Protein AF-0000000066361955 (afdb_homodimer)

Nearest PDB structures (foldseek)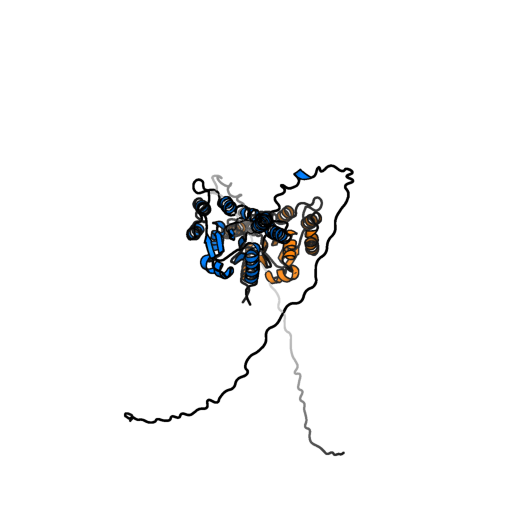:
  4mj7-assembly1_A  TM=8.338E-01  e=6.060E-13  Saccharomyces cerevisiae S288C
  4mj7-assembly1_B  TM=8.352E-01  e=2.025E-12  Saccharomyces cerevisiae S288C
  5yz4-assembly1_A  TM=9.064E-01  e=2.225E-10  Schizosaccharomyces pombe 972h-
  5oql-assembly1_P  TM=9.034E-01  e=1.809E-09  Thermochaetoides thermophila DSM 1495
  6zqg-assembly1_UX  TM=8.470E-01  e=6.549E-10  Saccharomyces cerevisiae S288C

Sequence (498 aa):
MKIKRQKHAKKTISFYKYNFSFREPFQILIDGTFCQAALKNKIQIKEQLPKYLMGEIQLCTTNCALKELESLAKDLYGAKLILQRFQIRKCKHMKDPVPASECLLSMLAETNPHHYFIATQDQQLTTALKKIPGVPLLYIILNTMVLDKPSERTLKHVEAVQLGEIVNPAQQKSLQSLKEKEGISGDAEKRGRKRKRKQSNPNPLSCLKKKKKKATPQQPKNPDGEKKRKRSRHRKHKPAGGEQTEVRSMKIKRQKHAKKTISFYKYNFSFREPFQILIDGTFCQAALKNKIQIKEQLPKYLMGEIQLCTTNCALKELESLAKDLYGAKLILQRFQIRKCKHMKDPVPASECLLSMLAETNPHHYFIATQDQQLTTALKKIPGVPLLYIILNTMVLDKPSERTLKHVEAVQLGEIVNPAQQKSLQSLKEKEGISGDAEKRGRKRKRKQSNPNPLSCLKKKKKKATPQQPKNPDGEKKRKRSRHRKHKPAGGEQTEVRS

Radius of gyration: 48.53 Å; Cα contacts (8 Å, |Δi|>4): 551; chains: 2; bounding box: 96×175×128 Å

Structure (mmCIF, N/CA/C/O backbone):
data_AF-0000000066361955-model_v1
#
loop_
_entity.id
_entity.type
_entity.pdbx_description
1 polymer 'rRNA-processing protein UTP23 homolog'
#
loop_
_atom_site.group_PDB
_atom_site.id
_atom_site.type_symbol
_atom_site.label_atom_id
_atom_site.label_alt_id
_atom_site.label_comp_id
_atom_site.label_asym_id
_atom_site.label_entity_id
_atom_site.label_seq_id
_atom_site.pdbx_PDB_ins_code
_atom_site.Cartn_x
_atom_site.Cartn_y
_atom_site.Cartn_z
_atom_site.occupancy
_atom_site.B_iso_or_equiv
_atom_site.auth_seq_id
_atom_site.auth_comp_id
_atom_site.auth_asym_id
_atom_site.auth_atom_id
_atom_site.pdbx_PDB_model_num
ATOM 1 N N . MET A 1 1 ? 5.965 -5.938 24.547 1 34.59 1 MET A N 1
ATOM 2 C CA . MET A 1 1 ? 6.898 -5.379 23.578 1 34.59 1 MET A CA 1
ATOM 3 C C . MET A 1 1 ? 6.16 -4.551 22.531 1 34.59 1 MET A C 1
ATOM 5 O O . MET A 1 1 ? 5.211 -5.031 21.906 1 34.59 1 MET A O 1
ATOM 9 N N . LYS A 1 2 ? 5.91 -3.172 22.469 1 50.94 2 LYS A N 1
ATOM 10 C CA . LYS A 1 2 ? 5.055 -2.338 21.625 1 50.94 2 LYS A CA 1
ATOM 11 C C . LYS A 1 2 ? 5.246 -2.674 20.141 1 50.94 2 LYS A C 1
ATOM 13 O O . LYS A 1 2 ? 6.367 -2.932 19.703 1 50.94 2 LYS A O 1
ATOM 18 N N . ILE A 1 3 ? 4.145 -2.973 19.266 1 69.06 3 ILE A N 1
ATOM 19 C CA . ILE A 1 3 ? 4.066 -3.477 17.906 1 69.06 3 ILE A CA 1
ATOM 20 C C . ILE A 1 3 ? 4.852 -2.561 16.969 1 69.06 3 ILE A C 1
ATOM 22 O O . ILE A 1 3 ? 4.848 -1.338 17.141 1 69.06 3 ILE A O 1
ATOM 26 N N . LYS A 1 4 ? 5.953 -3 16.328 1 80.25 4 LYS A N 1
ATOM 27 C CA . LYS A 1 4 ? 6.836 -2.334 15.375 1 80.25 4 LYS A CA 1
ATOM 28 C C . LYS A 1 4 ? 6.086 -1.265 14.586 1 80.25 4 LYS A C 1
ATOM 30 O O . LYS A 1 4 ? 6.617 -0.178 14.352 1 80.25 4 LYS A O 1
ATOM 35 N N . ARG A 1 5 ? 4.871 -1.475 14.469 1 86.25 5 ARG A N 1
ATOM 36 C CA . ARG A 1 5 ? 4.082 -0.527 13.688 1 86.25 5 ARG A CA 1
ATOM 37 C C . ARG A 1 5 ? 3.795 0.739 14.484 1 86.25 5 ARG A C 1
ATOM 39 O O . ARG A 1 5 ? 3.852 1.847 13.953 1 86.25 5 ARG A O 1
ATOM 46 N N . GLN A 1 6 ? 3.576 0.627 15.75 1 90.62 6 GLN A N 1
ATOM 47 C CA . GLN A 1 6 ? 3.287 1.782 16.594 1 90.62 6 GLN A CA 1
ATOM 48 C C . GLN A 1 6 ? 4.551 2.596 16.859 1 90.62 6 GLN A C 1
ATOM 50 O O . GLN A 1 6 ? 4.488 3.82 16.984 1 90.62 6 GLN A O 1
ATOM 55 N N . LYS A 1 7 ? 5.574 1.943 16.969 1 91.69 7 LYS A N 1
ATOM 56 C CA . LYS A 1 7 ? 6.84 2.65 17.125 1 91.69 7 LYS A CA 1
ATOM 57 C C . LYS A 1 7 ? 7.125 3.545 15.93 1 91.69 7 LYS A C 1
ATOM 59 O O . LYS A 1 7 ? 7.551 4.691 16.094 1 91.69 7 LYS A O 1
ATOM 64 N N . HIS A 1 8 ? 6.848 3.045 14.75 1 93.69 8 HIS A N 1
ATOM 65 C CA . HIS A 1 8 ? 7.012 3.824 13.523 1 93.69 8 HIS A CA 1
ATOM 66 C C . HIS A 1 8 ? 6.062 5.016 13.5 1 93.69 8 HIS A C 1
ATOM 68 O O . HIS A 1 8 ? 6.453 6.117 13.102 1 93.69 8 HIS A O 1
ATOM 74 N N . ALA A 1 9 ? 4.859 4.77 13.938 1 96.38 9 ALA A N 1
ATOM 75 C CA . ALA A 1 9 ? 3.873 5.848 13.977 1 96.38 9 ALA A CA 1
ATOM 76 C C . ALA A 1 9 ? 4.289 6.938 14.953 1 96.38 9 ALA A C 1
ATOM 78 O O . ALA A 1 9 ? 4.156 8.133 14.664 1 96.38 9 ALA A O 1
ATOM 79 N N . LYS A 1 10 ? 4.809 6.527 16.031 1 96.81 10 LYS A N 1
ATOM 80 C CA . LYS A 1 10 ? 5.25 7.48 17.047 1 96.81 10 LYS A CA 1
ATOM 81 C C . LYS A 1 10 ? 6.367 8.375 16.516 1 96.81 10 LYS A C 1
ATOM 83 O O . LYS A 1 10 ? 6.34 9.586 16.703 1 96.81 10 LYS A O 1
ATOM 88 N N . LYS A 1 11 ? 7.309 7.758 15.883 1 96.75 11 LYS A N 1
ATOM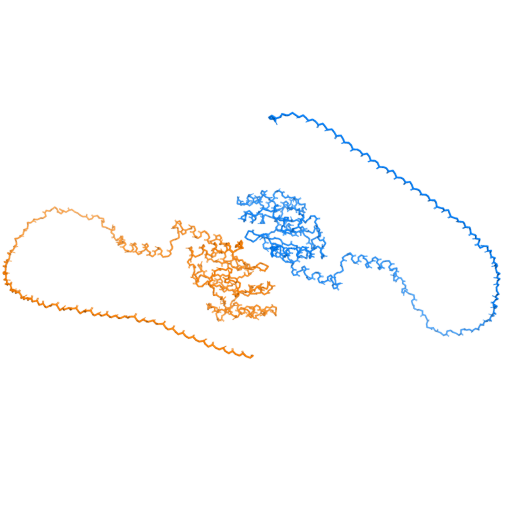 89 C CA . LYS A 1 11 ? 8.422 8.508 15.312 1 96.75 11 LYS A CA 1
ATOM 90 C C . LYS A 1 11 ? 7.934 9.484 14.25 1 96.75 11 LYS A C 1
ATOM 92 O O . LYS A 1 11 ? 8.367 10.641 14.219 1 96.75 11 LYS A O 1
ATOM 97 N N . THR A 1 12 ? 7.031 9.055 13.453 1 97.94 12 THR A N 1
ATOM 98 C CA . THR A 1 12 ? 6.516 9.883 12.375 1 97.94 12 THR A CA 1
ATOM 99 C C . THR A 1 12 ? 5.684 11.039 12.93 1 97.94 12 THR A C 1
ATOM 101 O O . THR A 1 12 ? 5.789 12.172 12.445 1 97.94 12 THR A O 1
ATOM 104 N N . ILE A 1 13 ? 4.891 10.758 13.945 1 98.38 13 ILE A N 1
ATOM 105 C CA . ILE A 1 13 ? 4.074 11.797 14.555 1 98.38 13 ILE A CA 1
ATOM 106 C C . ILE A 1 13 ? 4.973 12.852 15.203 1 98.38 13 ILE A C 1
ATOM 108 O O . ILE A 1 13 ? 4.742 14.047 15.047 1 98.38 13 ILE A O 1
ATOM 112 N N . SER A 1 14 ? 6.043 12.375 15.852 1 98.06 14 SER A N 1
ATOM 113 C CA . SER A 1 14 ? 7.004 13.297 16.453 1 98.06 14 SER A CA 1
ATOM 114 C C . SER A 1 14 ? 7.668 14.18 15.414 1 98.06 14 SER A C 1
ATOM 116 O O . SER A 1 14 ? 7.867 15.375 15.633 1 98.06 14 SER A O 1
ATOM 118 N N . PHE A 1 15 ? 7.98 13.641 14.312 1 98.38 15 PHE A N 1
ATOM 119 C CA . PHE A 1 15 ? 8.57 14.375 13.203 1 98.38 15 PHE A CA 1
ATOM 120 C C . PHE A 1 15 ? 7.656 15.516 12.766 1 98.38 15 PHE A C 1
ATOM 122 O O . PHE A 1 15 ? 8.109 16.656 12.602 1 98.38 15 PHE A O 1
ATOM 129 N N . TYR A 1 16 ? 6.348 15.266 12.633 1 98.5 16 TYR A N 1
ATOM 130 C CA . TYR A 1 16 ? 5.41 16.281 12.172 1 98.5 16 TYR A CA 1
ATOM 131 C C . TYR A 1 16 ? 5.125 17.297 13.266 1 98.5 16 TYR A C 1
ATOM 133 O O . TYR A 1 16 ? 4.922 18.484 12.977 1 98.5 16 TYR A O 1
ATOM 141 N N . LYS A 1 17 ? 5.117 16.844 14.477 1 97.94 17 LYS A N 1
ATOM 142 C CA . LYS A 1 17 ? 4.953 17.781 15.594 1 97.94 17 LYS A CA 1
ATOM 143 C C . LYS A 1 17 ? 6.105 18.781 15.648 1 97.94 17 LYS A C 1
ATOM 145 O O . LYS A 1 17 ? 5.887 19.984 15.773 1 97.94 17 LYS A O 1
ATOM 150 N N . TYR A 1 18 ? 7.23 18.281 15.414 1 96.62 18 TYR A N 1
ATOM 151 C CA . TYR A 1 18 ? 8.43 19.094 15.578 1 96.62 18 TYR A CA 1
ATOM 152 C C . TYR A 1 18 ? 8.648 19.984 14.367 1 96.62 18 TYR A C 1
ATOM 154 O O . TYR A 1 18 ? 8.984 21.172 14.508 1 96.62 18 TYR A O 1
ATOM 162 N N . ASN A 1 19 ? 8.469 19.453 13.219 1 96.88 19 ASN A N 1
ATOM 163 C CA . ASN A 1 19 ? 8.875 20.188 12.016 1 96.88 19 ASN A CA 1
ATOM 164 C C . ASN A 1 19 ? 7.715 20.969 11.414 1 96.88 19 ASN A C 1
ATOM 166 O O . ASN A 1 19 ? 7.926 21.922 10.664 1 96.88 19 ASN A O 1
ATOM 170 N N . PHE A 1 20 ? 6.484 20.625 11.703 1 97.5 20 PHE A N 1
ATOM 171 C CA . PHE A 1 20 ? 5.344 21.234 11.039 1 97.5 20 PHE A CA 1
ATOM 172 C C . PHE A 1 20 ? 4.301 21.688 12.055 1 97.5 20 PHE A C 1
ATOM 174 O O . PHE A 1 20 ? 3.188 22.078 11.688 1 97.5 20 PHE A O 1
ATOM 181 N N . SER A 1 21 ? 4.512 21.531 13.336 1 97.12 21 SER A N 1
ATOM 182 C CA . SER A 1 21 ? 3.709 22.062 14.422 1 97.12 21 SER A CA 1
ATOM 183 C C . SER A 1 21 ? 2.348 21.391 14.5 1 97.12 21 SER A C 1
ATOM 185 O O . SER A 1 21 ? 1.333 22.031 14.758 1 97.12 21 SER A O 1
ATOM 187 N N . PHE A 1 22 ? 2.326 20.125 14.234 1 98.25 22 PHE A N 1
ATOM 188 C CA . PHE A 1 22 ? 1.1 19.375 14.453 1 98.25 22 PHE A CA 1
ATOM 189 C C . PHE A 1 22 ? 0.789 19.266 15.938 1 98.25 22 PHE A C 1
ATOM 191 O O . PHE A 1 22 ? 1.696 19.094 16.766 1 98.25 22 PHE A O 1
ATOM 198 N N . ARG A 1 23 ? -0.508 19.359 16.172 1 97.69 23 ARG A N 1
ATOM 199 C CA . ARG A 1 23 ? -0.952 19.266 17.562 1 97.69 23 ARG A CA 1
ATOM 200 C C . ARG A 1 23 ? -2.248 18.469 17.672 1 97.69 23 ARG A C 1
ATOM 202 O O . ARG A 1 23 ? -3.008 18.375 16.703 1 97.69 23 ARG A O 1
ATOM 209 N N . GLU A 1 24 ? -2.443 17.938 18.812 1 97.69 24 GLU A N 1
ATOM 210 C CA . GLU A 1 24 ? -3.703 17.25 19.094 1 97.69 24 GLU A CA 1
ATOM 211 C C . GLU A 1 24 ? -4.832 18.25 19.344 1 97.69 24 GLU A C 1
ATOM 213 O O . GLU A 1 24 ? -4.598 19.344 19.844 1 97.69 24 GLU A O 1
ATOM 218 N N . PRO A 1 25 ? -6.082 17.859 19.125 1 98.56 25 PRO A N 1
ATOM 219 C CA . PRO A 1 25 ? -6.453 16.609 18.438 1 98.56 25 PRO A CA 1
ATOM 220 C C . PRO A 1 25 ? -6.035 16.609 16.969 1 98.56 25 PRO A C 1
ATOM 222 O O . PRO A 1 25 ? -6.195 17.609 16.281 1 98.56 25 PRO A O 1
ATOM 225 N N . PHE A 1 26 ? -5.496 15.547 16.531 1 98.81 26 PHE A N 1
ATOM 226 C CA . PHE A 1 26 ? -5.137 15.414 15.125 1 98.81 26 PHE A CA 1
ATOM 227 C C . PHE A 1 26 ? -6.379 15.445 14.242 1 98.81 26 PHE A C 1
ATOM 229 O O . PHE A 1 26 ? -7.352 14.734 14.508 1 98.81 26 PHE A O 1
ATOM 236 N N . GLN A 1 27 ? -6.332 16.234 13.258 1 98.75 27 GLN A N 1
ATOM 237 C CA . GLN A 1 27 ? -7.43 16.328 12.305 1 98.75 27 GLN A CA 1
ATOM 238 C C . GLN A 1 27 ? -7.215 15.367 11.133 1 98.75 27 GLN A C 1
ATOM 240 O O . GLN A 1 27 ? -6.277 15.547 10.344 1 98.75 27 GLN A O 1
ATOM 245 N N . ILE A 1 28 ? -8.07 14.383 11 1 98.88 28 ILE A N 1
ATOM 246 C CA . ILE A 1 28 ? -7.906 13.375 9.953 1 98.88 28 ILE A CA 1
ATOM 247 C C . ILE A 1 28 ? -9 13.539 8.898 1 98.88 28 ILE A C 1
ATOM 249 O O . ILE A 1 28 ? -10.172 13.273 9.164 1 98.88 28 ILE A O 1
ATOM 253 N N . LEU A 1 29 ? -8.641 13.992 7.746 1 98.75 29 LEU A N 1
ATOM 254 C CA . LEU A 1 29 ? -9.562 14.07 6.617 1 98.75 29 LEU A CA 1
ATOM 255 C C . LEU A 1 29 ? -9.68 12.711 5.93 1 98.75 29 LEU A C 1
ATOM 257 O O . LEU A 1 29 ? -8.703 12.195 5.391 1 98.75 29 LEU A O 1
ATOM 261 N N . ILE A 1 30 ? -10.875 12.172 5.941 1 98.69 30 ILE A N 1
ATOM 262 C CA . ILE A 1 30 ? -11.109 10.805 5.484 1 98.69 30 ILE A CA 1
ATOM 263 C C . ILE A 1 30 ? -12.031 10.82 4.27 1 98.69 30 ILE A C 1
ATOM 265 O O . ILE A 1 30 ? -13.016 11.57 4.234 1 98.69 30 ILE A O 1
ATOM 269 N N . ASP A 1 31 ? -11.742 10 3.271 1 97.88 31 ASP A N 1
ATOM 270 C CA . ASP A 1 31 ? -12.617 9.914 2.109 1 97.88 31 ASP A CA 1
ATOM 271 C C . ASP A 1 31 ? -13.328 8.562 2.059 1 97.88 31 ASP A C 1
ATOM 273 O O . ASP A 1 31 ? -13.203 7.754 2.982 1 97.88 31 ASP A O 1
ATOM 277 N N . GLY A 1 32 ? -14.07 8.375 1.034 1 96.88 32 GLY A N 1
ATOM 278 C CA . GLY A 1 32 ? -14.891 7.184 0.893 1 96.88 32 GLY A CA 1
ATOM 279 C C . GLY A 1 32 ? -14.07 5.926 0.674 1 96.88 32 GLY A C 1
ATOM 280 O O . GLY A 1 32 ? -14.438 4.848 1.152 1 96.88 32 GLY A O 1
ATOM 281 N N . THR A 1 33 ? -12.969 6.031 -0.006 1 96.75 33 THR A N 1
ATOM 282 C CA . THR A 1 33 ? -12.156 4.859 -0.307 1 96.75 33 THR A CA 1
ATOM 283 C C . THR A 1 33 ? -11.578 4.262 0.972 1 96.75 33 THR A C 1
ATOM 285 O O . THR A 1 33 ? -11.492 3.039 1.109 1 96.75 33 THR A O 1
ATOM 288 N N . PHE A 1 34 ? -11.242 5.125 1.873 1 98.38 34 PHE A N 1
ATOM 289 C CA . PHE A 1 34 ? -10.719 4.672 3.158 1 98.38 34 PHE A CA 1
ATOM 290 C C . PHE A 1 34 ? -11.797 3.949 3.955 1 98.38 34 PHE A C 1
ATOM 292 O O . PHE A 1 34 ? -11.547 2.887 4.527 1 98.38 34 PHE A O 1
ATOM 299 N N . CYS A 1 35 ? -12.945 4.527 4.004 1 98 35 CYS A N 1
ATOM 300 C CA . CYS A 1 35 ? -14.062 3.922 4.723 1 98 35 CYS A CA 1
ATOM 301 C C . CYS A 1 35 ? -14.43 2.576 4.113 1 98 35 CYS A C 1
ATOM 303 O O . CYS A 1 35 ? -14.75 1.63 4.836 1 98 35 CYS A O 1
ATOM 305 N N . GLN A 1 36 ? -14.414 2.49 2.83 1 96.31 36 GLN A N 1
ATOM 306 C CA . GLN A 1 36 ? -14.711 1.231 2.156 1 96.31 36 GLN A CA 1
ATOM 307 C C . GLN A 1 36 ? -13.695 0.154 2.523 1 96.31 36 GLN A C 1
ATOM 309 O O . GLN A 1 36 ? -14.062 -0.998 2.766 1 96.31 36 GLN A O 1
ATOM 314 N N . ALA A 1 37 ? -12.438 0.543 2.521 1 97.19 37 ALA A N 1
ATOM 315 C CA . ALA A 1 37 ? -11.383 -0.395 2.914 1 97.19 37 ALA A CA 1
ATOM 316 C C . ALA A 1 37 ? -11.562 -0.839 4.363 1 97.19 37 ALA A C 1
ATOM 318 O O . ALA A 1 37 ? -11.352 -2.01 4.691 1 97.19 37 ALA A O 1
ATOM 319 N N . ALA A 1 38 ? -11.898 0.133 5.207 1 98.06 38 ALA A N 1
ATOM 320 C CA . ALA A 1 38 ? -12.125 -0.192 6.613 1 98.06 38 ALA A CA 1
ATOM 321 C C . ALA A 1 38 ? -13.242 -1.216 6.77 1 98.06 38 ALA A C 1
ATOM 323 O O . ALA A 1 38 ? -13.117 -2.176 7.531 1 98.06 38 ALA A O 1
ATOM 324 N N . LEU A 1 39 ? -14.266 -1.045 6.02 1 96.06 39 LEU A N 1
ATOM 325 C CA . LEU A 1 39 ? -15.414 -1.952 6.055 1 96.06 39 LEU A CA 1
ATOM 326 C C . LEU A 1 39 ? -15.016 -3.34 5.559 1 96.06 39 LEU A C 1
ATOM 328 O O . LEU A 1 39 ? -15.32 -4.344 6.215 1 96.06 39 LEU A O 1
ATOM 332 N N . LYS A 1 40 ? -14.383 -3.369 4.473 1 94.31 40 LYS A N 1
ATOM 333 C CA . LYS A 1 40 ? -14 -4.629 3.838 1 94.31 40 LYS A CA 1
ATOM 334 C C . LYS A 1 40 ? -13.055 -5.43 4.73 1 94.31 40 LYS A C 1
ATOM 336 O O . LYS A 1 40 ? -13.102 -6.66 4.746 1 94.31 40 LYS A O 1
ATOM 341 N N . ASN A 1 41 ? -12.242 -4.723 5.477 1 94.75 41 ASN A N 1
ATOM 342 C CA . ASN A 1 41 ? -11.211 -5.383 6.27 1 94.75 41 ASN A CA 1
ATOM 343 C C . ASN A 1 41 ? -11.562 -5.395 7.754 1 94.75 41 ASN A C 1
ATOM 345 O O . ASN A 1 41 ? -10.711 -5.664 8.594 1 94.75 41 ASN A O 1
ATOM 349 N N . LYS A 1 42 ? -12.797 -5 8.109 1 94.38 42 LYS A N 1
ATOM 350 C CA . LYS A 1 42 ? -13.344 -5.07 9.461 1 94.38 42 LYS A CA 1
ATOM 351 C C . LYS A 1 42 ? -12.508 -4.242 10.438 1 94.38 42 LYS A C 1
ATOM 353 O O . LYS A 1 42 ? -12.133 -4.727 11.508 1 94.38 42 LYS A O 1
ATOM 358 N N . ILE A 1 43 ? -12.203 -3.07 10 1 97 43 ILE A N 1
ATOM 359 C CA . ILE A 1 43 ? -11.461 -2.121 10.828 1 97 43 ILE A CA 1
ATOM 360 C C . ILE A 1 43 ? -12.422 -1.102 11.43 1 97 43 ILE A C 1
ATOM 362 O O . ILE A 1 43 ? -13.25 -0.52 10.727 1 97 43 ILE A O 1
ATOM 366 N N . GLN A 1 44 ? -12.336 -0.94 12.742 1 97.38 44 GLN A N 1
ATOM 367 C CA . GLN A 1 44 ? -13.109 0.085 13.438 1 97.38 44 GLN A CA 1
ATOM 368 C C . GLN A 1 44 ? -12.305 1.379 13.57 1 97.38 44 GLN A C 1
ATOM 370 O O . GLN A 1 44 ? -11.539 1.547 14.516 1 97.38 44 GLN A O 1
ATOM 375 N N . ILE A 1 45 ? -12.641 2.332 12.781 1 98.19 45 ILE A N 1
ATOM 376 C CA . ILE A 1 45 ? -11.844 3.547 12.648 1 98.19 45 ILE A CA 1
ATOM 377 C C . ILE A 1 45 ? -11.867 4.328 13.961 1 98.19 45 ILE A C 1
ATOM 379 O O . ILE A 1 45 ? -10.82 4.684 14.508 1 98.19 45 ILE A O 1
ATOM 383 N N . LYS A 1 46 ? -12.984 4.602 14.492 1 97.25 46 LYS A N 1
ATOM 384 C CA . LYS A 1 46 ? -13.172 5.438 15.672 1 97.25 46 LYS A CA 1
ATOM 385 C C . LYS A 1 46 ? -12.445 4.844 16.875 1 97.25 46 LYS A C 1
ATOM 387 O O . LYS A 1 46 ? -11.922 5.578 17.719 1 97.25 46 LYS A O 1
ATOM 392 N N . GLU A 1 47 ? -12.422 3.551 16.953 1 97.06 47 GLU A N 1
ATOM 393 C CA . GLU A 1 47 ? -11.844 2.885 18.109 1 97.06 47 GLU A CA 1
ATOM 394 C C . GLU A 1 47 ? -10.352 2.641 17.922 1 97.06 47 GLU A C 1
ATOM 396 O O . GLU A 1 47 ? -9.57 2.799 18.875 1 97.06 47 GLU A O 1
ATOM 401 N N . GLN A 1 48 ? -9.969 2.324 16.75 1 97.19 48 GLN A N 1
ATOM 402 C CA . GLN A 1 48 ? -8.609 1.839 16.547 1 97.19 48 GLN A CA 1
ATOM 403 C C . GLN A 1 48 ? -7.668 2.984 16.188 1 97.19 48 GLN A C 1
ATOM 405 O O . GLN A 1 48 ? -6.488 2.961 16.547 1 97.19 48 GLN A O 1
ATOM 410 N N . LEU A 1 49 ? -8.156 3.977 15.5 1 98.06 49 LEU A N 1
ATOM 411 C CA . LEU A 1 49 ? -7.273 5.012 14.969 1 98.06 49 LEU A CA 1
ATOM 412 C C . LEU A 1 49 ? -6.668 5.84 16.094 1 98.06 49 LEU A C 1
ATOM 414 O O . LEU A 1 49 ? -5.465 6.109 16.094 1 98.06 49 LEU A O 1
ATOM 418 N N . PRO A 1 50 ? -7.465 6.281 17.125 1 98.06 50 PRO A N 1
ATOM 419 C CA . PRO A 1 50 ? -6.859 7.027 18.219 1 98.06 50 PRO A CA 1
ATOM 420 C C . PRO A 1 50 ? -5.801 6.223 18.969 1 98.06 50 PRO A C 1
ATOM 422 O O . PRO A 1 50 ? -4.797 6.781 19.422 1 98.06 50 PRO A O 1
ATOM 425 N N . LYS A 1 51 ? -5.949 4.926 19.125 1 96.31 51 LYS A N 1
ATOM 426 C CA . LYS A 1 51 ? -4.969 4.062 19.781 1 96.31 51 LYS A CA 1
ATOM 427 C C . LYS A 1 51 ? -3.705 3.934 18.938 1 96.31 51 LYS A C 1
ATOM 429 O O . LYS A 1 51 ? -2.592 3.973 19.469 1 96.31 51 LYS A O 1
ATOM 434 N N . TYR A 1 52 ? -3.926 3.83 17.672 1 96.94 52 TYR A N 1
ATOM 435 C CA . TYR A 1 52 ? -2.801 3.678 16.75 1 96.94 52 TYR A CA 1
ATOM 436 C C . TYR A 1 52 ? -1.943 4.938 16.734 1 96.94 52 TYR A C 1
ATOM 438 O O . TYR A 1 52 ? -0.712 4.859 16.719 1 96.94 52 TYR A O 1
ATOM 446 N N . LEU A 1 53 ? -2.615 6.094 16.781 1 97.56 53 LEU A N 1
ATOM 447 C CA . LEU A 1 53 ? -1.902 7.363 16.719 1 97.56 53 LEU A CA 1
ATOM 448 C C . LEU A 1 53 ? -1.503 7.836 18.109 1 97.56 53 LEU A C 1
ATOM 450 O O . LEU A 1 53 ? -0.835 8.867 18.25 1 97.56 53 LEU A O 1
ATOM 454 N N . MET A 1 54 ? -1.941 7.125 19.078 1 96.69 54 MET A N 1
ATOM 455 C CA . MET A 1 54 ? -1.574 7.391 20.469 1 96.69 54 MET A CA 1
ATOM 456 C C . MET A 1 54 ? -1.889 8.836 20.859 1 96.69 54 MET A C 1
ATOM 458 O O . MET A 1 54 ? -1.042 9.531 21.406 1 96.69 54 MET A O 1
ATOM 462 N N . GLY A 1 55 ? -3.027 9.281 20.484 1 97.19 55 GLY A N 1
ATOM 463 C CA . GLY A 1 55 ? -3.449 10.648 20.766 1 97.19 55 GLY A CA 1
ATOM 464 C C . GLY A 1 55 ? -4.895 10.914 20.375 1 97.19 55 GLY A C 1
ATOM 465 O O . GLY A 1 55 ? -5.555 10.055 19.797 1 97.19 55 GLY A O 1
ATOM 466 N N . GLU A 1 56 ? -5.355 12.078 20.75 1 98.44 56 GLU A N 1
ATOM 467 C CA . GLU A 1 56 ? -6.707 12.5 20.391 1 98.44 56 GLU A CA 1
ATOM 468 C C . GLU A 1 56 ? -6.812 12.828 18.906 1 98.44 56 GLU A C 1
ATOM 470 O O . GLU A 1 56 ? -5.887 13.406 18.328 1 98.44 56 GLU A O 1
ATOM 475 N N . ILE A 1 57 ? -7.938 12.469 18.406 1 98.56 57 ILE A N 1
ATOM 476 C CA . ILE A 1 57 ? -8.117 12.703 16.984 1 98.56 57 ILE A CA 1
ATOM 477 C C . ILE A 1 57 ? -9.492 13.312 16.719 1 98.56 57 ILE A C 1
ATOM 479 O O . ILE A 1 57 ? -10.391 13.211 17.562 1 98.56 57 ILE A O 1
ATOM 483 N N . GLN A 1 58 ? -9.633 14.008 15.672 1 98.75 58 GLN A N 1
ATOM 484 C CA . GLN A 1 58 ? -10.883 14.469 15.094 1 98.75 58 GLN A CA 1
ATOM 485 C C . GLN A 1 58 ? -11.086 13.906 13.688 1 98.75 58 GLN A C 1
ATOM 487 O O . GLN A 1 58 ? -10.289 14.164 12.789 1 98.75 58 GLN A O 1
ATOM 492 N N . LEU A 1 59 ? -12.094 13.094 13.586 1 98.81 59 LEU A N 1
ATOM 493 C CA . LEU A 1 59 ? -12.414 12.516 12.281 1 98.81 59 LEU A CA 1
ATOM 494 C C . LEU A 1 59 ? -13.219 13.492 11.438 1 98.81 59 LEU A C 1
ATOM 496 O O . LEU A 1 59 ? -14.297 13.938 11.852 1 98.81 59 LEU A O 1
ATOM 500 N N . CYS A 1 60 ? -12.688 13.805 10.242 1 98.81 60 CYS A N 1
ATOM 501 C CA . CYS A 1 60 ? -13.289 14.836 9.406 1 98.81 60 CYS A CA 1
ATOM 502 C C . CYS A 1 60 ? -13.523 14.32 7.992 1 98.81 60 CYS A C 1
ATOM 504 O O . CYS A 1 60 ? -12.898 13.352 7.566 1 98.81 60 CYS A O 1
ATOM 506 N N . THR A 1 61 ? -14.406 14.93 7.297 1 98.56 61 THR A N 1
ATOM 507 C CA . THR A 1 61 ? -14.672 14.719 5.879 1 98.56 61 THR A CA 1
ATOM 508 C C . THR A 1 61 ? -15.227 15.984 5.234 1 98.56 61 THR A C 1
ATOM 510 O O . THR A 1 61 ? -15.195 17.062 5.836 1 98.56 61 THR A O 1
ATOM 513 N N . THR A 1 62 ? -15.555 15.906 3.955 1 98.12 62 THR A N 1
ATOM 514 C CA . THR A 1 62 ? -16.141 17.031 3.242 1 98.12 62 THR A CA 1
ATOM 515 C C . THR A 1 62 ? -17.438 16.625 2.559 1 98.12 62 THR A C 1
ATOM 517 O O . THR A 1 62 ? -17.734 15.438 2.42 1 98.12 62 THR A O 1
ATOM 520 N N . ASN A 1 63 ? -18.156 17.656 2.217 1 96.38 63 ASN A N 1
ATOM 521 C CA . ASN A 1 63 ? -19.375 17.406 1.467 1 96.38 63 ASN A CA 1
ATOM 522 C C . ASN A 1 63 ? -19.078 16.75 0.121 1 96.38 63 ASN A C 1
ATOM 524 O O . ASN A 1 63 ? -19.859 15.906 -0.346 1 96.38 63 ASN A O 1
ATOM 528 N N . CYS A 1 64 ? -18.047 17.141 -0.501 1 97.44 64 CYS A N 1
ATOM 529 C CA . CYS A 1 64 ? -17.656 16.562 -1.787 1 97.44 64 CYS A CA 1
ATOM 530 C C . CYS A 1 64 ? -17.422 15.062 -1.666 1 97.44 64 CYS A C 1
ATOM 532 O O . CYS A 1 64 ? -17.859 14.289 -2.516 1 97.44 64 CYS A O 1
ATOM 534 N N . ALA A 1 65 ? -16.719 14.656 -0.56 1 96.62 65 ALA A N 1
ATOM 535 C CA . ALA A 1 65 ? -16.453 13.242 -0.332 1 96.62 65 ALA A CA 1
ATOM 536 C C . ALA A 1 65 ? -17.734 12.469 -0.097 1 96.62 65 ALA A C 1
ATOM 538 O O . ALA A 1 65 ? -17.891 11.344 -0.581 1 96.62 65 ALA A O 1
ATOM 539 N N . LEU A 1 66 ? -18.672 13.047 0.564 1 95.25 66 LEU A N 1
ATOM 540 C CA . LEU A 1 66 ? -19.953 12.414 0.835 1 95.25 66 LEU A CA 1
ATOM 541 C C . LEU A 1 66 ? -20.766 12.273 -0.445 1 95.25 66 LEU A C 1
ATOM 543 O O . LEU A 1 66 ? -21.344 11.211 -0.704 1 95.25 66 LEU A O 1
ATOM 547 N N . LYS A 1 67 ? -20.781 13.266 -1.263 1 93.69 67 LYS A N 1
ATOM 548 C CA . LYS A 1 67 ? -21.562 13.281 -2.496 1 93.69 67 LYS A CA 1
ATOM 549 C C . LYS A 1 67 ? -21.016 12.258 -3.494 1 93.69 67 LYS A C 1
ATOM 551 O O . LYS A 1 67 ? -21.797 11.664 -4.254 1 93.69 67 LYS A O 1
ATOM 556 N N . GLU A 1 68 ? -19.734 12.125 -3.457 1 92.38 68 GLU A N 1
ATOM 557 C CA . GLU A 1 68 ? -19.109 11.156 -4.352 1 92.38 68 GLU A CA 1
ATOM 558 C C . GLU A 1 68 ? -19.641 9.742 -4.078 1 92.38 68 GLU A C 1
ATOM 560 O O . GLU A 1 68 ? -19.766 8.938 -5.004 1 92.38 68 GLU A O 1
ATOM 565 N N . LEU A 1 69 ? -19.938 9.445 -2.84 1 92.19 69 LEU A N 1
ATOM 566 C CA . LEU A 1 69 ? -20.406 8.117 -2.451 1 92.19 69 LEU A CA 1
ATOM 567 C C . LEU A 1 69 ? -21.875 7.949 -2.773 1 92.19 69 LEU A C 1
ATOM 569 O O . LEU A 1 69 ? -22.359 6.824 -2.914 1 92.19 69 LEU A O 1
ATOM 573 N N . GLU A 1 70 ? -22.594 9.008 -2.795 1 85.31 70 GLU A N 1
ATOM 574 C CA . GLU A 1 70 ? -24.016 8.961 -3.092 1 85.31 70 GLU A CA 1
ATOM 575 C C . GLU A 1 70 ? -24.266 8.539 -4.535 1 85.31 70 GLU A C 1
ATOM 577 O O . GLU A 1 70 ? -25.25 7.836 -4.824 1 85.31 70 GLU A O 1
ATOM 582 N N . SER A 1 71 ? -23.406 8.977 -5.379 1 76.12 71 SER A N 1
ATOM 583 C CA . SER A 1 71 ? -23.562 8.688 -6.801 1 76.12 71 SER A CA 1
ATOM 584 C C . SER A 1 71 ? -23.172 7.25 -7.121 1 76.12 71 SER A C 1
ATOM 586 O O . SER A 1 71 ? -23.516 6.73 -8.188 1 76.12 71 SER A O 1
ATOM 588 N N . LEU A 1 72 ? -22.516 6.699 -6.25 1 65.94 72 LEU A N 1
ATOM 589 C CA . LEU A 1 72 ? -21.891 5.43 -6.586 1 65.94 72 LEU A CA 1
ATOM 590 C C . LEU A 1 72 ? -22.828 4.262 -6.277 1 65.94 72 LEU A C 1
ATOM 592 O O . LEU A 1 72 ? -23.891 4.453 -5.684 1 65.94 72 LEU A O 1
ATOM 596 N N . ALA A 1 73 ? -22.406 3.104 -6.477 1 67.5 73 ALA A N 1
ATOM 597 C CA . ALA A 1 73 ? -23.016 1.773 -6.504 1 67.5 73 ALA A CA 1
ATOM 598 C C . ALA A 1 73 ? -23.516 1.369 -5.121 1 67.5 73 ALA A C 1
ATOM 600 O O . ALA A 1 73 ? -23.062 1.904 -4.105 1 67.5 73 ALA A O 1
ATOM 601 N N . LYS A 1 74 ? -24.375 0.525 -5.109 1 75.81 74 LYS A N 1
ATOM 602 C CA . LYS A 1 74 ? -25 -0.068 -3.932 1 75.81 74 LYS A CA 1
ATOM 603 C C . LYS A 1 74 ? -23.953 -0.63 -2.975 1 75.81 74 LYS A C 1
ATOM 605 O O . LYS A 1 74 ? -24.141 -0.592 -1.756 1 75.81 74 LYS A O 1
ATOM 610 N N . ASP A 1 75 ? -22.859 -0.962 -3.455 1 82.56 75 ASP A N 1
ATOM 611 C CA . ASP A 1 75 ? -21.844 -1.629 -2.641 1 82.56 75 ASP A CA 1
ATOM 612 C C . ASP A 1 75 ? -21.062 -0.62 -1.802 1 82.56 75 ASP A C 1
ATOM 614 O O . ASP A 1 75 ? -20.25 -1.003 -0.962 1 82.56 75 ASP A O 1
ATOM 618 N N . LEU A 1 76 ? -21.438 0.644 -1.941 1 89.62 76 LEU A N 1
ATOM 619 C CA . LEU A 1 76 ? -20.688 1.65 -1.205 1 89.62 76 LEU A CA 1
ATOM 620 C C . LEU A 1 76 ? -21.547 2.277 -0.107 1 89.62 76 LEU A C 1
ATOM 622 O O . LEU A 1 76 ? -21.125 3.238 0.54 1 89.62 76 LEU A O 1
ATOM 626 N N . TYR A 1 77 ? -22.703 1.777 0.101 1 91.56 77 TYR A N 1
ATOM 627 C CA . TYR A 1 77 ? -23.641 2.33 1.077 1 91.56 77 TYR A CA 1
ATOM 628 C C . TYR A 1 77 ? -23.062 2.27 2.484 1 91.56 77 TYR A C 1
ATOM 630 O O . TYR A 1 77 ? -23.188 3.219 3.26 1 91.56 77 TYR A O 1
ATOM 638 N N . GLY A 1 78 ? -22.469 1.124 2.838 1 93.5 78 GLY A N 1
ATOM 639 C CA . GLY A 1 78 ? -21.844 1.012 4.148 1 93.5 78 GLY A CA 1
ATOM 640 C C . GLY A 1 78 ? -20.781 2.064 4.395 1 93.5 78 GLY A C 1
ATOM 641 O O . GLY A 1 78 ? -20.75 2.674 5.465 1 93.5 78 GLY A O 1
ATOM 642 N N . ALA A 1 79 ? -19.953 2.281 3.42 1 96.25 79 ALA A N 1
ATOM 643 C CA . ALA A 1 79 ? -18.922 3.297 3.516 1 96.25 79 ALA A CA 1
ATOM 644 C C . ALA A 1 79 ? -19.516 4.688 3.699 1 96.25 79 ALA A C 1
ATOM 646 O O . ALA A 1 79 ? -18.984 5.508 4.449 1 96.25 79 ALA A O 1
ATOM 647 N N . LYS A 1 80 ? -20.562 4.934 3.051 1 95.38 80 LYS A N 1
ATOM 648 C CA . LYS A 1 80 ? -21.25 6.215 3.172 1 95.38 80 LYS A CA 1
ATOM 649 C C . LYS A 1 80 ? -21.766 6.434 4.594 1 95.38 80 LYS A C 1
ATOM 651 O O . LYS A 1 80 ? -21.625 7.527 5.145 1 95.38 80 LYS A O 1
ATOM 656 N N . LEU A 1 81 ? -22.344 5.43 5.164 1 95.19 81 LEU A N 1
ATOM 657 C CA . LEU A 1 81 ? -22.875 5.523 6.516 1 95.19 81 LEU A CA 1
ATOM 658 C C . LEU A 1 81 ? -21.781 5.855 7.516 1 95.19 81 LEU A C 1
ATOM 660 O O . LEU A 1 81 ? -22 6.637 8.445 1 95.19 81 LEU A O 1
ATOM 664 N N . ILE A 1 82 ? -20.641 5.281 7.309 1 97 82 ILE A N 1
ATOM 665 C CA . ILE A 1 82 ? -19.516 5.535 8.188 1 97 82 ILE A CA 1
ATOM 666 C C . ILE A 1 82 ? -19.031 6.977 8.008 1 97 82 ILE A C 1
ATOM 668 O O . ILE A 1 82 ? -18.844 7.699 8.992 1 97 82 ILE A O 1
ATOM 672 N N . LEU A 1 83 ? -18.906 7.359 6.77 1 97.56 83 LEU A N 1
ATOM 673 C CA . LEU A 1 83 ? -18.375 8.672 6.438 1 97.56 83 LEU A CA 1
ATOM 674 C C . LEU A 1 83 ? -19.297 9.773 6.957 1 97.56 83 LEU A C 1
ATOM 676 O O . LEU A 1 83 ? -18.828 10.836 7.375 1 97.56 83 LEU A O 1
ATOM 680 N N . GLN A 1 84 ? -20.5 9.594 6.988 1 96.88 84 GLN A N 1
ATOM 681 C CA . GLN A 1 84 ? -21.516 10.562 7.418 1 96.88 84 GLN A CA 1
ATOM 682 C C . GLN A 1 84 ? -21.391 10.844 8.914 1 96.88 84 GLN A C 1
ATOM 684 O O . GLN A 1 84 ? -21.922 11.852 9.398 1 96.88 84 GLN A O 1
ATOM 689 N N . ARG A 1 85 ? -20.766 10 9.586 1 97.44 85 ARG A N 1
ATOM 690 C CA . ARG A 1 85 ? -20.641 10.156 11.031 1 97.44 85 ARG A CA 1
ATOM 691 C C . ARG A 1 85 ? -19.5 11.102 11.383 1 97.44 85 ARG A C 1
ATOM 693 O O . ARG A 1 85 ? -19.375 11.547 12.523 1 97.44 85 ARG A O 1
ATOM 700 N N . PHE A 1 86 ? -18.719 11.414 10.453 1 98.5 86 PHE A N 1
ATOM 701 C CA . PHE A 1 86 ? -17.547 12.25 10.703 1 98.5 86 PHE A CA 1
ATOM 702 C C . PHE A 1 86 ? -17.891 13.727 10.547 1 98.5 86 PHE A C 1
ATOM 704 O O . PHE A 1 86 ? -18.875 14.07 9.891 1 98.5 86 PHE A O 1
ATOM 711 N N . GLN A 1 87 ? -17.078 14.516 11.18 1 98.5 87 GLN A N 1
ATOM 712 C CA . GLN A 1 87 ? -17.281 15.961 11.117 1 98.5 87 GLN A CA 1
ATOM 713 C C . GLN A 1 87 ? -17.078 16.484 9.703 1 98.5 87 GLN A C 1
ATOM 715 O O . GLN A 1 87 ? -16.062 16.219 9.07 1 98.5 87 GLN A O 1
ATOM 720 N N . ILE A 1 88 ? -18.031 17.281 9.242 1 98.06 88 ILE A N 1
ATOM 721 C CA . ILE A 1 88 ? -17.938 17.844 7.902 1 98.06 88 ILE A CA 1
ATOM 722 C C . ILE A 1 88 ? -17.172 19.156 7.949 1 98.06 88 ILE A C 1
ATOM 724 O O . ILE A 1 88 ? -17.578 20.094 8.648 1 98.06 88 ILE A O 1
ATOM 728 N N . ARG A 1 89 ? -16.109 19.188 7.211 1 97.62 89 ARG A N 1
ATOM 729 C CA . ARG A 1 89 ? -15.359 20.422 7.059 1 97.62 89 ARG A CA 1
ATOM 730 C C . ARG A 1 89 ? -15.836 21.219 5.836 1 97.62 89 ARG A C 1
ATOM 732 O O . ARG A 1 89 ? -16.141 20.625 4.797 1 97.62 89 ARG A O 1
ATOM 739 N N . LYS A 1 90 ? -15.836 22.484 6.008 1 95.19 90 LYS A N 1
ATOM 740 C CA . LYS A 1 90 ? -16.281 23.328 4.91 1 95.19 90 LYS A CA 1
ATOM 741 C C . LYS A 1 90 ? -15.219 23.453 3.83 1 95.19 90 LYS A C 1
ATOM 743 O O . LYS A 1 90 ? -14.062 23.766 4.125 1 95.19 90 LYS A O 1
ATOM 748 N N . CYS A 1 91 ? -15.578 23.062 2.633 1 95.38 91 CYS A N 1
ATOM 749 C CA . CYS A 1 91 ? -14.703 23.266 1.478 1 95.38 91 CYS A CA 1
ATOM 750 C C . CYS A 1 91 ? -15.289 24.297 0.522 1 95.38 91 CYS A C 1
ATOM 752 O O . CYS A 1 91 ? -16.422 24.734 0.696 1 95.38 91 CYS A O 1
ATOM 754 N N . LYS A 1 92 ? -14.531 24.812 -0.414 1 93.38 92 LYS A N 1
ATOM 755 C CA . LYS A 1 92 ? -14.93 25.891 -1.316 1 93.38 92 LYS A CA 1
ATOM 756 C C . LYS A 1 92 ? -15.844 25.375 -2.422 1 93.38 92 LYS A C 1
ATOM 758 O O . LYS A 1 92 ? -16.219 26.125 -3.326 1 93.38 92 LYS A O 1
ATOM 763 N N . HIS A 1 93 ? -16.328 24.141 -2.352 1 95.5 93 HIS A N 1
ATOM 764 C CA . HIS A 1 93 ? -17.016 23.516 -3.469 1 95.5 93 HIS A CA 1
ATOM 765 C C . HIS A 1 93 ? -18.5 23.297 -3.154 1 95.5 93 HIS A C 1
ATOM 767 O O . HIS A 1 93 ? -19.141 22.422 -3.74 1 95.5 93 HIS A O 1
ATOM 773 N N . MET A 1 94 ? -19.125 23.906 -2.291 1 87.5 94 MET A N 1
ATOM 774 C CA . MET A 1 94 ? -20.484 23.672 -1.809 1 87.5 94 MET A CA 1
ATOM 775 C C . MET A 1 94 ? -21.484 23.797 -2.943 1 87.5 94 MET A C 1
ATOM 777 O O . MET A 1 94 ? -22.406 22.969 -3.064 1 87.5 94 MET A O 1
ATOM 781 N N . LYS A 1 95 ? -21.312 24.734 -3.787 1 90 95 LYS A N 1
ATOM 782 C CA . LYS A 1 95 ? -22.266 24.969 -4.871 1 90 95 LYS A CA 1
ATOM 783 C C . LYS A 1 95 ? -22.031 24 -6.031 1 90 95 LYS A C 1
ATOM 785 O O . LYS A 1 95 ? -22.984 23.562 -6.68 1 90 95 LYS A O 1
ATOM 790 N N . ASP A 1 96 ? -20.781 23.672 -6.305 1 94.12 96 ASP A N 1
ATOM 791 C CA . ASP A 1 96 ? -20.391 22.766 -7.387 1 94.12 96 ASP A CA 1
ATOM 792 C C . ASP A 1 96 ? -19.438 21.688 -6.883 1 94.12 96 ASP A C 1
ATOM 794 O O . ASP A 1 96 ? -18.219 21.797 -7.02 1 94.12 96 ASP A O 1
ATOM 798 N N . PRO A 1 97 ? -20.078 20.703 -6.395 1 93.56 97 PRO A N 1
ATOM 799 C CA . PRO A 1 97 ? -19.25 19.625 -5.852 1 93.56 97 PRO A CA 1
ATOM 800 C C . PRO A 1 97 ? -18.266 19.078 -6.875 1 93.56 97 PRO A C 1
ATOM 802 O O . PRO A 1 97 ? -18.594 18.969 -8.062 1 93.56 97 PRO A O 1
ATOM 805 N N . VAL A 1 98 ? -17.109 18.781 -6.453 1 97 98 VAL A N 1
ATOM 806 C CA . VAL A 1 98 ? -16.047 18.203 -7.273 1 97 98 VAL A CA 1
ATOM 807 C C . VAL A 1 98 ? -15.68 16.812 -6.746 1 97 98 VAL A C 1
ATOM 809 O O . VAL A 1 98 ? -16.094 16.438 -5.652 1 97 98 VAL A O 1
ATOM 812 N N . PRO A 1 99 ? -14.969 16.078 -7.52 1 96.12 99 PRO A N 1
ATOM 813 C CA . PRO A 1 99 ? -14.508 14.789 -7.004 1 96.12 99 PRO A CA 1
ATOM 814 C C . PRO A 1 99 ? -13.75 14.914 -5.688 1 96.12 99 PRO A C 1
ATOM 816 O O . PRO A 1 99 ? -13.008 15.883 -5.492 1 96.12 99 PRO A O 1
ATOM 819 N N . ALA A 1 100 ? -13.922 13.93 -4.883 1 96.75 100 ALA A N 1
ATOM 820 C CA . ALA A 1 100 ? -13.336 13.953 -3.545 1 96.75 100 ALA A CA 1
ATOM 821 C C . ALA A 1 100 ? -11.828 14.188 -3.613 1 96.75 100 ALA A C 1
ATOM 823 O O . ALA A 1 100 ? -11.273 14.906 -2.781 1 96.75 100 ALA A O 1
ATOM 824 N N . SER A 1 101 ? -11.141 13.562 -4.578 1 97.81 101 SER A N 1
ATOM 825 C CA . SER A 1 101 ? -9.695 13.711 -4.715 1 97.81 101 SER A CA 1
ATOM 826 C C . SER A 1 101 ? -9.32 15.172 -4.945 1 97.81 101 SER A C 1
ATOM 828 O O . SER A 1 101 ? -8.391 15.68 -4.316 1 97.81 101 SER A O 1
ATOM 830 N N . GLU A 1 102 ? -9.984 15.82 -5.812 1 97.62 102 GLU A N 1
ATOM 831 C CA . GLU A 1 102 ? -9.734 17.234 -6.09 1 97.62 102 GLU A CA 1
ATOM 832 C C . GLU A 1 102 ? -10.055 18.094 -4.875 1 97.62 102 GLU A C 1
ATOM 834 O O . GLU A 1 102 ? -9.328 19.047 -4.57 1 97.62 102 GLU A O 1
ATOM 839 N N . CYS A 1 103 ? -11.102 17.781 -4.207 1 98.31 103 CYS A N 1
ATOM 840 C CA . CYS A 1 103 ? -11.531 18.531 -3.031 1 98.31 103 CYS A CA 1
ATOM 841 C C . CYS A 1 103 ? -10.492 18.453 -1.925 1 98.31 103 CYS A C 1
ATOM 843 O O . CYS A 1 103 ? -10.07 19.484 -1.391 1 98.31 103 CYS A O 1
ATOM 845 N N . LEU A 1 104 ? -10.062 17.234 -1.598 1 98.06 104 LEU A N 1
ATOM 846 C CA . LEU A 1 104 ? -9.094 17.047 -0.523 1 98.06 104 LEU A CA 1
ATOM 847 C C . LEU A 1 104 ? -7.785 17.766 -0.839 1 98.06 104 LEU A C 1
ATOM 849 O O . LEU A 1 104 ? -7.156 18.344 0.051 1 98.06 104 LEU A O 1
ATOM 853 N N . LEU A 1 105 ? -7.406 17.656 -2.113 1 97.88 105 LEU A N 1
ATOM 854 C CA . LEU A 1 105 ? -6.195 18.359 -2.516 1 97.88 105 LEU A CA 1
ATOM 855 C C . LEU A 1 105 ? -6.344 19.875 -2.307 1 97.88 105 LEU A C 1
ATOM 857 O O . LEU A 1 105 ? -5.418 20.531 -1.833 1 97.88 105 LEU A O 1
ATOM 861 N N . SER A 1 106 ? -7.473 20.359 -2.664 1 97.25 106 SER A N 1
ATOM 862 C CA . SER A 1 106 ? -7.719 21.797 -2.525 1 97.25 106 SER A CA 1
ATOM 863 C C . SER A 1 106 ? -7.738 22.219 -1.06 1 97.25 106 SER A C 1
ATOM 865 O O . SER A 1 106 ? -7.316 23.328 -0.719 1 97.25 106 SER A O 1
ATOM 867 N N . MET A 1 107 ? -8.195 21.328 -0.138 1 97.25 107 MET A N 1
ATOM 868 C CA . MET A 1 107 ? -8.266 21.609 1.295 1 97.25 107 MET A CA 1
ATOM 869 C C . MET A 1 107 ? -6.875 21.828 1.879 1 97.25 107 MET A C 1
ATOM 871 O O . MET A 1 107 ? -6.719 22.547 2.863 1 97.25 107 MET A O 1
ATOM 875 N N . LEU A 1 108 ? -5.816 21.172 1.291 1 97.5 108 LEU A N 1
ATOM 876 C CA . LEU A 1 108 ? -4.461 21.203 1.828 1 97.5 108 LEU A CA 1
ATOM 877 C C . LEU A 1 108 ? -3.707 22.422 1.321 1 97.5 108 LEU A C 1
ATOM 879 O O . LEU A 1 108 ? -2.672 22.797 1.879 1 97.5 108 LEU A O 1
ATOM 883 N N . ALA A 1 109 ? -4.191 23.016 0.346 1 94.19 109 ALA A N 1
ATOM 884 C CA . ALA A 1 109 ? -3.467 24.125 -0.28 1 94.19 109 ALA A CA 1
ATOM 885 C C . ALA A 1 109 ? -2.027 23.719 -0.595 1 94.19 109 ALA A C 1
ATOM 887 O O . ALA A 1 109 ? -1.771 22.609 -1.062 1 94.19 109 ALA A O 1
ATOM 888 N N . GLU A 1 110 ? -1.01 24.562 -0.365 1 93.75 110 GLU A N 1
ATOM 889 C CA . GLU A 1 110 ? 0.357 24.297 -0.798 1 93.75 110 GLU A CA 1
ATOM 890 C C . GLU A 1 110 ? 1.206 23.766 0.354 1 93.75 110 GLU A C 1
ATOM 892 O O . GLU A 1 110 ? 2.24 23.125 0.13 1 93.75 110 GLU A O 1
ATOM 897 N N . THR A 1 111 ? 0.675 24.016 1.588 1 93.75 111 THR A N 1
ATOM 898 C CA . THR A 1 111 ? 1.558 23.688 2.699 1 93.75 111 THR A CA 1
ATOM 899 C C . THR A 1 111 ? 0.771 23.062 3.848 1 93.75 111 THR A C 1
ATOM 901 O O . THR A 1 111 ? 1.248 23.016 4.984 1 93.75 111 THR A O 1
ATOM 904 N N . ASN A 1 112 ? -0.486 22.719 3.592 1 97.56 112 ASN A N 1
ATOM 905 C CA . ASN A 1 112 ? -1.315 22.109 4.621 1 97.56 112 ASN A CA 1
ATOM 906 C C . ASN A 1 112 ? -1.394 22.969 5.875 1 97.56 112 ASN A C 1
ATOM 908 O O . ASN A 1 112 ? -1.084 22.516 6.977 1 97.56 112 ASN A O 1
ATOM 912 N N . PRO A 1 113 ? -1.854 24.203 5.75 1 96.25 113 PRO A N 1
ATOM 913 C CA . PRO A 1 113 ? -1.848 25.141 6.871 1 96.25 113 PRO A CA 1
ATOM 914 C C . PRO A 1 113 ? -2.721 24.688 8.031 1 96.25 113 PRO A C 1
ATOM 916 O O . PRO A 1 113 ? -2.475 25.062 9.18 1 96.25 113 PRO A O 1
ATOM 919 N N . HIS A 1 114 ? -3.707 23.828 7.781 1 97.06 114 HIS A N 1
ATOM 920 C CA . HIS A 1 114 ? -4.633 23.422 8.828 1 97.06 114 HIS A CA 1
ATOM 921 C C . HIS A 1 114 ? -4.199 22.094 9.461 1 97.06 114 HIS A C 1
ATOM 923 O O . HIS A 1 114 ? -4.914 21.547 10.297 1 97.06 114 HIS A O 1
ATOM 929 N N . HIS A 1 115 ? -3.061 21.5 9.062 1 98.38 115 HIS A N 1
ATOM 930 C CA . HIS A 1 115 ? -2.438 20.328 9.68 1 98.38 115 HIS A CA 1
ATOM 931 C C . HIS A 1 115 ? -3.346 19.109 9.594 1 98.38 115 HIS A C 1
ATOM 933 O O . HIS A 1 115 ? -3.594 18.438 10.594 1 98.38 115 HIS A O 1
ATOM 939 N N . TYR A 1 116 ? -3.793 18.859 8.398 1 98.75 116 TYR A N 1
ATOM 940 C CA . TYR A 1 116 ? -4.617 17.672 8.164 1 98.75 116 TYR A CA 1
ATOM 941 C C . TYR A 1 116 ? -3.752 16.438 7.953 1 98.75 116 TYR A C 1
ATOM 943 O O . TYR A 1 116 ? -2.732 16.5 7.266 1 98.75 116 TYR A O 1
ATOM 951 N N . PHE A 1 117 ? -4.145 15.367 8.602 1 98.88 117 PHE A N 1
ATOM 952 C CA . PHE A 1 117 ? -3.838 14.039 8.07 1 98.88 117 PHE A CA 1
ATOM 953 C C . PHE A 1 117 ? -4.793 13.672 6.945 1 98.88 117 PHE A C 1
ATOM 955 O O . PHE A 1 117 ? -5.953 14.086 6.949 1 98.88 117 PHE A O 1
ATOM 962 N N . ILE A 1 118 ? -4.34 12.922 6.031 1 98.94 118 ILE A N 1
ATOM 963 C CA . ILE A 1 118 ? -5.238 12.438 4.988 1 98.94 118 ILE A CA 1
ATOM 964 C C . ILE A 1 118 ? -5.297 10.914 5.023 1 98.94 118 ILE A C 1
ATOM 966 O O . ILE A 1 118 ? -4.258 10.25 5.055 1 98.94 118 ILE A O 1
ATOM 970 N N . ALA A 1 119 ? -6.445 10.367 5.094 1 98.88 119 ALA A N 1
ATOM 971 C CA . ALA A 1 119 ? -6.691 8.93 5.043 1 98.88 119 ALA A CA 1
ATOM 972 C C . ALA A 1 119 ? -7.434 8.547 3.768 1 98.88 119 ALA A C 1
ATOM 974 O O . ALA A 1 119 ? -8.602 8.898 3.592 1 98.88 119 ALA A O 1
ATOM 975 N N . THR A 1 120 ? -6.789 7.836 2.844 1 98.69 120 THR A N 1
ATOM 976 C CA . THR A 1 120 ? -7.348 7.523 1.534 1 98.69 120 THR A CA 1
ATOM 977 C C . THR A 1 120 ? -6.691 6.273 0.952 1 98.69 120 THR A C 1
ATOM 979 O O . THR A 1 120 ? -5.574 5.918 1.335 1 98.69 120 THR A O 1
ATOM 982 N N . GLN A 1 121 ? -7.406 5.578 0.153 1 97.5 121 GLN A N 1
ATOM 983 C CA . GLN A 1 121 ? -6.855 4.469 -0.618 1 97.5 121 GLN A CA 1
ATOM 984 C C . GLN A 1 121 ? -6.621 4.867 -2.072 1 97.5 121 GLN A C 1
ATOM 986 O O . GLN A 1 121 ? -6.18 4.055 -2.883 1 97.5 121 GLN A O 1
ATOM 991 N N . ASP A 1 122 ? -6.91 6.125 -2.414 1 96.5 122 ASP A N 1
ATOM 992 C CA . ASP A 1 122 ? -6.773 6.625 -3.779 1 96.5 122 ASP A CA 1
ATOM 993 C C . ASP A 1 122 ? -5.309 6.875 -4.125 1 96.5 122 ASP A C 1
ATOM 995 O O . ASP A 1 122 ? -4.703 7.832 -3.635 1 96.5 122 ASP A O 1
ATOM 999 N N . GLN A 1 123 ? -4.801 6.129 -5.074 1 94.12 123 GLN A N 1
ATOM 1000 C CA . GLN A 1 123 ? -3.381 6.199 -5.41 1 94.12 123 GLN A CA 1
ATOM 1001 C C . GLN A 1 123 ? -3.053 7.5 -6.133 1 94.12 123 GLN A C 1
ATOM 1003 O O . GLN A 1 123 ? -1.975 8.07 -5.941 1 94.12 123 GLN A O 1
ATOM 1008 N N . GLN A 1 124 ? -3.9 7.871 -6.984 1 95.12 124 GLN A N 1
ATOM 1009 C CA . GLN A 1 124 ? -3.658 9.125 -7.691 1 95.12 124 GLN A CA 1
ATOM 1010 C C . GLN A 1 124 ? -3.607 10.297 -6.723 1 95.12 124 GLN A C 1
ATOM 1012 O O . GLN A 1 124 ? -2.73 11.156 -6.824 1 95.12 124 GLN A O 1
ATOM 1017 N N . LEU A 1 125 ? -4.547 10.328 -5.82 1 97.81 125 LEU A N 1
ATOM 1018 C CA . LEU A 1 125 ? -4.555 11.367 -4.797 1 97.81 125 LEU A CA 1
ATOM 1019 C C . LEU A 1 125 ? -3.291 11.305 -3.945 1 97.81 125 LEU A C 1
ATOM 1021 O O . LEU A 1 125 ? -2.674 12.336 -3.664 1 97.81 125 LEU A O 1
ATOM 1025 N N . THR A 1 126 ? -2.922 10.117 -3.584 1 97.5 126 THR A N 1
ATOM 1026 C CA . THR A 1 126 ? -1.743 9.922 -2.748 1 97.5 126 THR A CA 1
ATOM 1027 C C . THR A 1 126 ? -0.495 10.461 -3.438 1 97.5 126 THR A C 1
ATOM 1029 O O . THR A 1 126 ? 0.331 11.125 -2.805 1 97.5 126 THR A O 1
ATOM 1032 N N . THR A 1 127 ? -0.337 10.203 -4.691 1 96.12 127 THR A N 1
ATOM 1033 C CA . THR A 1 127 ? 0.805 10.688 -5.461 1 96.12 127 THR A CA 1
ATOM 1034 C C . THR A 1 127 ? 0.838 12.219 -5.477 1 96.12 127 THR A C 1
ATOM 1036 O O . THR A 1 127 ? 1.902 12.82 -5.328 1 96.12 127 THR A O 1
ATOM 1039 N N . ALA A 1 128 ? -0.273 12.758 -5.602 1 97.94 128 ALA A N 1
ATOM 1040 C CA . ALA A 1 128 ? -0.367 14.219 -5.621 1 97.94 128 ALA A CA 1
ATOM 1041 C C . ALA A 1 128 ? -0.07 14.797 -4.242 1 97.94 128 ALA A C 1
ATOM 1043 O O . ALA A 1 128 ? 0.612 15.82 -4.125 1 97.94 128 ALA A O 1
ATOM 1044 N N . LEU A 1 129 ? -0.538 14.18 -3.195 1 98.38 129 LEU A N 1
ATOM 1045 C CA . LEU A 1 129 ? -0.375 14.656 -1.827 1 98.38 129 LEU A CA 1
ATOM 1046 C C . LEU A 1 129 ? 1.089 14.609 -1.405 1 98.38 129 LEU A C 1
ATOM 1048 O O . LEU A 1 129 ? 1.54 15.438 -0.617 1 98.38 129 LEU A O 1
ATOM 1052 N N . LYS A 1 130 ? 1.823 13.648 -1.956 1 97.81 130 LYS A N 1
ATOM 1053 C CA . LYS A 1 130 ? 3.227 13.469 -1.595 1 97.81 130 LYS A CA 1
ATOM 1054 C C . LYS A 1 130 ? 4.09 14.594 -2.15 1 97.81 130 LYS A C 1
ATOM 1056 O O . LYS A 1 130 ? 5.242 14.758 -1.747 1 97.81 130 LYS A O 1
ATOM 1061 N N . LYS A 1 131 ? 3.498 15.352 -3.016 1 97.75 131 LYS A N 1
ATOM 1062 C CA . LYS A 1 131 ? 4.211 16.5 -3.572 1 97.75 131 LYS A CA 1
ATOM 1063 C C . LYS A 1 131 ? 4.016 17.75 -2.707 1 97.75 131 LYS A C 1
ATOM 1065 O O . LYS A 1 131 ? 4.66 18.766 -2.93 1 97.75 131 LYS A O 1
ATOM 1070 N N . ILE A 1 132 ? 3.115 17.719 -1.706 1 98.25 132 ILE A N 1
ATOM 1071 C CA . ILE A 1 132 ? 2.865 18.797 -0.76 1 98.25 132 ILE A CA 1
ATOM 1072 C C . ILE A 1 132 ? 3.631 18.531 0.535 1 98.25 132 ILE A C 1
ATOM 1074 O O . ILE A 1 132 ? 3.494 17.469 1.141 1 98.25 132 ILE A O 1
ATOM 1078 N N . PRO A 1 133 ? 4.457 19.438 0.93 1 97.94 133 PRO A N 1
ATOM 1079 C CA . PRO A 1 133 ? 5.18 19.203 2.184 1 97.94 133 PRO A CA 1
ATOM 1080 C C . PRO A 1 133 ? 4.254 19.172 3.398 1 97.94 133 PRO A C 1
ATOM 1082 O O . PRO A 1 133 ? 3.275 19.922 3.457 1 97.94 133 PRO A O 1
ATOM 1085 N N . GLY A 1 134 ? 4.582 18.344 4.363 1 98.19 134 GLY A N 1
ATOM 1086 C CA . GLY A 1 134 ? 3.914 18.359 5.652 1 98.19 134 GLY A CA 1
ATOM 1087 C C . GLY A 1 134 ? 2.57 17.656 5.641 1 98.19 134 GLY A C 1
ATOM 1088 O O . GLY A 1 134 ? 1.632 18.094 6.312 1 98.19 134 GLY A O 1
ATOM 1089 N N . VAL A 1 135 ? 2.475 16.609 4.859 1 98.81 135 VAL A N 1
ATOM 1090 C CA . VAL A 1 135 ? 1.192 15.922 4.793 1 98.81 135 VAL A CA 1
ATOM 1091 C C . VAL A 1 135 ? 1.359 14.484 5.27 1 98.81 135 VAL A C 1
ATOM 1093 O O . VAL A 1 135 ? 1.774 13.609 4.504 1 98.81 135 VAL A O 1
ATOM 1096 N N . PRO A 1 136 ? 0.973 14.195 6.516 1 98.81 136 PRO A N 1
ATOM 1097 C CA . PRO A 1 136 ? 0.938 12.797 6.934 1 98.81 136 PRO A CA 1
ATOM 1098 C C . PRO A 1 136 ? -0.154 11.992 6.227 1 98.81 136 PRO A C 1
ATOM 1100 O O . PRO A 1 136 ? -1.297 12.453 6.137 1 98.81 136 PRO A O 1
ATOM 1103 N N . LEU A 1 137 ? 0.148 10.812 5.77 1 98.69 137 LEU A N 1
ATOM 1104 C CA . LEU A 1 137 ? -0.775 9.992 4.996 1 98.69 1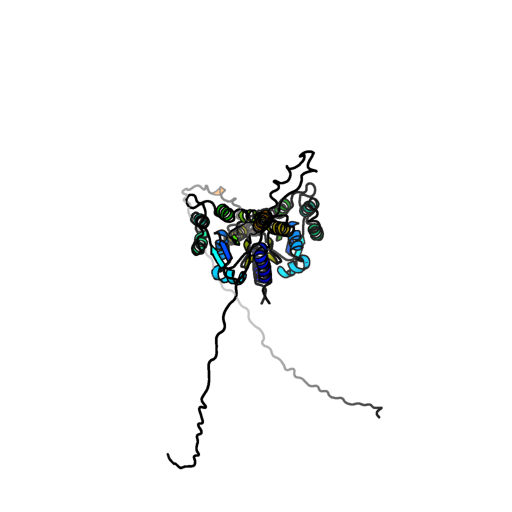37 LEU A CA 1
ATOM 1105 C C . LEU A 1 137 ? -1.091 8.695 5.73 1 98.69 137 LEU A C 1
ATOM 1107 O O . LEU A 1 137 ? -0.193 8.055 6.277 1 98.69 137 LEU A O 1
ATOM 1111 N N . LEU A 1 138 ? -2.367 8.359 5.762 1 98.56 138 LEU A N 1
ATOM 1112 C CA . LEU A 1 138 ? -2.871 7.113 6.344 1 98.56 138 LEU A CA 1
ATOM 1113 C C . LEU A 1 138 ? -3.527 6.246 5.277 1 98.56 138 LEU A C 1
ATOM 1115 O O . LEU A 1 138 ? -4.223 6.754 4.395 1 98.56 138 LEU A O 1
ATOM 1119 N N . TYR A 1 139 ? -3.268 4.965 5.324 1 97.69 139 TYR A N 1
ATOM 1120 C CA . TYR A 1 139 ? -3.967 4.02 4.461 1 97.69 139 TYR A CA 1
ATOM 1121 C C . TYR A 1 139 ? -4.137 2.672 5.152 1 97.69 139 TYR A C 1
ATOM 1123 O O . TYR A 1 139 ? -3.697 2.49 6.293 1 97.69 139 TYR A O 1
ATOM 1131 N N . ILE A 1 140 ? -4.855 1.816 4.543 1 97 140 ILE A N 1
ATOM 1132 C CA . ILE A 1 140 ? -5.168 0.507 5.109 1 97 140 ILE A CA 1
ATOM 1133 C C . ILE A 1 140 ? -4.574 -0.589 4.227 1 97 140 ILE A C 1
ATOM 1135 O O . ILE A 1 140 ? -4.684 -0.536 3 1 97 140 ILE A O 1
ATOM 1139 N N . ILE A 1 141 ? -3.893 -1.49 4.824 1 93.44 141 ILE A N 1
ATOM 1140 C CA . ILE A 1 141 ? -3.381 -2.703 4.195 1 93.44 141 ILE A CA 1
ATOM 1141 C C . ILE A 1 141 ? -3.91 -3.93 4.934 1 93.44 141 ILE A C 1
ATOM 1143 O O . ILE A 1 141 ? -3.543 -4.176 6.082 1 93.44 141 ILE A O 1
ATOM 1147 N N . LEU A 1 142 ? -4.684 -4.723 4.238 1 91.56 142 LEU A N 1
ATOM 1148 C CA . LEU A 1 142 ? -5.34 -5.859 4.879 1 91.56 142 LEU A CA 1
ATOM 1149 C C . LEU A 1 142 ? -6.078 -5.422 6.137 1 91.56 142 LEU A C 1
ATOM 1151 O O . LEU A 1 142 ? -6.938 -4.539 6.086 1 91.56 142 LEU A O 1
ATOM 1155 N N . ASN A 1 143 ? -5.777 -5.938 7.211 1 91 143 ASN A N 1
ATOM 1156 C CA . ASN A 1 143 ? -6.547 -5.648 8.414 1 91 143 ASN A CA 1
ATOM 1157 C C . ASN A 1 143 ? -5.836 -4.633 9.305 1 91 143 ASN A C 1
ATOM 1159 O O . ASN A 1 143 ? -6.07 -4.586 10.516 1 91 143 ASN A O 1
ATOM 1163 N N . THR A 1 144 ? -4.988 -3.762 8.625 1 93 144 THR A N 1
ATOM 1164 C CA . THR A 1 144 ? -4.172 -2.869 9.438 1 93 144 THR A CA 1
ATOM 1165 C C . THR A 1 144 ? -4.117 -1.475 8.82 1 93 144 THR A C 1
ATOM 1167 O O . THR A 1 144 ? -4.016 -1.334 7.602 1 93 144 THR A O 1
ATOM 1170 N N . MET A 1 145 ? -4.227 -0.47 9.734 1 95.56 145 MET A N 1
ATOM 1171 C CA . MET A 1 145 ? -3.971 0.902 9.305 1 95.56 145 MET A CA 1
ATOM 1172 C C . MET A 1 145 ? -2.484 1.231 9.391 1 95.56 145 MET A C 1
ATOM 1174 O O . MET A 1 145 ? -1.799 0.787 10.312 1 95.56 145 MET A O 1
ATOM 1178 N N . VAL A 1 146 ? -2.021 2.057 8.445 1 96.75 146 VAL A N 1
ATOM 1179 C CA . VAL A 1 146 ? -0.597 2.365 8.367 1 96.75 146 VAL A CA 1
ATOM 1180 C C . VAL A 1 146 ? -0.404 3.865 8.156 1 96.75 146 VAL A C 1
ATOM 1182 O O . VAL A 1 146 ? -1.001 4.453 7.254 1 96.75 146 VAL A O 1
ATOM 1185 N N . LEU A 1 147 ? 0.372 4.473 9.062 1 98.12 147 LEU A N 1
ATOM 1186 C CA . LEU A 1 147 ? 0.864 5.828 8.836 1 98.12 147 LEU A CA 1
ATOM 1187 C C . LEU A 1 147 ? 2.133 5.809 7.988 1 98.12 147 LEU A C 1
ATOM 1189 O O . LEU A 1 147 ? 3.146 5.234 8.398 1 98.12 147 LEU A O 1
ATOM 1193 N N . ASP A 1 148 ? 2.104 6.465 6.871 1 97.06 148 ASP A N 1
ATOM 1194 C CA . ASP A 1 148 ? 3.209 6.426 5.918 1 97.06 148 ASP A CA 1
ATOM 1195 C C . ASP A 1 148 ? 4.402 7.23 6.426 1 97.06 148 ASP A C 1
ATOM 1197 O O . ASP A 1 148 ? 4.258 8.07 7.316 1 97.06 148 ASP A O 1
ATOM 1201 N N . LYS A 1 149 ? 5.555 6.945 5.832 1 96.19 149 LYS A N 1
ATOM 1202 C CA . LYS A 1 149 ? 6.734 7.773 6.074 1 96.19 149 LYS A CA 1
ATOM 1203 C C . LYS A 1 149 ? 6.582 9.148 5.441 1 96.19 149 LYS A C 1
ATOM 1205 O O . LYS A 1 149 ? 5.84 9.312 4.469 1 96.19 149 LYS A O 1
ATOM 1210 N N . PRO A 1 150 ? 7.262 10.078 6.07 1 97.88 150 PRO A N 1
ATOM 1211 C CA . PRO A 1 150 ? 7.23 11.383 5.414 1 97.88 150 PRO A CA 1
ATOM 1212 C C . PRO A 1 150 ? 7.703 11.328 3.965 1 97.88 150 PRO A C 1
ATOM 1214 O O . PRO A 1 150 ? 8.641 10.594 3.645 1 97.88 150 PRO A O 1
ATOM 1217 N N . SER A 1 151 ? 7.047 12.062 3.096 1 97.44 151 SER A N 1
ATOM 1218 C CA . SER A 1 151 ? 7.402 12.078 1.681 1 97.44 151 SER A CA 1
ATOM 1219 C C . SER A 1 151 ? 8.773 12.711 1.46 1 97.44 151 SER A C 1
ATOM 1221 O O . SER A 1 151 ? 9.281 13.406 2.334 1 97.44 151 SER A O 1
ATOM 1223 N N . GLU A 1 152 ? 9.328 12.414 0.275 1 95.94 152 GLU A N 1
ATOM 1224 C CA . GLU A 1 152 ? 10.594 13.039 -0.093 1 95.94 152 GLU A CA 1
ATOM 1225 C C . GLU A 1 152 ? 10.469 14.562 -0.103 1 95.94 152 GLU A C 1
ATOM 1227 O O . GLU A 1 152 ? 11.398 15.266 0.302 1 95.94 152 GLU A O 1
ATOM 1232 N N . ARG A 1 153 ? 9.359 15.047 -0.583 1 97.44 153 ARG A N 1
ATOM 1233 C CA . ARG A 1 153 ? 9.125 16.484 -0.611 1 97.44 153 ARG A CA 1
ATOM 1234 C C . ARG A 1 153 ? 9.125 17.062 0.798 1 97.44 153 ARG A C 1
ATOM 1236 O O . ARG A 1 153 ? 9.633 18.172 1.021 1 97.44 153 ARG A O 1
ATOM 1243 N N . THR A 1 154 ? 8.539 16.359 1.738 1 98 154 THR A N 1
ATOM 1244 C CA . THR A 1 154 ? 8.484 16.781 3.135 1 98 154 THR A CA 1
ATOM 1245 C C . THR A 1 154 ? 9.891 16.828 3.736 1 98 154 THR A C 1
ATOM 1247 O O . THR A 1 154 ? 10.25 17.797 4.41 1 98 154 THR A O 1
ATOM 1250 N N . LEU A 1 155 ? 10.688 15.844 3.436 1 97.56 155 LEU A N 1
ATOM 1251 C CA . LEU A 1 155 ? 12.039 15.766 3.971 1 97.56 155 LEU A CA 1
ATOM 1252 C C . LEU A 1 155 ? 12.914 16.875 3.398 1 97.56 155 LEU A C 1
ATOM 1254 O O . LEU A 1 155 ? 13.68 17.5 4.129 1 97.56 155 LEU A O 1
ATOM 1258 N N . LYS A 1 156 ? 12.789 17.094 2.113 1 96.69 156 LYS A N 1
ATOM 1259 C CA . LYS A 1 156 ? 13.555 18.156 1.472 1 96.69 156 LYS A CA 1
ATOM 1260 C C . LYS A 1 156 ? 13.18 19.531 2.029 1 96.69 156 LYS A C 1
ATOM 1262 O O . LYS A 1 156 ? 14.039 20.391 2.213 1 96.69 156 LYS A O 1
ATOM 1267 N N . HIS A 1 157 ? 11.961 19.719 2.301 1 96.5 157 HIS A N 1
ATOM 1268 C CA . HIS A 1 157 ? 11.484 20.969 2.873 1 96.5 157 HIS A CA 1
ATOM 1269 C C . HIS A 1 157 ? 12.102 21.219 4.246 1 96.5 157 HIS A C 1
ATOM 1271 O O . HIS A 1 157 ? 12.539 22.328 4.539 1 96.5 157 HIS A O 1
ATOM 1277 N N . VAL A 1 158 ? 12.133 20.234 5.039 1 96.62 158 VAL A N 1
ATOM 1278 C CA . VAL A 1 158 ? 12.68 20.344 6.387 1 96.62 158 VAL A CA 1
ATOM 1279 C C . VAL A 1 158 ? 14.172 20.656 6.316 1 96.62 158 VAL A C 1
ATOM 1281 O O . VAL A 1 158 ? 14.68 21.484 7.07 1 96.62 158 VAL A O 1
ATOM 1284 N N . GLU A 1 159 ? 14.781 19.938 5.402 1 95.69 159 GLU A N 1
ATOM 1285 C CA . GLU A 1 159 ? 16.203 20.188 5.215 1 95.69 159 GLU A CA 1
ATOM 1286 C C . GLU A 1 159 ? 16.469 21.625 4.781 1 95.69 159 GLU A C 1
ATOM 1288 O O . GLU A 1 159 ? 17.406 22.266 5.254 1 95.69 159 GLU A O 1
ATOM 1293 N N . ALA A 1 160 ? 15.695 22.094 3.92 1 94.31 160 ALA A N 1
ATOM 1294 C CA . ALA A 1 160 ? 15.836 23.469 3.426 1 94.31 160 ALA A CA 1
ATOM 1295 C C . ALA A 1 160 ? 15.602 24.484 4.543 1 94.31 160 ALA A C 1
ATOM 1297 O O . ALA A 1 160 ? 16.297 25.5 4.617 1 94.31 160 ALA A O 1
ATOM 1298 N N . VAL A 1 161 ? 14.656 24.25 5.395 1 91.81 161 VAL A N 1
ATOM 1299 C CA . VAL A 1 161 ? 14.367 25.141 6.52 1 91.81 161 VAL A CA 1
ATOM 1300 C C . VAL A 1 161 ? 15.547 25.141 7.492 1 91.81 161 VAL A C 1
ATOM 1302 O O . VAL A 1 161 ? 15.953 26.188 7.98 1 91.81 161 VAL A O 1
ATOM 1305 N N . GLN A 1 162 ? 16.078 23.984 7.684 1 90.62 162 GLN A N 1
ATOM 1306 C CA . GLN A 1 162 ? 17.203 23.844 8.609 1 90.62 162 GLN A CA 1
ATOM 1307 C C . GLN A 1 162 ? 18.438 24.547 8.07 1 90.62 162 GLN A C 1
ATOM 1309 O O . GLN A 1 162 ? 19.234 25.094 8.836 1 90.62 162 GLN A O 1
ATOM 1314 N N . LEU A 1 163 ? 18.578 24.562 6.75 1 90.19 163 LEU A N 1
ATOM 1315 C CA . LEU A 1 163 ? 19.719 25.203 6.102 1 90.19 163 LEU A CA 1
ATOM 1316 C C . LEU A 1 163 ? 19.469 26.703 5.93 1 90.19 163 LEU A C 1
ATOM 1318 O O . LEU A 1 163 ? 20.359 27.438 5.48 1 90.19 163 LEU A O 1
ATOM 1322 N N . GLY A 1 164 ? 18.375 27.156 6.434 1 81.5 164 GLY A N 1
ATOM 1323 C CA . GLY A 1 164 ? 18.047 28.562 6.359 1 81.5 164 GLY A CA 1
ATOM 1324 C C . GLY A 1 164 ? 17.641 29 4.969 1 81.5 164 GLY A C 1
ATOM 1325 O O . GLY A 1 164 ? 17.656 30.203 4.66 1 81.5 164 GLY A O 1
ATOM 1326 N N . GLU A 1 165 ? 17.562 28.094 4.086 1 73.56 165 GLU A N 1
ATOM 1327 C CA . GLU A 1 165 ? 17.203 28.422 2.709 1 73.56 165 GLU A CA 1
ATOM 1328 C C . GLU A 1 165 ? 15.75 28.844 2.6 1 73.56 165 GLU A C 1
ATOM 1330 O O . GLU A 1 165 ? 15.375 29.578 1.684 1 73.56 165 GLU A O 1
ATOM 1335 N N . ILE A 1 166 ? 14.883 28.344 3.291 1 63.62 166 ILE A N 1
ATOM 1336 C CA . ILE A 1 166 ? 13.461 28.672 3.33 1 63.62 166 ILE A CA 1
ATOM 1337 C C . ILE A 1 166 ? 13.148 29.438 4.609 1 63.62 166 ILE A C 1
ATOM 1339 O O . ILE A 1 166 ? 13.461 28.984 5.711 1 63.62 166 ILE A O 1
ATOM 1343 N N . VAL A 1 167 ? 13.164 30.734 4.523 1 51.47 167 VAL A N 1
ATOM 1344 C CA . VAL A 1 167 ? 12.828 31.594 5.656 1 51.47 167 VAL A CA 1
ATOM 1345 C C . VAL A 1 167 ? 11.422 31.266 6.148 1 51.47 167 VAL A C 1
ATOM 1347 O O . VAL A 1 167 ? 10.477 31.188 5.355 1 51.47 167 VAL A O 1
ATOM 1350 N N . ASN A 1 168 ? 11.328 30.578 7.152 1 51.12 168 ASN A N 1
ATOM 1351 C CA . ASN A 1 168 ? 10.031 30.406 7.809 1 51.12 168 ASN A CA 1
ATOM 1352 C C . ASN A 1 168 ? 9.266 31.734 7.887 1 51.12 168 ASN A C 1
ATOM 1354 O O . ASN A 1 168 ? 9.859 32.781 8.117 1 51.12 168 ASN A O 1
ATOM 1358 N N . PRO A 1 169 ? 8.227 31.859 7.328 1 44.34 169 PRO A N 1
ATOM 1359 C CA . PRO A 1 169 ? 7.527 33.156 7.418 1 44.34 169 PRO A CA 1
ATOM 1360 C C . PRO A 1 169 ? 7.648 33.781 8.797 1 44.34 169 PRO A C 1
ATOM 1362 O O . PRO A 1 169 ? 7.754 35 8.914 1 44.34 169 PRO A O 1
ATOM 1365 N N . ALA A 1 170 ? 7.703 32.969 9.734 1 41.47 170 ALA A N 1
ATOM 1366 C CA . ALA A 1 170 ? 7.809 33.5 11.086 1 41.47 170 ALA A CA 1
ATOM 1367 C C . ALA A 1 170 ? 9.188 34.125 11.328 1 41.47 170 ALA A C 1
ATOM 1369 O O . ALA A 1 170 ? 9.305 35.156 11.977 1 41.47 170 ALA A O 1
ATOM 1370 N N . GLN A 1 171 ? 10.211 33.562 10.773 1 45.78 171 GLN A N 1
ATOM 1371 C CA . GLN A 1 171 ? 11.547 34.125 10.938 1 45.78 171 GLN A CA 1
ATOM 1372 C C . GLN A 1 171 ? 11.758 35.312 10.023 1 45.78 171 GLN A C 1
ATOM 1374 O O . GLN A 1 171 ? 12.508 36.25 10.367 1 45.78 171 GLN A O 1
ATOM 1379 N N . GLN A 1 172 ? 11.164 35.281 8.922 1 45.03 172 GLN A N 1
ATOM 1380 C CA . GLN A 1 172 ? 11.219 36.469 8.07 1 45.03 172 GLN A CA 1
ATOM 1381 C C . GLN A 1 172 ? 10.609 37.688 8.773 1 45.03 172 GLN A C 1
ATOM 1383 O O . GLN A 1 172 ? 11.102 38.781 8.625 1 45.03 172 GLN A O 1
ATOM 1388 N N . LYS A 1 173 ? 9.547 37.406 9.625 1 43.53 173 LYS A N 1
ATOM 1389 C CA . LYS A 1 173 ? 8.961 38.5 10.391 1 43.53 173 LYS A CA 1
ATOM 1390 C C . LYS A 1 173 ? 9.945 39 11.445 1 43.53 173 LYS A C 1
ATOM 1392 O O . LYS A 1 173 ? 10.023 40.219 11.688 1 43.53 173 LYS A O 1
ATOM 1397 N N . SER A 1 174 ? 10.711 38.031 11.984 1 44.34 174 SER A N 1
ATOM 1398 C CA . SER A 1 174 ? 11.648 38.5 13.008 1 44.34 174 SER A CA 1
ATOM 1399 C C . SER A 1 174 ? 12.828 39.25 12.383 1 44.34 174 SER A C 1
ATOM 1401 O O . SER A 1 174 ? 13.352 40.188 12.969 1 44.34 174 SER A O 1
ATOM 1403 N N . LEU A 1 175 ? 13.273 38.75 11.211 1 47.44 175 LEU A N 1
ATOM 1404 C CA . LEU A 1 175 ? 14.344 39.469 10.531 1 47.44 175 LEU A CA 1
ATOM 1405 C C . LEU A 1 175 ? 13.844 40.812 10.008 1 47.44 175 LEU A C 1
ATOM 1407 O O . LEU A 1 175 ? 14.555 41.812 10.07 1 47.44 175 LEU A O 1
ATOM 1411 N N . GLN A 1 176 ? 12.547 40.781 9.539 1 44.25 176 GLN A N 1
ATOM 1412 C CA . GLN A 1 176 ? 11.984 42.062 9.102 1 44.25 176 GLN A CA 1
ATOM 1413 C C . GLN A 1 176 ? 11.766 43 10.281 1 44.25 176 GLN A C 1
ATOM 1415 O O . GLN A 1 176 ? 12.008 44.188 10.172 1 44.25 176 GLN A O 1
ATOM 1420 N N . SER A 1 177 ? 11.305 42.344 11.375 1 45.72 177 SER A N 1
ATOM 1421 C CA . SER A 1 177 ? 11.109 43.188 12.547 1 45.72 177 SER A CA 1
ATOM 1422 C C . SER A 1 177 ? 12.438 43.656 13.125 1 45.72 177 SER A C 1
ATOM 1424 O O . SER A 1 177 ? 12.547 44.812 13.602 1 45.72 177 SER A O 1
ATOM 1426 N N . LEU A 1 178 ? 13.438 42.781 13.047 1 46.81 178 LEU A N 1
ATOM 1427 C CA . LEU A 1 178 ? 14.758 43.219 13.516 1 46.81 178 LEU A CA 1
ATOM 1428 C C . LEU A 1 178 ? 15.383 44.219 12.57 1 46.81 178 LEU A C 1
ATOM 1430 O O . LEU A 1 178 ? 16.016 45.188 13.008 1 46.81 178 LEU A O 1
ATOM 1434 N N . LYS A 1 179 ? 15.148 43.875 11.289 1 43.25 179 LYS A N 1
ATOM 1435 C CA . LYS A 1 179 ? 15.625 44.844 10.305 1 43.25 179 LYS A CA 1
ATOM 1436 C C . LYS A 1 179 ? 14.898 46.188 10.445 1 43.25 179 LYS A C 1
ATOM 1438 O O . LYS A 1 179 ? 15.508 47.25 10.312 1 43.25 179 LYS A O 1
ATOM 1443 N N . GLU A 1 180 ? 13.555 46 10.617 1 44.22 180 GLU A N 1
ATOM 1444 C CA . GLU A 1 180 ? 12.758 47.219 10.82 1 44.22 180 GLU A CA 1
ATOM 1445 C C . GLU A 1 180 ? 13.125 47.906 12.125 1 44.22 180 GLU A C 1
ATOM 1447 O O . GLU A 1 180 ? 13.117 49.125 12.211 1 44.22 180 GLU A O 1
ATOM 1452 N N . LYS A 1 181 ? 13.391 47 13.07 1 42.38 181 LYS A N 1
ATOM 1453 C CA . LYS A 1 181 ? 13.812 47.625 14.328 1 42.38 181 LYS A CA 1
ATOM 1454 C C . LYS A 1 181 ? 15.227 48.188 14.211 1 42.38 181 LYS A C 1
ATOM 1456 O O . LYS A 1 181 ? 15.578 49.125 14.93 1 42.38 181 LYS A O 1
ATOM 1461 N N . GLU A 1 182 ? 16.062 47.344 13.352 1 42.81 182 GLU A N 1
ATOM 1462 C CA . GLU A 1 182 ? 17.344 48.031 13.156 1 42.81 182 GLU A CA 1
ATOM 1463 C C . GLU A 1 182 ? 17.219 49.156 12.148 1 42.81 182 GLU A C 1
ATOM 1465 O O . GLU A 1 182 ? 16.688 48.969 11.047 1 42.81 182 GLU A O 1
ATOM 1470 N N . GLY A 1 183 ? 16.609 50.312 12.344 1 40.28 183 GLY A N 1
ATOM 1471 C CA . GLY A 1 183 ? 16.453 51.688 11.867 1 40.28 183 GLY A CA 1
ATOM 1472 C C . GLY A 1 183 ? 17.281 51.969 10.633 1 40.28 183 GLY A C 1
ATOM 1473 O O . GLY A 1 183 ? 17.594 53.125 10.352 1 40.28 183 GLY A O 1
ATOM 1474 N N . ILE A 1 184 ? 18 50.938 9.969 1 39.78 184 ILE A N 1
ATOM 1475 C CA . ILE A 1 184 ? 18.891 51.406 8.922 1 39.78 184 ILE A CA 1
ATOM 1476 C C . ILE A 1 184 ? 18.078 51.969 7.754 1 39.78 184 ILE A C 1
ATOM 1478 O O . ILE A 1 184 ? 17.453 51.219 7 1 39.78 184 ILE A O 1
ATOM 1482 N N . SER A 1 185 ? 17.25 53 7.848 1 37.25 185 SER A N 1
ATOM 1483 C CA . SER A 1 185 ? 16.688 53.875 6.852 1 37.25 185 SER A CA 1
ATOM 1484 C C . SER A 1 185 ? 17.766 54.406 5.891 1 37.25 185 SER A C 1
ATOM 1486 O O . SER A 1 185 ? 18.781 54.938 6.32 1 37.25 185 SER A O 1
ATOM 1488 N N . GLY A 1 186 ? 18.188 53.688 4.805 1 35.94 186 GLY A N 1
ATOM 1489 C CA . GLY A 1 186 ? 19.078 54.062 3.711 1 35.94 186 GLY A CA 1
ATOM 1490 C C . GLY A 1 186 ? 18.938 55.5 3.268 1 35.94 186 GLY A C 1
ATOM 1491 O O . GLY A 1 186 ? 19.359 55.844 2.162 1 35.94 186 GLY A O 1
ATOM 1492 N N . ASP A 1 187 ? 18.328 56.406 3.895 1 31.56 187 ASP A N 1
ATOM 1493 C CA . ASP A 1 187 ? 18.266 57.781 3.4 1 31.56 187 ASP A CA 1
ATOM 1494 C C . ASP A 1 187 ? 19.656 58.375 3.242 1 31.56 187 ASP A C 1
ATOM 1496 O O . ASP A 1 187 ? 19.797 59.562 2.992 1 31.56 187 ASP A O 1
ATOM 1500 N N . ALA A 1 188 ? 20.688 57.625 3.766 1 31.95 188 ALA A N 1
ATOM 1501 C CA . ALA A 1 188 ? 21.812 58.5 4.027 1 31.95 188 ALA A CA 1
ATOM 1502 C C . ALA A 1 188 ? 22.578 58.812 2.74 1 31.95 188 ALA A C 1
ATOM 1504 O O . ALA A 1 188 ? 23.516 59.594 2.746 1 31.95 188 ALA A O 1
ATOM 1505 N N . GLU A 1 189 ? 22.438 58.062 1.665 1 31.14 189 GLU A N 1
ATOM 1506 C CA . GLU A 1 189 ? 23.609 58.094 0.782 1 31.14 189 GLU A CA 1
ATOM 1507 C C . GLU A 1 189 ? 23.672 59.375 -0.007 1 31.14 189 GLU A C 1
ATOM 1509 O O . GLU A 1 189 ? 24.469 59.531 -0.929 1 31.14 189 GLU A O 1
ATOM 1514 N N . LYS A 1 190 ? 22.641 60.156 -0.026 1 30.34 190 LYS A N 1
ATOM 1515 C CA . LYS A 1 190 ? 22.75 61.188 -1.06 1 30.34 190 LYS A CA 1
ATOM 1516 C C . LYS A 1 190 ? 23.969 62.062 -0.827 1 30.34 190 LYS A C 1
ATOM 1518 O O . LYS A 1 190 ? 24.203 63.031 -1.57 1 30.34 190 LYS A O 1
ATOM 1523 N N . ARG A 1 191 ? 24.609 62.094 0.374 1 28.33 191 ARG A N 1
ATOM 1524 C CA . ARG A 1 191 ? 25.344 63.312 0.654 1 28.33 191 ARG A CA 1
ATOM 1525 C C . ARG A 1 191 ? 26.719 63.281 0.007 1 28.33 191 ARG A C 1
ATOM 1527 O O . ARG A 1 191 ? 27.531 64.188 0.243 1 28.33 191 ARG A O 1
ATOM 1534 N N . GLY A 1 192 ? 27.188 62.281 -0.611 1 26.23 192 GLY A N 1
ATOM 1535 C CA . GLY A 1 192 ? 28.641 62.188 -0.49 1 26.23 192 GLY A CA 1
ATOM 1536 C C . GLY A 1 192 ? 29.375 63.125 -1.423 1 26.23 192 GLY A C 1
ATOM 1537 O O . GLY A 1 192 ? 30.594 63.062 -1.574 1 26.23 192 GLY A O 1
ATOM 1538 N N . ARG A 1 193 ? 28.719 63.781 -2.287 1 26.81 193 ARG A N 1
ATOM 1539 C CA . ARG A 1 193 ? 29.625 64.125 -3.367 1 26.81 193 ARG A CA 1
ATOM 1540 C C . ARG A 1 193 ? 30.656 65.188 -2.896 1 26.81 193 ARG A C 1
ATOM 1542 O O . ARG A 1 193 ? 30.5 66.375 -3.131 1 26.81 193 ARG A O 1
ATOM 1549 N N . LYS A 1 194 ? 30.984 65.125 -1.559 1 22.2 194 LYS A N 1
ATOM 1550 C CA . LYS A 1 194 ? 31.766 66.312 -1.206 1 22.2 194 LYS A CA 1
ATOM 1551 C C . LYS A 1 194 ? 33.062 66.375 -2.016 1 22.2 194 LYS A C 1
ATOM 1553 O O . LYS A 1 194 ? 33.656 65.375 -2.334 1 22.2 194 LYS A O 1
ATOM 1558 N N . ARG A 1 195 ? 33.438 67.688 -2.311 1 21.47 195 ARG A N 1
ATOM 1559 C CA . ARG A 1 195 ? 34.469 68.375 -3.049 1 21.47 195 ARG A CA 1
ATOM 1560 C C . ARG A 1 195 ? 35.844 68.188 -2.438 1 21.47 195 ARG A C 1
ATOM 1562 O O . ARG A 1 195 ? 35.969 68.062 -1.217 1 21.47 195 ARG A O 1
ATOM 1569 N N . LYS A 1 196 ? 36.938 67.688 -3.088 1 23.47 196 LYS A N 1
ATOM 1570 C CA . LYS A 1 196 ? 38.312 67.25 -2.789 1 23.47 196 LYS A CA 1
ATOM 1571 C C . LYS A 1 196 ? 39.062 68.375 -2.072 1 23.47 196 LYS A C 1
ATOM 1573 O O . LYS A 1 196 ? 39.938 68.125 -1.257 1 23.47 196 LYS A O 1
ATOM 1578 N N . ARG A 1 197 ? 39 69.688 -2.254 1 20.56 197 ARG A N 1
ATOM 1579 C CA . ARG A 1 197 ? 40.344 70.312 -2.393 1 20.56 197 ARG A CA 1
ATOM 1580 C C . ARG A 1 197 ? 41.062 70.312 -1.056 1 20.56 197 ARG A C 1
ATOM 1582 O O . ARG A 1 197 ? 40.469 70.062 -0.01 1 20.56 197 ARG A O 1
ATOM 1589 N N . LYS A 1 198 ? 41.844 71.438 -0.737 1 20.75 198 LYS A N 1
ATOM 1590 C CA . LYS A 1 198 ? 43.094 72.25 -0.557 1 20.75 198 LYS A CA 1
ATOM 1591 C C . LYS A 1 198 ? 43.156 72.812 0.843 1 20.75 198 LYS A C 1
ATOM 1593 O O . LYS A 1 198 ? 44.188 73.375 1.243 1 20.75 198 LYS A O 1
ATOM 1598 N N . GLN A 1 199 ? 42.125 72.938 1.755 1 18.28 199 GLN A N 1
ATOM 1599 C CA . GLN A 1 199 ? 42.219 74.25 2.389 1 18.28 199 GLN A CA 1
ATOM 1600 C C . GLN A 1 199 ? 43.281 74.25 3.488 1 18.28 199 GLN A C 1
ATOM 1602 O O . GLN A 1 199 ? 43.438 73.25 4.223 1 18.28 199 GLN A O 1
ATOM 1607 N N . SER A 1 200 ? 44 75.438 3.713 1 20.11 200 SER A N 1
ATOM 1608 C CA . SER A 1 200 ? 45.125 76.062 4.402 1 20.11 200 SER A CA 1
ATOM 1609 C C . SER A 1 200 ? 44.844 76.188 5.898 1 20.11 200 SER A C 1
ATOM 1611 O O . SER A 1 200 ? 45.75 76.312 6.699 1 20.11 200 SER A O 1
ATOM 1613 N N . ASN A 1 201 ? 43.562 76.25 6.496 1 18.89 201 ASN A N 1
ATOM 1614 C CA . ASN A 1 201 ? 43.625 77.375 7.43 1 18.89 201 ASN A CA 1
ATOM 1615 C C . ASN A 1 201 ? 44.406 77 8.688 1 18.89 201 ASN A C 1
ATOM 1617 O O . ASN A 1 201 ? 44.438 75.875 9.109 1 18.89 201 ASN A O 1
ATOM 1621 N N . PRO A 1 202 ? 44.625 78.125 9.547 1 20.09 202 PRO A N 1
ATOM 1622 C CA . PRO A 1 202 ? 45.719 78.5 10.43 1 20.09 202 PRO A CA 1
ATOM 1623 C C . PRO A 1 202 ? 45.688 77.812 11.773 1 20.09 202 PRO A C 1
ATOM 1625 O O . PRO A 1 202 ? 46.406 76.812 11.961 1 20.09 202 PRO A O 1
ATOM 1628 N N . ASN A 1 203 ? 45.344 78.688 12.867 1 17.22 203 ASN A N 1
ATOM 1629 C CA . ASN A 1 203 ? 46.188 79.125 13.977 1 17.22 203 ASN A CA 1
ATOM 1630 C C . ASN A 1 203 ? 45.938 78.312 15.227 1 17.22 203 ASN A C 1
ATOM 1632 O O . ASN A 1 203 ? 46.875 77.812 15.828 1 17.22 203 ASN A O 1
ATOM 1636 N N . PRO A 1 204 ? 44.938 78.875 16.219 1 18.3 204 PRO A N 1
ATOM 1637 C CA . PRO A 1 204 ? 45.438 79.5 17.453 1 18.3 204 PRO A CA 1
ATOM 1638 C C . PRO A 1 204 ? 45.5 78.5 18.625 1 18.3 204 PRO A C 1
ATOM 1640 O O . PRO A 1 204 ? 45 77.375 18.531 1 18.3 204 PRO A O 1
ATOM 1643 N N . LEU A 1 205 ? 44.625 78.875 19.703 1 17.53 205 LEU A N 1
ATOM 1644 C CA . LEU A 1 205 ? 45 79.25 21.078 1 17.53 205 LEU A CA 1
ATOM 1645 C C . LEU A 1 205 ? 45 78 21.969 1 17.53 205 LEU A C 1
ATOM 1647 O O . LEU A 1 205 ? 44.406 77 21.641 1 17.53 205 LEU A O 1
ATOM 1651 N N . SER A 1 206 ? 45.062 78.312 23.531 1 16.27 206 SER A N 1
ATOM 1652 C CA . SER A 1 206 ? 45.906 78.25 24.734 1 16.27 206 SER A CA 1
ATOM 1653 C C . SER A 1 206 ? 45.375 77.188 25.703 1 16.27 206 SER A C 1
ATOM 1655 O O . SER A 1 206 ? 46.125 76.312 26.156 1 16.27 206 SER A O 1
ATOM 1657 N N . CYS A 1 207 ? 44.438 77.562 26.812 1 16.41 207 CYS A N 1
ATOM 1658 C CA . CYS A 1 207 ? 44.875 77.625 28.203 1 16.41 207 CYS A CA 1
ATOM 1659 C C . CYS A 1 207 ? 44.688 76.312 28.922 1 16.41 207 CYS A C 1
ATOM 1661 O O . CYS A 1 207 ? 43.938 75.438 28.453 1 16.41 207 CYS A O 1
ATOM 1663 N N . LEU A 1 208 ? 44.375 76.312 30.484 1 15.34 208 LEU A N 1
ATOM 1664 C CA . LEU A 1 208 ? 45.094 76.125 31.75 1 15.34 208 LEU A CA 1
ATOM 1665 C C . LEU A 1 208 ? 44.5 74.875 32.5 1 15.34 208 LEU A C 1
ATOM 1667 O O . LEU A 1 208 ? 45.25 74.062 32.938 1 15.34 208 LEU A O 1
ATOM 1671 N N . LYS A 1 209 ? 43.25 75.062 33.312 1 15.2 209 LYS A N 1
ATOM 1672 C CA . LYS A 1 209 ? 43.344 75.062 34.781 1 15.2 209 LYS A CA 1
ATOM 1673 C C . LYS A 1 209 ? 43.375 73.625 35.281 1 15.2 209 LYS A C 1
ATOM 1675 O O . LYS A 1 209 ? 42.938 72.688 34.625 1 15.2 209 LYS A O 1
ATOM 1680 N N . LYS A 1 210 ? 43.219 73.438 36.938 1 14.81 210 LYS A N 1
ATOM 1681 C CA . LYS A 1 210 ? 43.75 73 38.219 1 14.81 210 LYS A CA 1
ATOM 1682 C C . LYS A 1 210 ? 43.125 71.688 38.719 1 14.81 210 LYS A C 1
ATOM 1684 O O . LYS A 1 210 ? 42.031 71.375 38.312 1 14.81 210 LYS A O 1
ATOM 1689 N N . LYS A 1 211 ? 43.75 71 39.875 1 15.72 211 LYS A N 1
ATOM 1690 C CA . LYS A 1 211 ? 44.094 69.75 40.594 1 15.72 211 LYS A CA 1
ATOM 1691 C C . LYS A 1 211 ? 43 69.375 41.562 1 15.72 211 LYS A C 1
ATOM 1693 O O . LYS A 1 211 ? 42.812 68.188 41.844 1 15.72 211 LYS A O 1
ATOM 1698 N N . LYS A 1 212 ? 42.188 70.25 42.312 1 15.38 212 LYS A N 1
ATOM 1699 C CA . LYS A 1 212 ? 42.281 70.25 43.781 1 15.38 212 LYS A CA 1
ATOM 1700 C C . LYS A 1 212 ? 41.594 69 44.344 1 15.38 212 LYS A C 1
ATOM 1702 O O . LYS A 1 212 ? 40.781 68.375 43.688 1 15.38 212 LYS A O 1
ATOM 1707 N N . LYS A 1 213 ? 41.156 69.062 45.875 1 15.45 213 LYS A N 1
ATOM 1708 C CA . LYS A 1 213 ? 41.406 68.688 47.281 1 15.45 213 LYS A CA 1
ATOM 1709 C C . LYS A 1 213 ? 40.281 67.875 47.844 1 15.45 213 LYS A C 1
ATOM 1711 O O . LYS A 1 213 ? 40.531 66.938 48.688 1 15.45 213 LYS A O 1
ATOM 1716 N N . LYS A 1 214 ? 38.875 68.188 47.844 1 15.21 214 LYS A N 1
ATOM 1717 C CA . LYS A 1 214 ? 38.281 68.5 49.156 1 15.21 214 LYS A CA 1
ATOM 1718 C C . LYS A 1 214 ? 38.156 67.25 50 1 15.21 214 LYS A C 1
ATOM 1720 O O . LYS A 1 214 ? 38.125 66.125 49.5 1 15.21 214 LYS A O 1
ATOM 1725 N N . ALA A 1 215 ? 37.219 67.188 51.125 1 15.2 215 ALA A N 1
ATOM 1726 C CA . ALA A 1 215 ? 37.062 67.188 52.594 1 15.2 215 ALA A CA 1
ATOM 1727 C C . ALA A 1 215 ? 36.688 65.812 53.125 1 15.2 215 ALA A C 1
ATOM 1729 O O . ALA A 1 215 ? 36.281 64.938 52.375 1 15.2 215 ALA A O 1
ATOM 1730 N N . THR A 1 216 ? 35.812 65.688 54.344 1 15.03 216 THR A N 1
ATOM 1731 C CA . THR A 1 216 ? 35.938 65.5 55.781 1 15.03 216 THR A CA 1
ATOM 1732 C C . THR A 1 216 ? 35.312 64.125 56.188 1 15.03 216 THR A C 1
ATOM 1734 O O . THR A 1 216 ? 35.938 63.375 56.906 1 15.03 216 THR A O 1
ATOM 1737 N N . PRO A 1 217 ? 33.844 63.875 56.594 1 16.58 217 PRO A N 1
ATOM 1738 C CA . PRO A 1 217 ? 33.5 63.812 58 1 16.58 217 PRO A CA 1
ATOM 1739 C C . PRO A 1 217 ? 33.5 62.375 58.531 1 16.58 217 PRO A C 1
ATOM 1741 O O . PRO A 1 217 ? 33.406 61.438 57.781 1 16.58 217 PRO A O 1
ATOM 1744 N N . GLN A 1 218 ? 33.375 62.062 60.094 1 15.98 218 GLN A N 1
ATOM 1745 C CA . GLN A 1 218 ? 33.812 61.375 61.281 1 15.98 218 GLN A CA 1
ATOM 1746 C C . GLN A 1 218 ? 32.938 60.125 61.562 1 15.98 218 GLN A C 1
ATOM 1748 O O . GLN A 1 218 ? 33.469 59.031 61.688 1 15.98 218 GLN A O 1
ATOM 1753 N N . GLN A 1 219 ? 31.906 60 62.656 1 15.7 219 GLN A N 1
ATOM 1754 C CA . GLN A 1 219 ? 32.125 59.406 63.969 1 15.7 219 GLN A CA 1
ATOM 1755 C C . GLN A 1 219 ? 31.516 58 64.062 1 15.7 219 GLN A C 1
ATOM 1757 O O . GLN A 1 219 ? 32.156 57.062 64.5 1 15.7 219 GLN A O 1
ATOM 1762 N N . PRO A 1 220 ? 30.031 57.719 64.438 1 17.28 220 PRO A N 1
ATOM 1763 C CA . PRO A 1 220 ? 29.734 57.344 65.812 1 17.28 220 PRO A CA 1
ATOM 1764 C C . PRO A 1 220 ? 29.766 55.812 66 1 17.28 220 PRO A C 1
ATOM 1766 O O . PRO A 1 220 ? 29.781 55.062 65.062 1 17.28 220 PRO A O 1
ATOM 1769 N N . LYS A 1 221 ? 28.766 55.25 67.125 1 17.06 221 LYS A N 1
ATOM 1770 C CA . LYS A 1 221 ? 28.703 54.531 68.375 1 17.06 221 LYS A CA 1
ATOM 1771 C C . LYS A 1 221 ? 28.359 53.062 68.125 1 17.06 221 LYS A C 1
ATOM 1773 O O . LYS A 1 221 ? 27.672 52.719 67.188 1 17.06 221 LYS A O 1
ATOM 1778 N N . ASN A 1 222 ? 28.844 51.938 69.062 1 17.38 222 ASN A N 1
ATOM 1779 C CA . ASN A 1 222 ? 29.203 50.531 69.312 1 17.38 222 ASN A CA 1
ATOM 1780 C C . ASN A 1 222 ? 27.984 49.688 69.75 1 17.38 222 ASN A C 1
ATOM 1782 O O . ASN A 1 222 ? 27.984 48.469 69.562 1 17.38 222 ASN A O 1
ATOM 1786 N N . PRO A 1 223 ? 26.891 50.219 70.438 1 16.25 223 PRO A N 1
ATOM 1787 C CA . PRO A 1 223 ? 26.688 49.594 71.75 1 16.25 223 PRO A CA 1
ATOM 1788 C C . PRO A 1 223 ? 26.328 48.125 71.688 1 16.25 223 PRO A C 1
ATOM 1790 O O . PRO A 1 223 ? 25.969 47.625 70.562 1 16.25 223 PRO A O 1
ATOM 1793 N N . ASP A 1 224 ? 25.562 47.594 72.875 1 15.55 224 ASP A N 1
ATOM 1794 C CA . ASP A 1 224 ? 25.641 46.594 73.938 1 15.55 224 ASP A CA 1
ATOM 1795 C C . ASP A 1 224 ? 24.875 45.344 73.562 1 15.55 224 ASP A C 1
ATOM 1797 O O . ASP A 1 224 ? 25.422 44.219 73.625 1 15.55 224 ASP A O 1
ATOM 1801 N N . GLY A 1 225 ? 23.453 45.156 74.125 1 15.14 225 GLY A N 1
ATOM 1802 C CA . GLY A 1 225 ? 23.047 44.344 75.25 1 15.14 225 GLY A CA 1
ATOM 1803 C C . GLY A 1 225 ? 22.688 42.938 74.938 1 15.14 225 GLY A C 1
ATOM 1804 O O . GLY A 1 225 ? 22.625 42.562 73.75 1 15.14 225 GLY A O 1
ATOM 1805 N N . GLU A 1 226 ? 21.531 42.25 75.75 1 15.09 226 GLU A N 1
ATOM 1806 C CA . GLU A 1 226 ? 21.25 41.188 76.75 1 15.09 226 GLU A CA 1
ATOM 1807 C C . GLU A 1 226 ? 20.734 39.938 76.062 1 15.09 226 GLU A C 1
ATOM 1809 O O . GLU A 1 226 ? 20.312 39.969 74.875 1 15.09 226 GLU A O 1
ATOM 1814 N N . LYS A 1 227 ? 19.875 39 77.062 1 15.01 227 LYS A N 1
ATOM 1815 C CA . LYS A 1 227 ? 19.844 37.688 77.688 1 15.01 227 LYS A CA 1
ATOM 1816 C C . LYS A 1 227 ? 18.906 36.75 77 1 15.01 227 LYS A C 1
ATOM 1818 O O . LYS A 1 227 ? 19.172 35.531 76.938 1 15.01 227 LYS A O 1
ATOM 1823 N N . LYS A 1 228 ? 17.562 36.938 76.562 1 15.33 228 LYS A N 1
ATOM 1824 C CA . LYS A 1 228 ? 16.5 36.281 77.312 1 15.33 228 LYS A CA 1
ATOM 1825 C C . LYS A 1 228 ? 16.422 34.781 77 1 15.33 228 LYS A C 1
ATOM 1827 O O . LYS A 1 228 ? 16.562 34.406 75.812 1 15.33 228 LYS A O 1
ATOM 1832 N N . ARG A 1 229 ? 15.977 33.875 78.125 1 15.39 229 ARG A N 1
ATOM 1833 C CA . ARG A 1 229 ? 16.016 32.562 78.812 1 15.39 229 ARG A CA 1
ATOM 1834 C C . ARG A 1 229 ? 15.133 31.547 78.062 1 15.39 229 ARG A C 1
ATOM 1836 O O . ARG A 1 229 ? 15.578 30.453 77.688 1 15.39 229 ARG A O 1
ATOM 1843 N N . LYS A 1 230 ? 13.617 31.406 78.5 1 15.59 230 LYS A N 1
ATOM 1844 C CA . LYS A 1 230 ? 13.117 30.406 79.438 1 15.59 230 LYS A CA 1
ATOM 1845 C C . LYS A 1 230 ? 12.711 29.125 78.75 1 15.59 230 LYS A C 1
ATOM 1847 O O . LYS A 1 230 ? 12.547 29.109 77.5 1 15.59 230 LYS A O 1
ATOM 1852 N N . ARG A 1 231 ? 11.406 28.328 79.375 1 15.68 231 ARG A N 1
ATOM 1853 C CA . ARG A 1 231 ? 11.055 27.156 80.125 1 15.68 231 ARG A CA 1
ATOM 1854 C C . ARG A 1 231 ? 10.508 26.047 79.25 1 15.68 231 ARG A C 1
ATOM 1856 O O . ARG A 1 231 ? 10.242 26.266 78.062 1 15.68 231 ARG A O 1
ATOM 1863 N N . SER A 1 232 ? 9.234 25.297 79.812 1 15.14 232 SER A N 1
ATOM 1864 C CA . SER A 1 232 ? 8.961 24.109 80.562 1 15.14 232 SER A CA 1
ATOM 1865 C C . SER A 1 232 ? 8.25 23.047 79.75 1 15.14 232 SER A C 1
ATOM 1867 O O . SER A 1 232 ? 8.672 21.891 79.75 1 15.14 232 SER A O 1
ATOM 1869 N N . ARG A 1 233 ? 6.723 23.062 79.562 1 15.79 233 ARG A N 1
ATOM 1870 C CA . ARG A 1 233 ? 5.852 22.172 80.312 1 15.79 233 ARG A CA 1
ATOM 1871 C C . ARG A 1 233 ? 5.668 20.828 79.625 1 15.79 233 ARG A C 1
ATOM 1873 O O . ARG A 1 233 ? 5.863 20.75 78.375 1 15.79 233 ARG A O 1
ATOM 1880 N N . HIS A 1 234 ? 4.539 19.891 80.25 1 15.65 234 HIS A N 1
ATOM 1881 C CA . HIS A 1 234 ? 4.273 18.656 80.938 1 15.65 234 HIS A CA 1
ATOM 1882 C C . HIS A 1 234 ? 3.691 17.578 80.062 1 15.65 234 HIS A C 1
ATOM 1884 O O . HIS A 1 234 ? 4.18 16.453 80 1 15.65 234 HIS A O 1
ATOM 1890 N N . ARG A 1 235 ? 2.137 17.469 79.875 1 15.63 235 ARG A N 1
ATOM 1891 C CA . ARG A 1 235 ? 1.305 16.516 80.625 1 15.63 235 ARG A CA 1
ATOM 1892 C C . ARG A 1 235 ? 1.142 15.219 79.875 1 15.63 235 ARG A C 1
ATOM 1894 O O . ARG A 1 235 ? 1.259 15.211 78.625 1 15.63 235 ARG A O 1
ATOM 1901 N N . LYS A 1 236 ? 0.151 14.25 80.562 1 15.81 236 LYS A N 1
ATOM 1902 C CA . LYS A 1 236 ? -0.081 12.93 81.125 1 15.81 236 LYS A CA 1
ATOM 1903 C C . LYS A 1 236 ? -0.709 11.984 80.062 1 15.81 236 LYS A C 1
ATOM 1905 O O . LYS A 1 236 ? -0.205 10.883 79.875 1 15.81 236 LYS A O 1
ATOM 1910 N N . HIS A 1 237 ? -2.199 11.492 80.438 1 15.14 237 HIS A N 1
ATOM 1911 C CA . HIS A 1 237 ? -2.656 10.305 81.125 1 15.14 237 HIS A CA 1
ATOM 1912 C C . HIS A 1 237 ? -3.232 9.266 80.188 1 15.14 237 HIS A C 1
ATOM 1914 O O . HIS A 1 237 ? -2.855 8.094 80.25 1 15.14 237 HIS A O 1
ATOM 1920 N N . LYS A 1 238 ? -4.824 9.219 80.125 1 16.55 238 LYS A N 1
ATOM 1921 C CA . LYS A 1 238 ? -5.672 8.227 80.75 1 16.55 238 LYS A CA 1
ATOM 1922 C C . LYS A 1 238 ? -5.812 6.973 79.938 1 16.55 238 LYS A C 1
ATOM 1924 O O . LYS A 1 238 ? -5.684 7.023 78.688 1 16.55 238 LYS A O 1
ATOM 1929 N N . PRO A 1 239 ? -7.035 5.98 80.375 1 16.83 239 PRO A N 1
ATOM 1930 C CA . PRO A 1 239 ? -7.371 4.73 81 1 16.83 239 PRO A CA 1
ATOM 1931 C C . PRO A 1 239 ? -7.906 3.662 80.062 1 16.83 239 PRO A C 1
ATOM 1933 O O . PRO A 1 239 ? -7.371 2.553 80 1 16.83 239 PRO A O 1
ATOM 1936 N N . ALA A 1 240 ? -9.438 3.242 80.375 1 15.55 240 ALA A N 1
ATOM 1937 C CA . ALA A 1 240 ? -10.062 2.107 81.062 1 15.55 240 ALA A CA 1
ATOM 1938 C C . ALA A 1 240 ? -10.672 1.138 80.062 1 15.55 240 ALA A C 1
ATOM 1940 O O . ALA A 1 240 ? -10.422 -0.068 80.125 1 15.55 240 ALA A O 1
ATOM 1941 N N . GLY A 1 241 ? -12.195 1.188 79.75 1 16.17 241 GLY A N 1
ATOM 1942 C CA . GLY A 1 241 ? -13.219 0.341 80.375 1 16.17 241 GLY A CA 1
ATOM 1943 C C . GLY A 1 241 ? -13.516 -0.895 79.5 1 16.17 241 GLY A C 1
ATOM 1944 O O . GLY A 1 241 ? -13.047 -1.016 78.375 1 16.17 241 GLY A O 1
ATOM 1945 N N . GLY A 1 242 ? -15 -1.336 79.5 1 16.47 242 GLY A N 1
ATOM 1946 C CA . GLY A 1 242 ? -15.844 -2.346 80.125 1 16.47 242 GLY A CA 1
ATOM 1947 C C . GLY A 1 242 ? -16.172 -3.504 79.188 1 16.47 242 GLY A C 1
ATOM 1948 O O . GLY A 1 242 ? -15.75 -4.637 79.438 1 16.47 242 GLY A O 1
ATOM 1949 N N . GLU A 1 243 ? -17.562 -3.658 78.688 1 18.08 243 GLU A N 1
ATOM 1950 C CA . GLU A 1 243 ? -18.562 -4.605 79.188 1 18.08 243 GLU A CA 1
ATOM 1951 C C . GLU A 1 243 ? -18.531 -5.902 78.375 1 18.08 243 GLU A C 1
ATOM 1953 O O . GLU A 1 243 ? -18.062 -5.926 77.25 1 18.08 243 GLU A O 1
ATOM 1958 N N . GLN A 1 244 ? -19.891 -6.719 78.438 1 17.44 244 GLN A N 1
ATOM 1959 C CA . GLN A 1 244 ? -20.422 -7.957 79 1 17.44 244 GLN A CA 1
ATOM 1960 C C . GLN A 1 244 ? -20.531 -9.047 77.938 1 17.44 244 GLN A C 1
ATOM 1962 O O . GLN A 1 244 ? -20.016 -10.148 78.125 1 17.44 244 GLN A O 1
ATOM 1967 N N . THR A 1 245 ? -21.875 -9.383 77.5 1 18.38 245 THR A N 1
ATOM 1968 C CA . THR A 1 245 ? -22.641 -10.531 78 1 18.38 245 THR A CA 1
ATOM 1969 C C . THR A 1 245 ? -22.438 -11.734 77.062 1 18.38 245 THR A C 1
ATOM 1971 O O . THR A 1 245 ? -22.094 -12.82 77.562 1 18.38 245 THR A O 1
ATOM 1974 N N . GLU A 1 246 ? -23.656 -12.352 76.312 1 18.03 246 GLU A N 1
ATOM 1975 C CA . GLU A 1 246 ? -24.391 -13.555 76.688 1 18.03 246 GLU A CA 1
ATOM 1976 C C . GLU A 1 246 ? -23.969 -14.75 75.875 1 18.03 246 GLU A C 1
ATOM 1978 O O . GLU A 1 246 ? -23.797 -15.852 76.375 1 18.03 246 GLU A O 1
ATOM 1983 N N . VAL A 1 247 ? -24.453 -15.25 74.75 1 19.75 247 VAL A N 1
ATOM 1984 C CA . VAL A 1 247 ? -24.969 -16.594 75 1 19.75 247 VAL A CA 1
ATOM 1985 C C . VAL A 1 247 ? -23.812 -17.578 75.188 1 19.75 247 VAL A C 1
ATOM 1987 O O . VAL A 1 247 ? -23.766 -18.297 76.188 1 19.75 247 VAL A O 1
ATOM 1990 N N . ARG A 1 248 ? -23.812 -18.797 74.312 1 22.31 248 ARG A N 1
ATOM 1991 C CA . ARG A 1 248 ? -23.5 -20.156 74.75 1 22.31 248 ARG A CA 1
ATOM 1992 C C . ARG A 1 248 ? -22.188 -20.188 75.5 1 22.31 248 ARG A C 1
ATOM 1994 O O . ARG A 1 248 ? -21.172 -19.656 75.062 1 22.31 248 ARG A O 1
ATOM 2001 N N . SER A 1 249 ? -23.109 -20.234 76.312 1 18.38 249 SER A N 1
ATOM 2002 C CA . SER A 1 249 ? -24.156 -21.234 76.062 1 18.38 249 SER A CA 1
ATOM 2003 C C . SER A 1 249 ? -24.188 -21.672 74.562 1 18.38 249 SER A C 1
ATOM 2005 O O . SER A 1 249 ? -23.984 -20.859 73.688 1 18.38 249 SER A O 1
ATOM 2007 N N . MET B 1 1 ? 2.24 -16.281 20.016 1 35.38 1 MET B N 1
ATOM 2008 C CA . MET B 1 1 ? 1.008 -15.938 19.312 1 35.38 1 MET B CA 1
ATOM 2009 C C . MET B 1 1 ? 1.29 -15.609 17.859 1 35.38 1 MET B C 1
ATOM 2011 O O . MET B 1 1 ? 2.166 -14.797 17.547 1 35.38 1 MET B O 1
ATOM 2015 N N . LYS B 1 2 ? 1.1 -16.438 16.797 1 52 2 LYS B N 1
ATOM 2016 C CA . LYS B 1 2 ? 1.465 -16.234 15.398 1 52 2 LYS B CA 1
ATOM 2017 C C . LYS B 1 2 ? 1.011 -14.875 14.883 1 52 2 LYS B C 1
ATOM 2019 O O . LYS B 1 2 ? -0.108 -14.445 15.172 1 52 2 LYS B O 1
ATOM 2024 N N . ILE B 1 3 ? 1.896 -13.938 14.336 1 69.81 3 ILE B N 1
ATOM 2025 C CA . ILE B 1 3 ? 1.669 -12.555 13.906 1 69.81 3 ILE B CA 1
ATOM 2026 C C . ILE B 1 3 ? 0.54 -12.516 12.883 1 69.81 3 ILE B C 1
ATOM 2028 O O . ILE B 1 3 ? 0.419 -13.406 12.039 1 69.81 3 ILE B O 1
ATOM 2032 N N . LYS B 1 4 ? -0.613 -11.883 13.141 1 80.75 4 LYS B N 1
ATOM 2033 C CA . LYS B 1 4 ? -1.799 -11.695 12.305 1 80.75 4 LYS B CA 1
ATOM 2034 C C . LYS B 1 4 ? -1.435 -11.672 10.828 1 80.75 4 LYS B C 1
ATOM 2036 O O . LYS B 1 4 ? -2.146 -12.25 10 1 80.75 4 LYS B O 1
ATOM 2041 N N . ARG B 1 5 ? -0.279 -11.273 10.578 1 86.25 5 ARG B N 1
ATOM 2042 C CA . ARG B 1 5 ? 0.14 -11.18 9.188 1 86.25 5 ARG B CA 1
ATOM 2043 C C . ARG B 1 5 ? 0.464 -12.555 8.617 1 86.25 5 ARG B C 1
ATOM 2045 O O . ARG B 1 5 ? 0.129 -12.852 7.465 1 86.25 5 ARG B O 1
ATOM 2052 N N . GLN B 1 6 ? 1.021 -13.414 9.391 1 90.69 6 GLN B N 1
ATOM 2053 C CA . GLN B 1 6 ? 1.373 -14.75 8.93 1 90.69 6 GLN B CA 1
ATOM 2054 C C . GLN B 1 6 ? 0.133 -15.633 8.797 1 90.69 6 GLN B C 1
ATOM 2056 O O . GLN B 1 6 ? 0.068 -16.5 7.926 1 90.69 6 GLN B O 1
ATOM 2061 N N . LYS B 1 7 ? -0.731 -15.43 9.625 1 91.81 7 LYS B N 1
ATOM 2062 C CA . LYS B 1 7 ? -1.991 -16.156 9.508 1 91.81 7 LYS B CA 1
ATOM 2063 C C . LYS B 1 7 ? -2.693 -15.844 8.195 1 91.81 7 LYS B C 1
ATOM 2065 O O . LYS B 1 7 ? -3.203 -16.75 7.523 1 91.81 7 LYS B O 1
ATOM 2070 N N . HIS B 1 8 ? -2.674 -14.586 7.797 1 93.75 8 HIS B N 1
ATOM 2071 C CA . HIS B 1 8 ? -3.254 -14.164 6.527 1 93.75 8 HIS B CA 1
ATOM 2072 C C . HIS B 1 8 ? -2.502 -14.781 5.348 1 93.75 8 HIS B C 1
ATOM 2074 O O . HIS B 1 8 ? -3.117 -15.219 4.379 1 93.75 8 HIS B O 1
ATOM 2080 N N . ALA B 1 9 ? -1.211 -14.812 5.48 1 96.44 9 ALA B N 1
ATOM 2081 C CA . ALA B 1 9 ? -0.393 -15.398 4.418 1 96.44 9 ALA B CA 1
ATOM 2082 C C . ALA B 1 9 ? -0.67 -16.891 4.27 1 96.44 9 ALA B C 1
ATOM 2084 O O . ALA B 1 9 ? -0.773 -17.391 3.15 1 96.44 9 ALA B O 1
ATOM 2085 N N . LYS B 1 10 ? -0.828 -17.516 5.352 1 96.81 10 LYS B N 1
ATOM 2086 C CA . LYS B 1 10 ? -1.105 -18.953 5.332 1 96.81 10 LYS B CA 1
ATOM 2087 C C . LYS B 1 10 ? -2.428 -19.25 4.633 1 96.81 10 LYS B C 1
ATOM 2089 O O . LYS B 1 10 ? -2.508 -20.156 3.801 1 96.81 10 LYS B O 1
ATOM 2094 N N . LYS B 1 11 ? -3.418 -18.5 4.984 1 96.81 11 LYS B N 1
ATOM 2095 C CA . LYS B 1 11 ? -4.727 -18.672 4.363 1 96.81 11 LYS B CA 1
ATOM 2096 C C . LYS B 1 11 ? -4.664 -18.406 2.861 1 96.81 11 LYS B C 1
ATOM 2098 O O . LYS B 1 11 ? -5.234 -19.172 2.072 1 96.81 11 LYS B O 1
ATOM 2103 N N . THR B 1 12 ? -3.959 -17.422 2.492 1 97.94 12 THR B N 1
ATOM 2104 C CA . THR B 1 12 ? -3.852 -17.047 1.085 1 97.94 12 THR B CA 1
ATOM 2105 C C . THR B 1 12 ? -3.062 -18.094 0.309 1 97.94 12 THR B C 1
ATOM 2107 O O . THR B 1 12 ? -3.432 -18.453 -0.812 1 97.94 12 THR B O 1
ATOM 2110 N N . ILE B 1 13 ? -1.999 -18.594 0.908 1 98.38 13 ILE B N 1
ATOM 2111 C CA . ILE B 1 13 ? -1.188 -19.625 0.26 1 98.38 13 ILE B CA 1
ATOM 2112 C C . ILE B 1 13 ? -2.014 -20.891 0.07 1 98.38 13 ILE B C 1
ATOM 2114 O O . ILE B 1 13 ? -1.985 -21.5 -1.001 1 98.38 13 ILE B O 1
ATOM 2118 N N . SER B 1 14 ? -2.799 -21.219 1.094 1 98.06 14 SER B N 1
ATOM 2119 C CA . SER B 1 14 ? -3.67 -22.391 1.003 1 98.06 14 SER B CA 1
ATOM 2120 C C . SER B 1 14 ? -4.691 -22.234 -0.117 1 98.06 14 SER B C 1
ATOM 2122 O O . SER B 1 14 ? -4.977 -23.188 -0.846 1 98.06 14 SER B O 1
ATOM 2124 N N . PHE B 1 15 ? -5.215 -21.094 -0.264 1 98.38 15 PHE B N 1
ATOM 2125 C CA . PHE B 1 15 ? -6.164 -20.781 -1.328 1 98.38 15 PHE B CA 1
ATOM 2126 C C . PHE B 1 15 ? -5.551 -21.062 -2.695 1 98.38 15 PHE B C 1
ATOM 2128 O O . PHE B 1 15 ? -6.172 -21.703 -3.541 1 98.38 15 PHE B O 1
ATOM 2135 N N . TYR B 1 16 ? -4.305 -20.625 -2.928 1 98.44 16 TYR B N 1
ATOM 2136 C CA . TYR B 1 16 ? -3.658 -20.797 -4.227 1 98.44 16 TYR B CA 1
ATOM 2137 C C . TYR B 1 16 ? -3.227 -22.234 -4.438 1 98.44 16 TYR B C 1
ATOM 2139 O O . TYR B 1 16 ? -3.258 -22.75 -5.562 1 98.44 16 TYR B O 1
ATOM 2147 N N . LYS B 1 17 ? -2.836 -22.875 -3.377 1 97.94 17 LYS B N 1
ATOM 2148 C CA . LYS B 1 17 ? -2.502 -24.297 -3.479 1 97.94 17 LYS B CA 1
ATOM 2149 C C . LYS B 1 17 ? -3.715 -25.125 -3.902 1 97.94 17 LYS B C 1
ATOM 2151 O O . LYS B 1 17 ? -3.623 -25.953 -4.809 1 97.94 17 LYS B O 1
ATOM 2156 N N . TYR B 1 18 ? -4.785 -24.781 -3.367 1 96.62 18 TYR B N 1
ATOM 2157 C CA . TYR B 1 18 ? -5.988 -25.578 -3.576 1 96.62 18 TYR B CA 1
ATOM 2158 C C . TYR B 1 18 ? -6.637 -25.25 -4.914 1 96.62 18 TYR B C 1
ATOM 2160 O O . TYR B 1 18 ? -7.07 -26.141 -5.641 1 96.62 18 TYR B O 1
ATOM 2168 N N . ASN B 1 19 ? -6.707 -24.016 -5.238 1 96.88 19 ASN B N 1
ATOM 2169 C CA . ASN B 1 19 ? -7.504 -23.594 -6.391 1 96.88 19 ASN B CA 1
ATOM 2170 C C . ASN B 1 19 ? -6.652 -23.484 -7.648 1 96.88 19 ASN B C 1
ATOM 2172 O O . ASN B 1 19 ? -7.172 -23.547 -8.766 1 96.88 19 ASN B O 1
ATOM 2176 N N . PHE B 1 20 ? -5.359 -23.328 -7.539 1 97.5 20 PHE B N 1
ATOM 2177 C CA . PHE B 1 20 ? -4.527 -23.078 -8.703 1 97.5 20 PHE B CA 1
ATOM 2178 C C . PHE B 1 20 ? -3.316 -24 -8.727 1 97.5 20 PHE B C 1
ATOM 2180 O O . PHE B 1 20 ? -2.402 -23.812 -9.539 1 97.5 20 PHE B O 1
ATOM 2187 N N . SER B 1 21 ? -3.156 -24.891 -7.793 1 97.06 21 SER B N 1
ATOM 2188 C CA . SER B 1 21 ? -2.166 -25.953 -7.77 1 97.06 21 SER B CA 1
ATOM 2189 C C . SER B 1 21 ? -0.759 -25.406 -7.566 1 97.06 21 SER B C 1
ATOM 2191 O O . SER B 1 21 ? 0.197 -25.891 -8.18 1 97.06 21 SER B O 1
ATOM 2193 N N . PHE B 1 22 ? -0.651 -24.422 -6.773 1 98.25 22 PHE B N 1
ATOM 2194 C CA . PHE B 1 22 ? 0.676 -23.953 -6.391 1 98.25 22 PHE B CA 1
ATOM 2195 C C . PHE B 1 22 ? 1.379 -24.984 -5.512 1 98.25 22 PHE B C 1
ATOM 2197 O O . PHE B 1 22 ? 0.749 -25.609 -4.66 1 98.25 22 PHE B O 1
ATOM 2204 N N . ARG B 1 23 ? 2.662 -25.047 -5.789 1 97.69 23 ARG B N 1
ATOM 2205 C CA . ARG B 1 23 ? 3.463 -25.984 -5.02 1 97.69 23 ARG B CA 1
ATOM 2206 C C . ARG B 1 23 ? 4.832 -25.406 -4.688 1 97.69 23 ARG B C 1
ATOM 2208 O O . ARG B 1 23 ? 5.316 -24.516 -5.387 1 97.69 23 ARG B O 1
ATOM 2215 N N . GLU B 1 24 ? 5.395 -25.922 -3.656 1 97.75 24 GLU B N 1
ATOM 2216 C CA . GLU B 1 24 ? 6.758 -25.547 -3.303 1 97.75 24 GLU B CA 1
ATOM 2217 C C . GLU B 1 24 ? 7.773 -26.219 -4.223 1 97.75 24 GLU B C 1
ATOM 2219 O O . GLU B 1 24 ? 7.543 -27.328 -4.707 1 97.75 24 GLU B O 1
ATOM 2224 N N . PRO B 1 25 ? 8.969 -25.656 -4.367 1 98.56 25 PRO B N 1
ATOM 2225 C CA . PRO B 1 25 ? 9.297 -24.297 -3.92 1 98.56 25 PRO B CA 1
ATOM 2226 C C . PRO B 1 25 ? 8.516 -23.219 -4.66 1 98.56 25 PRO B C 1
ATOM 2228 O O . PRO B 1 25 ? 8.352 -23.297 -5.883 1 98.56 25 PRO B O 1
ATOM 2231 N N . PHE B 1 26 ? 8.023 -22.281 -3.973 1 98.75 26 PHE B N 1
ATOM 2232 C CA . PHE B 1 26 ? 7.324 -21.172 -4.598 1 98.75 26 PHE B CA 1
ATOM 2233 C C . PHE B 1 26 ? 8.273 -20.359 -5.469 1 98.75 26 PHE B C 1
ATOM 2235 O O . PHE B 1 26 ? 9.359 -19.984 -5.027 1 98.75 26 PHE B O 1
ATOM 2242 N N . GLN B 1 27 ? 7.871 -20.094 -6.641 1 98.75 27 GLN B N 1
ATOM 2243 C CA . GLN B 1 27 ? 8.664 -19.281 -7.551 1 98.75 27 GLN B CA 1
ATOM 2244 C C . GLN B 1 27 ? 8.266 -17.812 -7.453 1 98.75 27 GLN B C 1
ATOM 2246 O O . GLN B 1 27 ? 7.141 -17.438 -7.801 1 98.75 27 GLN B O 1
ATOM 2251 N N . ILE B 1 28 ? 9.156 -16.969 -7.004 1 98.88 28 ILE B N 1
ATOM 2252 C CA . ILE B 1 28 ? 8.859 -15.562 -6.797 1 98.88 28 ILE B CA 1
ATOM 2253 C C . ILE B 1 28 ? 9.602 -14.719 -7.832 1 98.88 28 ILE B C 1
ATOM 2255 O O . ILE B 1 28 ? 10.828 -14.594 -7.77 1 98.88 28 ILE B O 1
ATOM 2259 N N . LEU B 1 29 ? 8.898 -14.164 -8.758 1 98.75 29 LEU B N 1
ATOM 2260 C CA . LEU B 1 29 ? 9.477 -13.227 -9.711 1 98.75 29 LEU B CA 1
ATOM 2261 C C . LEU B 1 29 ? 9.578 -11.828 -9.109 1 98.75 29 LEU B C 1
ATOM 2263 O O . LEU B 1 29 ? 8.562 -11.219 -8.766 1 98.75 29 LEU B O 1
ATOM 2267 N N . ILE B 1 30 ? 10.789 -11.344 -9.008 1 98.69 30 ILE B N 1
ATOM 2268 C CA . ILE B 1 30 ? 11.062 -10.109 -8.289 1 98.69 30 ILE B CA 1
ATOM 2269 C C . ILE B 1 30 ? 11.625 -9.07 -9.258 1 98.69 30 ILE B C 1
ATOM 2271 O O . ILE B 1 30 ? 12.461 -9.383 -10.109 1 98.69 30 ILE B O 1
ATOM 2275 N N . ASP B 1 31 ? 11.188 -7.816 -9.141 1 97.88 31 ASP B N 1
ATOM 2276 C CA . ASP B 1 31 ? 11.727 -6.758 -9.984 1 97.88 31 ASP B CA 1
ATOM 2277 C C . ASP B 1 31 ? 12.562 -5.777 -9.164 1 97.88 31 ASP B C 1
ATOM 2279 O O . ASP B 1 31 ? 12.789 -5.988 -7.973 1 97.88 31 ASP B O 1
ATOM 2283 N N . GLY B 1 32 ? 13.031 -4.793 -9.82 1 96.88 32 GLY B N 1
ATOM 2284 C CA . GLY B 1 32 ? 13.922 -3.828 -9.203 1 96.88 32 GLY B CA 1
ATOM 2285 C C . GLY B 1 32 ? 13.242 -2.969 -8.156 1 96.88 32 GLY B C 1
ATOM 2286 O O . GLY B 1 32 ? 13.859 -2.607 -7.152 1 96.88 32 GLY B O 1
ATOM 2287 N N . THR B 1 33 ? 12 -2.656 -8.344 1 96.69 33 THR B N 1
ATOM 2288 C CA . THR B 1 33 ? 11.289 -1.789 -7.414 1 96.69 33 THR B CA 1
ATOM 2289 C C . THR B 1 33 ? 11.141 -2.463 -6.051 1 96.69 33 THR B C 1
ATOM 2291 O O . THR B 1 33 ? 11.25 -1.809 -5.012 1 96.69 33 THR B O 1
ATOM 2294 N N . PHE B 1 34 ? 10.945 -3.736 -6.094 1 98.38 34 PHE B N 1
ATOM 2295 C CA . PHE B 1 34 ? 10.844 -4.5 -4.859 1 98.38 34 PHE B CA 1
ATOM 2296 C C . PHE B 1 34 ? 12.18 -4.516 -4.117 1 98.38 34 PHE B C 1
ATOM 2298 O O . PHE B 1 34 ? 12.227 -4.32 -2.902 1 98.38 34 PHE B O 1
ATOM 2305 N N . CYS B 1 35 ? 13.219 -4.773 -4.84 1 98 35 CYS B N 1
ATOM 2306 C CA . CYS B 1 35 ? 14.555 -4.797 -4.25 1 98 35 CYS B CA 1
ATOM 2307 C C . CYS B 1 35 ? 14.922 -3.434 -3.676 1 98 35 CYS B C 1
ATOM 2309 O O . CYS B 1 35 ? 15.539 -3.35 -2.613 1 98 35 CYS B O 1
ATOM 2311 N N . GLN B 1 36 ? 14.562 -2.398 -4.352 1 96.25 36 GLN B N 1
ATOM 2312 C CA . GLN B 1 36 ? 14.836 -1.051 -3.861 1 96.25 36 GLN B CA 1
ATOM 2313 C C . GLN B 1 36 ? 14.102 -0.783 -2.553 1 96.25 36 GLN B C 1
ATOM 2315 O O . GLN B 1 36 ? 14.656 -0.193 -1.627 1 96.25 36 GLN B O 1
ATOM 2320 N N . ALA B 1 37 ? 12.844 -1.192 -2.527 1 97.19 37 ALA B N 1
ATOM 2321 C CA . ALA B 1 37 ? 12.062 -1.035 -1.303 1 97.19 37 ALA B CA 1
ATOM 2322 C C . ALA B 1 37 ? 12.672 -1.841 -0.157 1 97.19 37 ALA B C 1
ATOM 2324 O O . ALA B 1 37 ? 12.695 -1.384 0.988 1 97.19 37 ALA B O 1
ATOM 2325 N N . ALA B 1 38 ? 13.102 -3.053 -0.494 1 98 38 ALA B N 1
ATOM 2326 C CA . ALA B 1 38 ? 13.719 -3.898 0.522 1 98 38 ALA B CA 1
ATOM 2327 C C . ALA B 1 38 ? 14.961 -3.23 1.104 1 98 38 ALA B C 1
ATOM 2329 O O . ALA B 1 38 ? 15.164 -3.227 2.322 1 98 38 ALA B O 1
ATOM 2330 N N . LEU B 1 39 ? 15.727 -2.643 0.265 1 96 39 LEU B N 1
ATOM 2331 C CA . LEU B 1 39 ? 16.938 -1.954 0.681 1 96 39 LEU B CA 1
ATOM 2332 C C . LEU B 1 39 ? 16.609 -0.75 1.557 1 96 39 LEU B C 1
ATOM 2334 O O . LEU B 1 39 ? 17.203 -0.578 2.629 1 96 39 LEU B O 1
ATOM 2338 N N . LYS B 1 40 ? 15.719 0.024 1.11 1 94.31 40 LYS B N 1
ATOM 2339 C CA . LYS B 1 40 ? 15.344 1.255 1.801 1 94.31 40 LYS B CA 1
ATOM 2340 C C . LYS B 1 40 ? 14.781 0.958 3.186 1 94.31 40 LYS B C 1
ATOM 2342 O O . LYS B 1 40 ? 14.984 1.729 4.125 1 94.31 40 LYS B O 1
ATOM 2347 N N . ASN B 1 41 ? 14.109 -0.157 3.287 1 94.75 41 ASN B N 1
ATOM 2348 C CA . ASN B 1 41 ? 13.414 -0.477 4.527 1 94.75 41 ASN B CA 1
ATOM 2349 C C . ASN B 1 41 ? 14.141 -1.565 5.312 1 94.75 41 ASN B C 1
ATOM 2351 O O . ASN B 1 41 ? 13.578 -2.152 6.238 1 94.75 41 ASN B O 1
ATOM 2355 N N . LYS B 1 42 ? 15.367 -1.939 4.902 1 94.44 42 LYS B N 1
ATOM 2356 C CA . LYS B 1 42 ? 16.25 -2.861 5.605 1 94.44 42 LYS B CA 1
ATOM 2357 C C . LYS B 1 42 ? 15.609 -4.234 5.762 1 94.44 42 LYS B C 1
ATOM 2359 O O . LYS B 1 42 ? 15.594 -4.801 6.855 1 94.44 42 LYS B O 1
ATOM 2364 N N . ILE B 1 43 ? 15.055 -4.688 4.688 1 97 43 ILE B N 1
ATOM 2365 C CA . ILE B 1 43 ? 14.445 -6.012 4.641 1 97 43 ILE B CA 1
ATOM 2366 C C . ILE B 1 43 ? 15.398 -6.996 3.963 1 97 43 ILE B C 1
ATOM 2368 O O . ILE B 1 43 ? 15.922 -6.719 2.885 1 97 43 ILE B O 1
ATOM 2372 N N . GLN B 1 44 ? 15.633 -8.102 4.637 1 97.38 44 GLN B N 1
ATOM 2373 C CA . GLN B 1 44 ? 16.422 -9.188 4.062 1 97.38 44 GLN B CA 1
ATOM 2374 C C . GLN B 1 44 ? 15.539 -10.203 3.355 1 97.38 44 GLN B C 1
ATOM 2376 O O . GLN B 1 44 ? 15.039 -11.141 3.982 1 97.38 44 GLN B O 1
ATOM 2381 N N . ILE B 1 45 ? 15.523 -10.164 2.08 1 98.19 45 ILE B N 1
ATOM 2382 C CA . ILE B 1 45 ? 14.57 -10.93 1.28 1 98.19 45 ILE B CA 1
ATOM 2383 C C . ILE B 1 45 ? 14.844 -12.422 1.443 1 98.19 45 ILE B C 1
ATOM 2385 O O . ILE B 1 45 ? 13.938 -13.195 1.768 1 98.19 45 ILE B O 1
ATOM 2389 N N . LYS B 1 46 ? 16.016 -12.852 1.245 1 97.25 46 LYS B N 1
ATOM 2390 C CA . LYS B 1 46 ? 16.391 -14.266 1.251 1 97.25 46 LYS B CA 1
ATOM 2391 C C . LYS B 1 46 ? 16.094 -14.906 2.604 1 97.25 46 LYS B C 1
ATOM 2393 O O . LYS B 1 46 ? 15.719 -16.078 2.672 1 97.25 46 LYS B O 1
ATOM 2398 N N . GLU B 1 47 ? 16.25 -14.148 3.643 1 97 47 GLU B N 1
ATOM 2399 C CA . GLU B 1 47 ? 16.094 -14.695 4.988 1 97 47 GLU B CA 1
ATOM 2400 C C . GLU B 1 47 ? 14.648 -14.594 5.457 1 97 47 GLU B C 1
ATOM 2402 O O . GLU B 1 47 ? 14.133 -15.508 6.094 1 97 47 GLU B O 1
ATOM 2407 N N . GLN B 1 48 ? 14.008 -13.539 5.117 1 97.19 48 GLN B N 1
ATOM 2408 C CA . GLN B 1 48 ? 12.711 -13.242 5.719 1 97.19 48 GLN B CA 1
ATOM 2409 C C . GLN B 1 48 ? 11.578 -13.812 4.879 1 97.19 48 GLN B C 1
ATOM 2411 O O . GLN B 1 48 ? 10.547 -14.227 5.418 1 97.19 48 GLN B O 1
ATOM 2416 N N . LEU B 1 49 ? 11.742 -13.859 3.598 1 98 49 LEU B N 1
ATOM 2417 C CA . LEU B 1 49 ? 10.633 -14.219 2.725 1 98 49 LEU B CA 1
ATOM 2418 C C . LEU B 1 49 ? 10.242 -15.68 2.91 1 98 49 LEU B C 1
ATOM 2420 O O . LEU B 1 49 ? 9.055 -16 3.021 1 98 49 LEU B O 1
ATOM 2424 N N . PRO B 1 50 ? 11.219 -16.625 2.967 1 98.06 50 PRO B N 1
ATOM 2425 C CA . PRO B 1 50 ? 10.836 -18.031 3.201 1 98.06 50 PRO B CA 1
ATOM 2426 C C . PRO B 1 50 ? 10.117 -18.219 4.535 1 98.06 50 PRO B C 1
ATOM 2428 O O . PRO B 1 50 ? 9.211 -19.047 4.633 1 98.06 50 PRO B O 1
ATOM 2431 N N . LYS B 1 51 ? 10.469 -17.516 5.574 1 96.31 51 LYS B N 1
ATOM 2432 C CA . LYS B 1 51 ? 9.812 -17.578 6.875 1 96.31 51 LYS B CA 1
ATOM 2433 C C . LYS B 1 51 ? 8.398 -17.016 6.809 1 96.31 51 LYS B C 1
ATOM 2435 O O . LYS B 1 51 ? 7.469 -17.594 7.387 1 96.31 51 LYS B O 1
ATOM 2440 N N . TYR B 1 52 ? 8.289 -15.953 6.102 1 97 52 TYR B N 1
ATOM 2441 C CA . TYR B 1 52 ? 6.992 -15.297 5.977 1 97 52 TYR B CA 1
ATOM 2442 C C . TYR B 1 52 ? 6.008 -16.172 5.223 1 97 52 TYR B C 1
ATOM 2444 O O . TYR B 1 52 ? 4.84 -16.281 5.602 1 97 52 TYR B O 1
ATOM 2452 N N . LEU B 1 53 ? 6.52 -16.875 4.184 1 97.56 53 LEU B N 1
ATOM 2453 C CA . LEU B 1 53 ? 5.66 -17.703 3.359 1 97.56 53 LEU B CA 1
ATOM 2454 C C . LEU B 1 53 ? 5.582 -19.125 3.92 1 97.56 53 LEU B C 1
ATOM 2456 O O . LEU B 1 53 ? 4.852 -19.969 3.395 1 97.56 53 LEU B O 1
ATOM 2460 N N . MET B 1 54 ? 6.355 -19.375 4.922 1 96.62 54 MET B N 1
ATOM 2461 C CA . MET B 1 54 ? 6.336 -20.656 5.629 1 96.62 54 MET B CA 1
ATOM 2462 C C . MET B 1 54 ? 6.551 -21.812 4.66 1 96.62 54 MET B C 1
ATOM 2464 O O . MET B 1 54 ? 5.793 -22.797 4.676 1 96.62 54 MET B O 1
ATOM 2468 N N . GLY B 1 55 ? 7.488 -21.672 3.805 1 97.12 55 GLY B N 1
ATOM 2469 C CA . GLY B 1 55 ? 7.793 -22.688 2.811 1 97.12 55 GLY B CA 1
ATOM 2470 C C . GLY B 1 55 ? 9.039 -22.375 2.004 1 97.12 55 GLY B C 1
ATOM 2471 O O . GLY B 1 55 ? 9.625 -21.312 2.143 1 97.12 55 GLY B O 1
ATOM 2472 N N . GLU B 1 56 ? 9.422 -23.344 1.195 1 98.44 56 GLU B N 1
ATOM 2473 C CA . GLU B 1 56 ? 10.57 -23.156 0.313 1 98.44 56 GLU B CA 1
ATOM 2474 C C . GLU B 1 56 ? 10.242 -22.219 -0.841 1 98.44 56 GLU B C 1
ATOM 2476 O O . GLU B 1 56 ? 9.133 -22.25 -1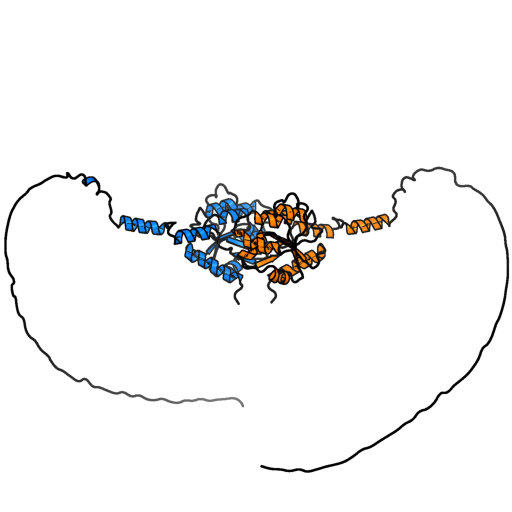.377 1 98.44 56 GLU B O 1
ATOM 2481 N N . ILE B 1 57 ? 11.227 -21.469 -1.154 1 98.62 57 ILE B N 1
ATOM 2482 C CA . ILE B 1 57 ? 10.992 -20.5 -2.219 1 98.62 57 ILE B CA 1
ATOM 2483 C C . ILE B 1 57 ? 12.164 -20.5 -3.199 1 98.62 57 ILE B C 1
ATOM 2485 O O . ILE B 1 57 ? 13.258 -20.969 -2.861 1 98.62 57 ILE B O 1
ATOM 2489 N N . GLN B 1 58 ? 11.938 -20.109 -4.379 1 98.69 58 GLN B N 1
ATOM 2490 C CA . GLN B 1 58 ? 12.93 -19.797 -5.402 1 98.69 58 GLN B CA 1
ATOM 2491 C C . GLN B 1 58 ? 12.82 -18.344 -5.848 1 98.69 58 GLN B C 1
ATOM 2493 O O . GLN B 1 58 ? 11.789 -17.922 -6.367 1 98.69 58 GLN B O 1
ATOM 2498 N N . LEU B 1 59 ? 13.852 -17.625 -5.551 1 98.81 59 LEU B N 1
ATOM 2499 C CA . LEU B 1 59 ? 13.875 -16.219 -5.961 1 98.81 59 LEU B CA 1
ATOM 2500 C C . LEU B 1 59 ? 14.305 -16.094 -7.418 1 98.81 59 LEU B C 1
ATOM 2502 O O . LEU B 1 59 ? 15.391 -16.547 -7.797 1 98.81 59 LEU B O 1
ATOM 2506 N N . CYS B 1 60 ? 13.453 -15.438 -8.211 1 98.75 60 CYS B N 1
ATOM 2507 C CA . CYS B 1 60 ? 13.672 -15.367 -9.656 1 98.75 60 CYS B CA 1
ATOM 2508 C C . CYS B 1 60 ? 13.594 -13.93 -10.148 1 98.75 60 CYS B C 1
ATOM 2510 O O . CYS B 1 60 ? 13.008 -13.07 -9.492 1 98.75 60 CYS B O 1
ATOM 2512 N N . THR B 1 61 ? 14.18 -13.68 -11.258 1 98.5 61 THR B N 1
ATOM 2513 C CA . THR B 1 61 ? 14.086 -12.422 -11.992 1 98.5 61 THR B CA 1
ATOM 2514 C C . THR B 1 61 ? 14.289 -12.656 -13.492 1 98.5 61 THR B C 1
ATOM 2516 O O . THR B 1 61 ? 14.289 -13.797 -13.953 1 98.5 61 THR B O 1
ATOM 2519 N N . THR B 1 62 ? 14.266 -11.578 -14.266 1 98.06 62 THR B N 1
ATOM 2520 C CA . THR B 1 62 ? 14.5 -11.672 -15.703 1 98.06 62 THR B CA 1
ATOM 2521 C C . THR B 1 62 ? 15.617 -10.727 -16.141 1 98.06 62 THR B C 1
ATOM 2523 O O . THR B 1 62 ? 16 -9.836 -15.383 1 98.06 62 THR B O 1
ATOM 2526 N N . ASN B 1 63 ? 16.078 -11.016 -17.328 1 96.38 63 ASN B N 1
ATOM 2527 C CA . ASN B 1 63 ? 17.078 -10.125 -17.891 1 96.38 63 ASN B CA 1
ATOM 2528 C C . ASN B 1 63 ? 16.531 -8.719 -18.094 1 96.38 63 ASN B C 1
ATOM 2530 O O . ASN B 1 63 ? 17.25 -7.73 -17.922 1 96.38 63 ASN B O 1
ATOM 2534 N N . CYS B 1 64 ? 15.312 -8.617 -18.484 1 97.44 64 CYS B N 1
ATOM 2535 C CA . CYS B 1 64 ? 14.68 -7.316 -18.688 1 97.44 64 CYS B CA 1
ATOM 2536 C C . CYS B 1 64 ? 14.672 -6.496 -17.406 1 97.44 64 CYS B C 1
ATOM 2538 O O . CYS B 1 64 ? 14.969 -5.301 -17.422 1 97.44 64 CYS B O 1
ATOM 2540 N N . ALA B 1 65 ? 14.344 -7.18 -16.266 1 96.62 65 ALA B N 1
ATOM 2541 C CA . ALA B 1 65 ? 14.32 -6.496 -14.977 1 96.62 65 ALA B CA 1
ATOM 2542 C C . ALA B 1 65 ? 15.719 -6.023 -14.586 1 96.62 65 ALA B C 1
ATOM 2544 O O . ALA B 1 65 ? 15.875 -4.926 -14.047 1 96.62 65 ALA B O 1
ATOM 2545 N N . LEU B 1 66 ? 16.703 -6.781 -14.883 1 95.31 66 LEU B N 1
ATOM 2546 C CA . LEU B 1 66 ? 18.094 -6.422 -14.578 1 95.31 66 LEU B CA 1
ATOM 2547 C C . LEU B 1 66 ? 18.547 -5.25 -15.43 1 95.31 66 LEU B C 1
ATOM 2549 O O . LEU B 1 66 ? 19.172 -4.309 -14.922 1 95.31 66 LEU B O 1
ATOM 2553 N N . LYS B 1 67 ? 18.219 -5.25 -16.672 1 93.69 67 LYS B N 1
ATOM 2554 C CA . LYS B 1 67 ? 18.625 -4.211 -17.609 1 93.69 67 LYS B CA 1
ATOM 2555 C C . LYS B 1 67 ? 17.984 -2.871 -17.266 1 93.69 67 LYS B C 1
ATOM 2557 O O . LYS B 1 67 ? 18.594 -1.817 -17.469 1 93.69 67 LYS B O 1
ATOM 2562 N N . GLU B 1 68 ? 16.781 -2.975 -16.812 1 92.38 68 GLU B N 1
ATOM 2563 C CA . GLU B 1 68 ? 16.078 -1.757 -16.422 1 92.38 68 GLU B CA 1
ATOM 2564 C C . GLU B 1 68 ? 16.828 -1.012 -15.32 1 92.38 68 GLU B C 1
ATOM 2566 O O . GLU B 1 68 ? 16.812 0.22 -15.273 1 92.38 68 GLU B O 1
ATOM 2571 N N . LEU B 1 69 ? 17.484 -1.735 -14.445 1 92.12 69 LEU B N 1
ATOM 2572 C CA . LEU B 1 69 ? 18.203 -1.14 -13.32 1 92.12 69 LEU B CA 1
ATOM 2573 C C . LEU B 1 69 ? 19.547 -0.594 -13.773 1 92.12 69 LEU B C 1
ATOM 2575 O O . LEU B 1 69 ? 20.125 0.276 -13.109 1 92.12 69 LEU B O 1
ATOM 2579 N N . GLU B 1 70 ? 20.078 -1.147 -14.789 1 85.31 70 GLU B N 1
ATOM 2580 C CA . GLU B 1 70 ? 21.375 -0.701 -15.297 1 85.31 70 GLU B CA 1
ATOM 2581 C C . GLU B 1 70 ? 21.281 0.706 -15.883 1 85.31 70 GLU B C 1
ATOM 2583 O O . GLU B 1 70 ? 22.234 1.49 -15.781 1 85.31 70 GLU B O 1
ATOM 2588 N N . SER B 1 71 ? 20.203 0.957 -16.484 1 75.88 71 SER B N 1
ATOM 2589 C CA . SER B 1 71 ? 20 2.246 -17.141 1 75.88 71 SER B CA 1
ATOM 2590 C C . SER B 1 71 ? 19.734 3.348 -16.125 1 75.88 71 SER B C 1
ATOM 2592 O O . SER B 1 71 ? 19.859 4.535 -16.438 1 75.88 71 SER B O 1
ATOM 2594 N N . LEU B 1 72 ? 19.375 2.934 -15.023 1 66 72 LEU B N 1
ATOM 2595 C CA . LEU B 1 72 ? 18.859 3.918 -14.086 1 66 72 LEU B CA 1
ATOM 2596 C C . LEU B 1 72 ? 19.984 4.531 -13.258 1 66 72 LEU B C 1
ATOM 2598 O O . LEU B 1 72 ? 21.125 4.082 -13.328 1 66 72 LEU B O 1
ATOM 2602 N N . ALA B 1 73 ? 19.688 5.363 -12.375 1 67.25 73 ALA B N 1
ATOM 2603 C CA . ALA B 1 73 ? 20.422 6.309 -11.539 1 67.25 73 ALA B CA 1
ATOM 2604 C C . ALA B 1 73 ? 21.312 5.57 -10.547 1 67.25 73 ALA B C 1
ATOM 2606 O O . ALA B 1 73 ? 21.094 4.395 -10.25 1 67.25 73 ALA B O 1
ATOM 2607 N N . LYS B 1 74 ? 22.25 6.199 -10.117 1 75 74 LYS B N 1
ATOM 2608 C CA . LYS B 1 74 ? 23.234 5.758 -9.133 1 75 74 LYS B CA 1
ATOM 2609 C C . LYS B 1 74 ? 22.562 5.238 -7.867 1 75 74 LYS B C 1
ATOM 2611 O O . LYS B 1 74 ? 23.047 4.297 -7.238 1 75 74 LYS B O 1
ATOM 2616 N N . ASP B 1 75 ? 21.438 5.676 -7.598 1 82.12 75 ASP B N 1
ATOM 2617 C CA . ASP B 1 75 ? 20.766 5.336 -6.344 1 82.12 75 ASP B CA 1
ATOM 2618 C C . ASP B 1 75 ? 20.125 3.957 -6.422 1 82.12 75 ASP B C 1
ATOM 2620 O O . ASP B 1 75 ? 19.609 3.443 -5.418 1 82.12 75 ASP B O 1
ATOM 2624 N N . LEU B 1 76 ? 20.281 3.311 -7.574 1 89.5 76 LEU B N 1
ATOM 2625 C CA . LEU B 1 76 ? 19.625 2.016 -7.715 1 89.5 76 LEU B CA 1
ATOM 2626 C C . LEU B 1 76 ? 20.641 0.888 -7.777 1 89.5 76 LEU B C 1
ATOM 2628 O O . LEU B 1 76 ? 20.297 -0.267 -8.023 1 89.5 76 LEU B O 1
ATOM 2632 N N . TYR B 1 77 ? 21.891 1.191 -7.586 1 91.62 77 TYR B N 1
ATOM 2633 C CA . TYR B 1 77 ? 22.969 0.214 -7.684 1 91.62 77 TYR B CA 1
ATOM 2634 C C . TYR B 1 77 ? 22.781 -0.899 -6.656 1 91.62 77 TYR B C 1
ATOM 2636 O O . TYR B 1 77 ? 23 -2.074 -6.965 1 91.62 77 TYR B O 1
ATOM 2644 N N . GLY B 1 78 ? 22.453 -0.53 -5.402 1 93.44 78 GLY B N 1
ATOM 2645 C CA . GLY B 1 78 ? 22.219 -1.54 -4.383 1 93.44 78 GLY B CA 1
ATOM 2646 C C . GLY B 1 78 ? 21.141 -2.527 -4.766 1 93.44 78 GLY B C 1
ATOM 2647 O O .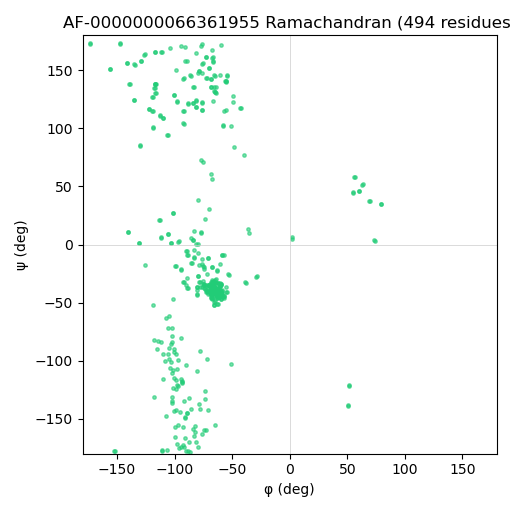 GLY B 1 78 ? 21.297 -3.738 -4.594 1 93.44 78 GLY B O 1
ATOM 2648 N N . ALA B 1 79 ? 20.062 -2.027 -5.301 1 96.25 79 ALA B N 1
ATOM 2649 C CA . ALA B 1 79 ? 18.969 -2.875 -5.75 1 96.25 79 ALA B CA 1
ATOM 2650 C C . ALA B 1 79 ? 19.406 -3.814 -6.863 1 96.25 79 ALA B C 1
ATOM 2652 O O . ALA B 1 79 ? 19 -4.977 -6.91 1 96.25 79 ALA B O 1
ATOM 2653 N N . LYS B 1 80 ? 20.203 -3.338 -7.711 1 95.31 80 LYS B N 1
ATOM 2654 C CA . LYS B 1 80 ? 20.734 -4.152 -8.797 1 95.31 80 LYS B CA 1
ATOM 2655 C C . LYS B 1 80 ? 21.562 -5.312 -8.266 1 95.31 80 LYS B C 1
ATOM 2657 O O . LYS B 1 80 ? 21.438 -6.445 -8.742 1 95.31 80 LYS B O 1
ATOM 2662 N N . LEU B 1 81 ? 22.391 -5.043 -7.32 1 95.12 81 LEU B N 1
ATOM 2663 C CA . LEU B 1 81 ? 23.25 -6.07 -6.738 1 95.12 81 LEU B CA 1
ATOM 2664 C C . LEU B 1 81 ? 22.422 -7.188 -6.113 1 95.12 81 LEU B C 1
ATOM 2666 O O . LEU B 1 81 ? 22.766 -8.367 -6.23 1 95.12 81 LEU B O 1
ATOM 2670 N N . ILE B 1 82 ? 21.359 -6.805 -5.488 1 96.94 82 ILE B N 1
ATOM 2671 C CA . ILE B 1 82 ? 20.469 -7.785 -4.867 1 96.94 82 ILE B CA 1
ATOM 2672 C C . ILE B 1 82 ? 19.797 -8.617 -5.949 1 96.94 82 ILE B C 1
ATOM 2674 O O . ILE B 1 82 ? 19.781 -9.852 -5.879 1 96.94 82 ILE B O 1
ATOM 2678 N N . LEU B 1 83 ? 19.297 -7.93 -6.949 1 97.56 83 LEU B N 1
ATOM 2679 C CA . LEU B 1 83 ? 18.531 -8.578 -8.016 1 97.56 83 LEU B CA 1
ATOM 2680 C C . LEU B 1 83 ? 19.406 -9.547 -8.797 1 97.56 83 LEU B C 1
ATOM 2682 O O . LEU B 1 83 ? 18.938 -10.602 -9.234 1 97.56 83 LEU B O 1
ATOM 2686 N N . GLN B 1 84 ? 20.594 -9.297 -8.953 1 96.81 84 GLN B N 1
ATOM 2687 C CA . GLN B 1 84 ? 21.547 -10.109 -9.703 1 96.81 84 GLN B CA 1
ATOM 2688 C C . GLN B 1 84 ? 21.797 -11.453 -9.016 1 96.81 84 GLN B C 1
ATOM 2690 O O . GLN B 1 84 ? 22.297 -12.391 -9.641 1 96.81 84 GLN B O 1
ATOM 2695 N N . ARG B 1 85 ? 21.484 -11.508 -7.805 1 97.44 85 ARG B N 1
ATOM 2696 C CA . ARG B 1 85 ? 21.734 -12.727 -7.047 1 97.44 85 ARG B CA 1
ATOM 2697 C C . ARG B 1 85 ? 20.609 -13.734 -7.262 1 97.44 85 ARG B C 1
ATOM 2699 O O . ARG B 1 85 ? 20.734 -14.906 -6.898 1 97.44 85 ARG B O 1
ATOM 2706 N N . PHE B 1 86 ? 19.578 -13.328 -7.848 1 98.5 86 PHE B N 1
ATOM 2707 C CA . PHE B 1 86 ? 18.422 -14.195 -8.031 1 98.5 86 PHE B CA 1
ATOM 2708 C C . PHE B 1 86 ? 18.516 -14.953 -9.352 1 98.5 86 PHE B C 1
ATOM 2710 O O . PHE B 1 86 ? 19.25 -14.547 -10.258 1 98.5 86 PHE B O 1
ATOM 2717 N N . GLN B 1 87 ? 17.797 -16.047 -9.375 1 98.5 87 GLN B N 1
ATOM 2718 C CA . GLN B 1 87 ? 17.797 -16.875 -10.57 1 98.5 87 GLN B CA 1
ATOM 2719 C C . GLN B 1 87 ? 17.172 -16.156 -11.75 1 98.5 87 GLN B C 1
ATOM 2721 O O . GLN B 1 87 ? 16.062 -15.633 -11.641 1 98.5 87 GLN B O 1
ATOM 2726 N N . ILE B 1 88 ? 17.844 -16.188 -12.867 1 98 88 ILE B N 1
ATOM 2727 C CA . ILE B 1 88 ? 17.344 -15.531 -14.062 1 98 88 ILE B CA 1
ATOM 2728 C C . ILE B 1 88 ? 16.453 -16.5 -14.844 1 98 88 ILE B C 1
ATOM 2730 O O . ILE B 1 88 ? 16.906 -17.562 -15.25 1 98 88 ILE B O 1
ATOM 2734 N N . ARG B 1 89 ? 15.242 -16.078 -15.016 1 97.62 89 ARG B N 1
ATOM 2735 C CA . ARG B 1 89 ? 14.32 -16.844 -15.859 1 97.62 89 ARG B CA 1
ATOM 2736 C C . ARG B 1 89 ? 14.352 -16.344 -17.297 1 97.62 89 ARG B C 1
ATOM 2738 O O . ARG B 1 89 ? 14.445 -15.133 -17.531 1 97.62 89 ARG B O 1
ATOM 2745 N N . LYS B 1 90 ? 14.258 -17.266 -18.172 1 95.12 90 LYS B N 1
ATOM 2746 C CA . LYS B 1 90 ? 14.289 -16.891 -19.578 1 95.12 90 LYS B CA 1
ATOM 2747 C C . LYS B 1 90 ? 12.969 -16.281 -20.031 1 95.12 90 LYS B C 1
ATOM 2749 O O . LYS B 1 90 ? 11.898 -16.859 -19.797 1 95.12 90 LYS B O 1
ATOM 2754 N N . CYS B 1 91 ? 13.031 -15.078 -20.531 1 95.31 91 CYS B N 1
ATOM 2755 C CA . CYS B 1 91 ? 11.867 -14.43 -21.141 1 95.31 91 CYS B CA 1
ATOM 2756 C C . CYS B 1 91 ? 12.055 -14.273 -22.641 1 95.31 91 CYS B C 1
ATOM 2758 O O . CYS B 1 91 ? 13.133 -14.539 -23.172 1 95.31 91 CYS B O 1
ATOM 2760 N N . LYS B 1 92 ? 11.016 -13.984 -23.391 1 93.31 92 LYS B N 1
ATOM 2761 C CA . LYS B 1 92 ? 11.023 -13.922 -24.859 1 93.31 92 LYS B CA 1
ATOM 2762 C C . LYS B 1 92 ? 11.672 -12.625 -25.344 1 93.31 92 LYS B C 1
ATOM 2764 O O . LYS B 1 92 ? 11.695 -12.359 -26.547 1 93.31 92 LYS B O 1
ATOM 2769 N N . HIS B 1 93 ? 12.328 -11.844 -24.484 1 95.5 93 HIS B N 1
ATOM 2770 C CA . HIS B 1 93 ? 12.773 -10.5 -24.828 1 95.5 93 HIS B CA 1
ATOM 2771 C C . HIS B 1 93 ? 14.297 -10.414 -24.859 1 95.5 93 HIS B C 1
ATOM 2773 O O . HIS B 1 93 ? 14.859 -9.328 -24.703 1 95.5 93 HIS B O 1
ATOM 2779 N N . MET B 1 94 ? 15.023 -11.375 -25 1 87.62 94 MET B N 1
ATOM 2780 C CA . MET B 1 94 ? 16.484 -11.422 -24.891 1 87.62 94 MET B CA 1
ATOM 2781 C C . MET B 1 94 ? 17.141 -10.5 -25.906 1 87.62 94 MET B C 1
ATOM 2783 O O . MET B 1 94 ? 18.078 -9.773 -25.578 1 87.62 94 MET B O 1
ATOM 2787 N N . LYS B 1 95 ? 16.641 -10.453 -27.078 1 90 95 LYS B N 1
ATOM 2788 C CA . LYS B 1 95 ? 17.234 -9.648 -28.141 1 90 95 LYS B CA 1
ATOM 2789 C C . LYS B 1 95 ? 16.828 -8.188 -28.016 1 90 95 LYS B C 1
ATOM 2791 O O . LYS B 1 95 ? 17.625 -7.285 -28.297 1 90 95 LYS B O 1
ATOM 2796 N N . ASP B 1 96 ? 15.586 -7.926 -27.594 1 94.25 96 ASP B N 1
ATOM 2797 C CA . ASP B 1 96 ? 15.047 -6.582 -27.422 1 94.25 96 ASP B CA 1
ATOM 2798 C C . ASP B 1 96 ? 14.398 -6.406 -26.047 1 94.25 96 ASP B C 1
ATOM 2800 O O . ASP B 1 96 ? 13.188 -6.527 -25.906 1 94.25 96 ASP B O 1
ATOM 2804 N N . PRO B 1 97 ? 15.281 -6.09 -25.172 1 93.69 97 PRO B N 1
ATOM 2805 C CA . PRO B 1 97 ? 14.758 -5.934 -23.812 1 93.69 97 PRO B CA 1
ATOM 2806 C C . PRO B 1 97 ? 13.609 -4.93 -23.734 1 93.69 97 PRO B C 1
ATOM 2808 O O . PRO B 1 97 ? 13.625 -3.908 -24.438 1 93.69 97 PRO B O 1
ATOM 2811 N N . VAL B 1 98 ? 12.656 -5.211 -22.984 1 97 98 VAL B N 1
ATOM 2812 C CA . VAL B 1 98 ? 11.492 -4.355 -22.75 1 97 98 VAL B CA 1
ATOM 2813 C C . VAL B 1 98 ? 11.453 -3.939 -21.281 1 97 98 VAL B C 1
ATOM 2815 O O . VAL B 1 98 ? 12.18 -4.484 -20.453 1 97 98 VAL B O 1
ATOM 2818 N N . PRO B 1 99 ? 10.656 -2.963 -20.969 1 96.06 99 PRO B N 1
ATOM 2819 C CA . PRO B 1 99 ? 10.508 -2.605 -19.547 1 96.06 99 PRO B CA 1
ATOM 2820 C C . PRO B 1 99 ? 10.109 -3.795 -18.688 1 96.06 99 PRO B C 1
ATOM 2822 O O . PRO B 1 99 ? 9.328 -4.648 -19.109 1 96.06 99 PRO B O 1
ATOM 2825 N N . ALA B 1 100 ? 10.625 -3.77 -17.5 1 96.75 100 ALA B N 1
ATOM 2826 C CA . ALA B 1 100 ? 10.414 -4.883 -16.578 1 96.75 100 ALA B CA 1
ATOM 2827 C C . ALA B 1 100 ? 8.922 -5.176 -16.406 1 96.75 100 ALA B C 1
ATOM 2829 O O . ALA B 1 100 ? 8.516 -6.336 -16.328 1 96.75 100 ALA B O 1
ATOM 2830 N N . SER B 1 101 ? 8.086 -4.133 -16.312 1 97.75 101 SER B N 1
ATOM 2831 C CA . SER B 1 101 ? 6.645 -4.309 -16.141 1 97.75 101 SER B CA 1
ATOM 2832 C C . SER B 1 101 ? 6.035 -5.102 -17.297 1 97.75 101 SER B C 1
ATOM 2834 O O . SER B 1 101 ? 5.254 -6.027 -17.062 1 97.75 101 SER B O 1
ATOM 2836 N N . GLU B 1 102 ? 6.367 -4.75 -18.469 1 97.62 102 GLU B N 1
ATOM 2837 C CA . GLU B 1 102 ? 5.875 -5.457 -19.641 1 97.62 102 GLU B CA 1
ATOM 2838 C C . GLU B 1 102 ? 6.398 -6.895 -19.688 1 97.62 102 GLU B C 1
ATOM 2840 O O . GLU B 1 102 ? 5.66 -7.816 -20.031 1 97.62 102 GLU B O 1
ATOM 2845 N N . CYS B 1 103 ? 7.613 -7.082 -19.328 1 98.31 103 CYS B N 1
ATOM 2846 C CA . CYS B 1 103 ? 8.242 -8.398 -19.328 1 98.31 103 CYS B CA 1
ATOM 2847 C C . CYS B 1 103 ? 7.543 -9.336 -18.359 1 98.31 103 CYS B C 1
ATOM 2849 O O . CYS B 1 103 ? 7.148 -10.438 -18.719 1 98.31 103 CYS B O 1
ATOM 2851 N N . LEU B 1 104 ? 7.375 -8.875 -17.109 1 98 104 LEU B N 1
ATOM 2852 C CA . LEU B 1 104 ? 6.758 -9.703 -16.078 1 98 104 LEU B CA 1
ATOM 2853 C C . LEU B 1 104 ? 5.332 -10.078 -16.469 1 98 104 LEU B C 1
ATOM 2855 O O . LEU B 1 104 ? 4.891 -11.203 -16.219 1 98 104 LEU B O 1
ATOM 2859 N N . LEU B 1 105 ? 4.652 -9.086 -17.031 1 97.81 105 LEU B N 1
ATOM 2860 C CA . LEU B 1 105 ? 3.299 -9.375 -17.5 1 97.81 105 LEU B CA 1
ATOM 2861 C C . LEU B 1 105 ? 3.307 -10.461 -18.562 1 97.81 105 LEU B C 1
ATOM 2863 O O . LEU B 1 105 ? 2.461 -11.359 -18.547 1 97.81 105 LEU B O 1
ATOM 2867 N N . SER B 1 106 ? 4.23 -10.359 -19.453 1 97.25 106 SER B N 1
ATOM 2868 C CA . SER B 1 106 ? 4.324 -11.336 -20.531 1 97.25 106 SER B CA 1
ATOM 2869 C C . SER B 1 106 ? 4.676 -12.719 -20 1 97.25 106 SER B C 1
ATOM 2871 O O . SER B 1 106 ? 4.219 -13.727 -20.531 1 97.25 106 SER B O 1
ATOM 2873 N N . MET B 1 107 ? 5.461 -12.797 -18.906 1 97.25 107 MET B N 1
ATOM 2874 C CA . MET B 1 107 ? 5.879 -14.062 -18.297 1 97.25 107 MET B CA 1
ATOM 2875 C C . MET B 1 107 ? 4.676 -14.82 -17.75 1 97.25 107 MET B C 1
ATOM 2877 O O . MET B 1 107 ? 4.691 -16.047 -17.688 1 97.25 107 MET B O 1
ATOM 2881 N N . LEU B 1 108 ? 3.604 -14.102 -17.297 1 97.5 108 LEU B N 1
ATOM 2882 C CA . LEU B 1 108 ? 2.445 -14.711 -16.656 1 97.5 108 LEU B CA 1
ATOM 2883 C C . LEU B 1 108 ? 1.433 -15.188 -17.688 1 97.5 108 LEU B C 1
ATOM 2885 O O . LEU B 1 108 ? 0.547 -15.992 -17.375 1 97.5 108 LEU B O 1
ATOM 2889 N N . ALA B 1 109 ? 1.558 -14.742 -18.844 1 94.19 109 ALA B N 1
ATOM 2890 C CA . ALA B 1 109 ? 0.561 -15.055 -19.859 1 94.19 109 ALA B CA 1
ATOM 2891 C C . ALA B 1 109 ? -0.85 -14.758 -19.359 1 94.19 109 ALA B C 1
ATOM 2893 O O . ALA B 1 109 ? -1.08 -13.734 -18.703 1 94.19 109 ALA B O 1
ATOM 2894 N N . GLU B 1 110 ? -1.861 -15.594 -19.625 1 93.69 110 GLU B N 1
ATOM 2895 C CA . GLU B 1 110 ? -3.25 -15.266 -19.312 1 93.69 110 GLU B CA 1
ATOM 2896 C C . GLU B 1 110 ? -3.691 -15.922 -18 1 93.69 110 GLU B C 1
ATOM 2898 O O . GLU B 1 110 ? -4.656 -15.477 -17.375 1 93.69 110 GLU B O 1
ATOM 2903 N N . THR B 1 111 ? -2.898 -16.953 -17.609 1 93.75 111 THR B N 1
ATOM 2904 C CA . THR B 1 111 ? -3.408 -17.703 -16.469 1 93.75 111 THR B CA 1
ATOM 2905 C C . THR B 1 111 ? -2.275 -18.094 -15.523 1 93.75 111 THR B C 1
ATOM 2907 O O . THR B 1 111 ? -2.432 -18.984 -14.695 1 93.75 111 THR B O 1
ATOM 2910 N N . ASN B 1 112 ? -1.094 -17.531 -15.742 1 97.5 112 ASN B N 1
ATOM 2911 C CA . ASN B 1 112 ? 0.049 -17.828 -14.883 1 97.5 112 ASN B CA 1
ATOM 2912 C C . ASN B 1 112 ? 0.342 -19.328 -14.836 1 97.5 112 ASN B C 1
ATOM 2914 O O . ASN B 1 112 ? 0.395 -19.906 -13.75 1 97.5 112 ASN B O 1
ATOM 2918 N N . PRO B 1 113 ? 0.591 -19.938 -15.977 1 96.19 113 PRO B N 1
ATOM 2919 C CA . PRO B 1 113 ? 0.759 -21.391 -16.031 1 96.19 113 PRO B CA 1
ATOM 2920 C C . PRO B 1 113 ? 1.959 -21.891 -15.234 1 96.19 113 PRO B C 1
ATOM 2922 O O . PRO B 1 113 ? 1.977 -23.031 -14.781 1 96.19 113 PRO B O 1
ATOM 2925 N N . HIS B 1 114 ? 2.939 -21.031 -14.977 1 97 114 HIS B N 1
ATOM 2926 C CA . HIS B 1 114 ? 4.156 -21.469 -14.289 1 97 114 HIS B CA 1
ATOM 2927 C C . HIS B 1 114 ? 4.074 -21.172 -12.797 1 97 114 HIS B C 1
ATOM 2929 O O . HIS B 1 114 ? 5.047 -21.359 -12.07 1 97 114 HIS B O 1
ATOM 2935 N N . HIS B 1 115 ? 2.971 -20.625 -12.273 1 98.38 115 HIS B N 1
ATOM 2936 C CA . HIS B 1 115 ? 2.682 -20.438 -10.852 1 98.38 115 HIS B CA 1
ATOM 2937 C C . HIS B 1 115 ? 3.682 -19.484 -10.211 1 98.38 115 HIS B C 1
ATOM 2939 O O . HIS B 1 115 ? 4.27 -19.797 -9.172 1 98.38 115 HIS B O 1
ATOM 2945 N N . TYR B 1 116 ? 3.832 -18.359 -10.82 1 98.75 116 TYR B N 1
ATOM 2946 C CA . TYR B 1 116 ? 4.711 -17.328 -10.273 1 98.75 116 TYR B CA 1
ATOM 2947 C C . TYR B 1 116 ? 3.984 -16.5 -9.219 1 98.75 116 TYR B C 1
ATOM 2949 O O . TYR B 1 116 ? 2.82 -16.141 -9.406 1 98.75 116 TYR B O 1
ATOM 2957 N N . PHE B 1 117 ? 4.66 -16.266 -8.141 1 98.88 117 PHE B N 1
ATOM 2958 C CA . PHE B 1 117 ? 4.395 -15.062 -7.352 1 98.88 117 PHE B CA 1
ATOM 2959 C C . PHE B 1 117 ? 5.055 -13.844 -7.98 1 98.88 117 PHE B C 1
ATOM 2961 O O . PHE B 1 117 ? 6.113 -13.961 -8.602 1 98.88 117 PHE B O 1
ATOM 2968 N N . ILE B 1 118 ? 4.477 -12.734 -7.812 1 98.94 118 ILE B N 1
ATOM 2969 C CA . ILE B 1 118 ? 5.121 -11.516 -8.289 1 98.94 118 ILE B CA 1
ATOM 2970 C C . ILE B 1 118 ? 5.379 -10.57 -7.117 1 98.94 118 ILE B C 1
ATOM 2972 O O . ILE B 1 118 ? 4.48 -10.312 -6.312 1 98.94 118 ILE B O 1
ATOM 2976 N N . ALA B 1 119 ? 6.559 -10.133 -6.961 1 98.88 119 ALA B N 1
ATOM 2977 C CA . ALA B 1 119 ? 6.965 -9.148 -5.953 1 98.88 119 ALA B CA 1
ATOM 2978 C C . ALA B 1 119 ? 7.383 -7.836 -6.602 1 98.88 119 ALA B C 1
ATOM 2980 O O . ALA B 1 119 ? 8.406 -7.773 -7.285 1 98.88 119 ALA B O 1
ATOM 2981 N N . THR B 1 120 ? 6.605 -6.762 -6.434 1 98.69 120 THR B N 1
ATOM 2982 C CA . THR B 1 120 ? 6.832 -5.492 -7.113 1 98.69 120 THR B CA 1
ATOM 2983 C C . THR B 1 120 ? 6.207 -4.344 -6.324 1 98.69 120 THR B C 1
ATOM 2985 O O . THR B 1 120 ? 5.285 -4.551 -5.535 1 98.69 120 THR B O 1
ATOM 2988 N N . GLN B 1 121 ? 6.773 -3.203 -6.449 1 97.5 121 GLN B N 1
ATOM 2989 C CA . GLN B 1 121 ? 6.188 -1.983 -5.902 1 97.5 121 GLN B CA 1
ATOM 2990 C C . GLN B 1 121 ? 5.531 -1.15 -7 1 97.5 121 GLN B C 1
ATOM 2992 O O . GLN B 1 121 ? 4.996 -0.072 -6.73 1 97.5 121 GLN B O 1
ATOM 2997 N N . ASP B 1 122 ? 5.555 -1.643 -8.234 1 96.44 122 ASP B N 1
ATOM 2998 C CA . ASP B 1 122 ? 5 -0.927 -9.383 1 96.44 122 ASP B CA 1
ATOM 2999 C C . ASP B 1 122 ? 3.475 -1.005 -9.391 1 96.44 122 ASP B C 1
ATOM 3001 O O . ASP B 1 122 ? 2.904 -2.061 -9.672 1 96.44 122 ASP B O 1
ATOM 3005 N N . GLN B 1 123 ? 2.84 0.122 -9.25 1 94.19 123 GLN B N 1
ATOM 3006 C CA . GLN B 1 123 ? 1.387 0.156 -9.125 1 94.19 123 GLN B CA 1
ATOM 3007 C C . GLN B 1 123 ? 0.718 -0.157 -10.461 1 94.19 123 GLN B C 1
ATOM 3009 O O . GLN B 1 123 ? -0.334 -0.799 -10.5 1 94.19 123 GLN B O 1
ATOM 3014 N N . GLN B 1 124 ? 1.258 0.372 -11.461 1 95.12 124 GLN B N 1
ATOM 3015 C CA . GLN B 1 124 ? 0.683 0.088 -12.773 1 95.12 124 GLN B CA 1
ATOM 3016 C C . GLN B 1 124 ? 0.743 -1.404 -13.094 1 95.12 124 GLN B C 1
ATOM 3018 O O . GLN B 1 124 ? -0.232 -1.98 -13.578 1 95.12 124 GLN B O 1
ATOM 3023 N N . LEU B 1 125 ? 1.871 -1.987 -12.836 1 97.81 125 LEU B N 1
ATOM 3024 C CA . LEU B 1 125 ? 2.018 -3.426 -13.031 1 97.81 125 LEU B CA 1
ATOM 3025 C C . LEU B 1 125 ? 1.041 -4.195 -12.148 1 97.81 125 LEU B C 1
ATOM 3027 O O . LEU B 1 125 ? 0.396 -5.141 -12.609 1 97.81 125 LEU B O 1
ATOM 3031 N N . THR B 1 126 ? 0.934 -3.777 -10.938 1 97.5 126 THR B N 1
ATOM 3032 C CA . THR B 1 126 ? 0.052 -4.449 -9.992 1 97.5 126 THR B CA 1
ATOM 3033 C C . THR B 1 126 ? -1.393 -4.418 -10.484 1 97.5 126 THR B C 1
ATOM 3035 O O . THR B 1 126 ? -2.102 -5.426 -10.406 1 97.5 126 THR B O 1
ATOM 3038 N N . THR B 1 127 ? -1.842 -3.309 -10.977 1 96.12 127 THR B N 1
ATOM 3039 C CA . THR B 1 127 ? -3.197 -3.172 -11.5 1 96.12 127 THR B CA 1
ATOM 3040 C C . THR B 1 127 ? -3.424 -4.125 -12.672 1 96.12 127 THR B C 1
ATOM 3042 O O . THR B 1 127 ? -4.48 -4.754 -12.773 1 96.12 127 THR B O 1
ATOM 3045 N N . ALA B 1 128 ? -2.459 -4.23 -13.453 1 97.88 128 ALA B N 1
ATOM 3046 C CA . ALA B 1 128 ? -2.557 -5.125 -14.602 1 97.88 128 ALA B CA 1
ATOM 3047 C C . ALA B 1 128 ? -2.555 -6.586 -14.164 1 97.88 128 ALA B C 1
ATOM 3049 O O . ALA B 1 128 ? -3.309 -7.402 -14.695 1 97.88 128 ALA B O 1
ATOM 3050 N N . LEU B 1 129 ? -1.761 -6.938 -13.195 1 98.38 129 LEU B N 1
ATOM 3051 C CA . LEU B 1 129 ? -1.616 -8.305 -12.719 1 98.38 129 LEU B CA 1
ATOM 3052 C C . LEU B 1 129 ? -2.898 -8.789 -12.047 1 98.38 129 LEU B C 1
ATOM 3054 O O . LEU B 1 129 ? -3.225 -9.977 -12.102 1 98.38 129 LEU B O 1
ATOM 3058 N N . LYS B 1 130 ? -3.623 -7.855 -11.445 1 97.88 130 LYS B N 1
ATOM 3059 C CA . LYS B 1 130 ? -4.848 -8.195 -10.727 1 97.88 130 LYS B CA 1
ATOM 3060 C C . LYS B 1 130 ? -5.961 -8.594 -11.688 1 97.88 130 LYS B C 1
ATOM 3062 O O . LYS B 1 130 ? -6.977 -9.156 -11.273 1 97.88 130 LYS B O 1
ATOM 3067 N N . LYS B 1 131 ? -5.715 -8.344 -12.938 1 97.75 131 LYS B N 1
ATOM 3068 C CA . LYS B 1 131 ? -6.688 -8.734 -13.953 1 97.75 131 LYS B CA 1
ATOM 3069 C C . LYS B 1 131 ? -6.426 -10.156 -14.453 1 97.75 131 LYS B C 1
ATOM 3071 O O . LYS B 1 131 ? -7.23 -10.711 -15.203 1 97.75 131 LYS B O 1
ATOM 3076 N N . ILE B 1 132 ? -5.301 -10.781 -14.078 1 98.25 132 ILE B N 1
ATOM 3077 C CA . ILE B 1 132 ? -4.949 -12.156 -14.414 1 98.25 132 ILE B CA 1
ATOM 3078 C C . ILE B 1 132 ? -5.305 -13.078 -13.258 1 98.25 132 ILE B C 1
ATOM 3080 O O . ILE B 1 132 ? -4.883 -12.852 -12.117 1 98.25 132 ILE B O 1
ATOM 3084 N N . PRO B 1 133 ? -6.102 -14.062 -13.5 1 97.94 133 PRO B N 1
ATOM 3085 C CA . PRO B 1 133 ? -6.43 -14.969 -12.398 1 97.94 133 PRO B CA 1
ATOM 3086 C C . PRO B 1 133 ? -5.219 -15.758 -11.898 1 97.94 133 PRO B C 1
ATOM 3088 O O . PRO B 1 133 ? -4.363 -16.141 -12.695 1 97.94 133 PRO B O 1
ATOM 3091 N N . GLY B 1 134 ? -5.172 -16.016 -10.609 1 98.19 134 GLY B N 1
ATOM 3092 C CA . GLY B 1 134 ? -4.195 -16.922 -10.039 1 98.19 134 GLY B CA 1
ATOM 3093 C C . GLY B 1 134 ? -2.826 -16.297 -9.859 1 98.19 134 GLY B C 1
ATOM 3094 O O . GLY B 1 134 ? -1.806 -16.969 -10.047 1 98.19 134 GLY B O 1
ATOM 3095 N N . VAL B 1 135 ? -2.811 -15.031 -9.539 1 98.81 135 VAL B N 1
ATOM 3096 C CA . VAL B 1 135 ? -1.516 -14.375 -9.383 1 98.81 135 VAL B CA 1
ATOM 3097 C C . VAL B 1 135 ? -1.365 -13.859 -7.953 1 98.81 135 VAL B C 1
ATOM 3099 O O . VAL B 1 135 ? -1.854 -12.773 -7.625 1 98.81 135 VAL B O 1
ATOM 3102 N N . PRO B 1 136 ? -0.636 -14.578 -7.113 1 98.81 136 PRO B N 1
ATOM 3103 C CA . PRO B 1 136 ? -0.315 -14.016 -5.801 1 98.81 136 PRO B CA 1
ATOM 3104 C C . PRO B 1 136 ? 0.642 -12.828 -5.891 1 98.81 136 PRO B C 1
ATOM 3106 O O . PRO B 1 136 ? 1.655 -12.898 -6.59 1 98.81 136 PRO B O 1
ATOM 3109 N N . LEU B 1 137 ? 0.381 -11.773 -5.176 1 98.69 137 LEU B N 1
ATOM 3110 C CA . LEU B 1 137 ? 1.161 -10.539 -5.246 1 98.69 137 LEU B CA 1
ATOM 3111 C C . LEU B 1 137 ? 1.818 -10.242 -3.902 1 98.69 137 LEU B C 1
ATOM 3113 O O . LEU B 1 137 ? 1.182 -10.359 -2.854 1 98.69 137 LEU B O 1
ATOM 3117 N N . LEU B 1 138 ? 3.092 -9.883 -3.957 1 98.56 138 LEU B N 1
ATOM 3118 C CA . LEU B 1 138 ? 3.883 -9.477 -2.797 1 98.56 138 LEU B CA 1
ATOM 3119 C C . LEU B 1 138 ? 4.336 -8.031 -2.928 1 98.56 138 LEU B C 1
ATOM 3121 O O . LEU B 1 138 ? 4.707 -7.586 -4.016 1 98.56 138 LEU B O 1
ATOM 3125 N N . TYR B 1 139 ? 4.258 -7.289 -1.849 1 97.62 139 TYR B N 1
ATOM 3126 C CA . TYR B 1 139 ? 4.816 -5.945 -1.813 1 97.62 139 TYR B CA 1
ATOM 3127 C C . TYR B 1 139 ? 5.332 -5.605 -0.42 1 97.62 139 TYR B C 1
ATOM 3129 O O . TYR B 1 139 ? 5.227 -6.414 0.503 1 97.62 139 TYR B O 1
ATOM 3137 N N . ILE B 1 140 ? 5.977 -4.504 -0.318 1 97 140 ILE B N 1
ATOM 3138 C CA . ILE B 1 140 ? 6.586 -4.07 0.934 1 97 140 ILE B CA 1
ATOM 3139 C C . ILE B 1 140 ? 5.926 -2.779 1.409 1 97 140 ILE B C 1
ATOM 3141 O O . ILE B 1 140 ? 5.707 -1.86 0.617 1 97 140 ILE B O 1
ATOM 3145 N N . ILE B 1 141 ? 5.539 -2.752 2.627 1 93.5 141 ILE B N 1
ATOM 3146 C CA . ILE B 1 141 ? 5.039 -1.567 3.316 1 93.5 141 ILE B CA 1
ATOM 3147 C C . ILE B 1 141 ? 5.895 -1.29 4.551 1 93.5 141 ILE B C 1
ATOM 3149 O O . ILE B 1 141 ? 5.887 -2.068 5.508 1 93.5 141 ILE B O 1
ATOM 3153 N N . LEU B 1 142 ? 6.562 -0.159 4.555 1 91.75 142 LEU B N 1
ATOM 3154 C CA . LEU B 1 142 ? 7.5 0.154 5.629 1 91.75 142 LEU B CA 1
ATOM 3155 C C . LEU B 1 142 ? 8.484 -0.989 5.84 1 91.75 142 LEU B C 1
ATOM 3157 O O . LEU B 1 142 ? 9.188 -1.389 4.906 1 91.75 142 LEU B O 1
ATOM 3161 N N . ASN B 1 143 ? 8.539 -1.532 6.941 1 91.12 143 ASN B N 1
ATOM 3162 C CA . ASN B 1 143 ? 9.555 -2.539 7.227 1 91.12 143 ASN B CA 1
ATOM 3163 C C . ASN B 1 143 ? 8.984 -3.951 7.16 1 91.12 143 ASN B C 1
ATOM 3165 O O . ASN B 1 143 ? 9.516 -4.875 7.777 1 91.12 143 ASN B O 1
ATOM 3169 N N . THR B 1 144 ? 7.891 -4.09 6.316 1 93.06 144 THR B N 1
ATOM 3170 C CA . THR B 1 144 ? 7.207 -5.375 6.332 1 93.06 144 THR B CA 1
ATOM 3171 C C . THR B 1 144 ? 6.812 -5.797 4.918 1 93.06 144 THR B C 1
ATOM 3173 O O . THR B 1 144 ? 6.375 -4.965 4.117 1 93.06 144 THR B O 1
ATOM 3176 N N . MET B 1 145 ? 7.031 -7.117 4.652 1 95.62 145 MET B N 1
ATOM 3177 C CA . MET B 1 145 ? 6.5 -7.691 3.42 1 95.62 145 MET B CA 1
ATOM 3178 C C . MET B 1 145 ? 5.059 -8.156 3.609 1 95.62 145 MET B C 1
ATOM 3180 O O . MET B 1 145 ? 4.703 -8.664 4.672 1 95.62 145 MET B O 1
ATOM 3184 N N . VAL B 1 146 ? 4.266 -8.008 2.535 1 96.81 146 VAL B N 1
ATOM 3185 C CA . VAL B 1 146 ? 2.844 -8.328 2.627 1 96.81 146 VAL B CA 1
ATOM 3186 C C . VAL B 1 146 ? 2.416 -9.133 1.405 1 96.81 146 VAL B C 1
ATOM 3188 O O . VAL B 1 146 ? 2.674 -8.734 0.267 1 96.81 146 VAL B O 1
ATOM 3191 N N . LEU B 1 147 ? 1.838 -10.312 1.671 1 98.12 147 LEU B N 1
ATOM 3192 C CA . LEU B 1 147 ? 1.137 -11.055 0.628 1 98.12 147 LEU B CA 1
ATOM 3193 C C . LEU B 1 147 ? -0.297 -10.562 0.478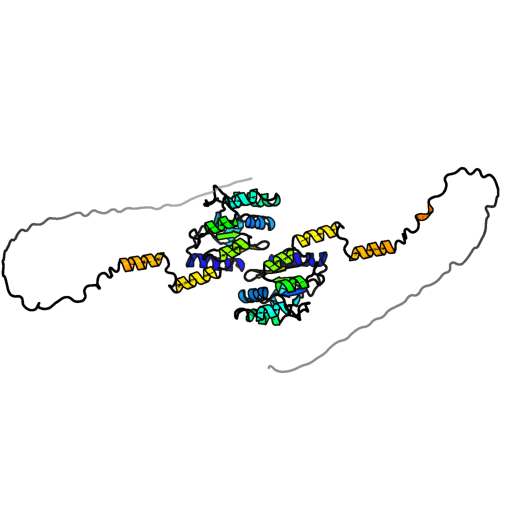 1 98.12 147 LEU B C 1
ATOM 3195 O O . LEU B 1 147 ? -1.089 -10.641 1.421 1 98.12 147 LEU B O 1
ATOM 3199 N N . ASP B 1 148 ? -0.643 -10.117 -0.687 1 97.06 148 ASP B N 1
ATOM 3200 C CA . ASP B 1 148 ? -1.945 -9.5 -0.925 1 97.06 148 ASP B CA 1
ATOM 3201 C C . ASP B 1 148 ? -3.055 -10.555 -0.928 1 97.06 148 ASP B C 1
ATOM 3203 O O . ASP B 1 148 ? -2.787 -11.742 -1.093 1 97.06 148 ASP B O 1
ATOM 3207 N N . LYS B 1 149 ? -4.281 -10.055 -0.75 1 96.12 149 LYS B N 1
ATOM 3208 C CA . LYS B 1 149 ? -5.449 -10.914 -0.928 1 96.12 149 LYS B CA 1
ATOM 3209 C C . LYS B 1 149 ? -5.645 -11.281 -2.396 1 96.12 149 LYS B C 1
ATOM 3211 O O . LYS B 1 149 ? -5.215 -10.547 -3.287 1 96.12 149 LYS B O 1
ATOM 3216 N N . PRO B 1 150 ? -6.25 -12.43 -2.566 1 97.88 150 PRO B N 1
ATOM 3217 C CA . PRO B 1 150 ? -6.559 -12.758 -3.963 1 97.88 150 PRO B CA 1
ATOM 3218 C C . PRO B 1 150 ? -7.387 -11.672 -4.648 1 97.88 150 PRO B C 1
ATOM 3220 O O . PRO B 1 150 ? -8.273 -11.078 -4.031 1 97.88 150 PRO B O 1
ATOM 3223 N N . SER B 1 151 ? -7.094 -11.391 -5.887 1 97.44 151 SER B N 1
ATOM 3224 C CA . SER B 1 151 ? -7.805 -10.367 -6.641 1 97.44 151 SER B CA 1
ATOM 3225 C C . SER B 1 151 ? -9.25 -10.773 -6.895 1 97.44 151 SER B C 1
ATOM 3227 O O . SER B 1 151 ? -9.602 -11.953 -6.781 1 97.44 151 SER B O 1
ATOM 3229 N N . GLU B 1 152 ? -10.055 -9.742 -7.211 1 95.94 152 GLU B N 1
ATOM 3230 C CA . GLU B 1 152 ? -11.445 -10.023 -7.574 1 95.94 152 GLU B CA 1
ATOM 3231 C C . GLU B 1 152 ? -11.516 -10.961 -8.781 1 95.94 152 GLU B C 1
ATOM 3233 O O . GLU B 1 152 ? -12.391 -11.836 -8.836 1 95.94 152 GLU B O 1
ATOM 3238 N N . ARG B 1 153 ? -10.648 -10.766 -9.727 1 97.44 153 ARG B N 1
ATOM 3239 C CA . ARG B 1 153 ? -10.609 -11.617 -10.906 1 97.44 153 ARG B CA 1
ATOM 3240 C C . ARG B 1 153 ? -10.305 -13.062 -10.523 1 97.44 153 ARG B C 1
ATOM 3242 O O . ARG B 1 153 ? -10.875 -13.992 -11.102 1 97.44 153 ARG B O 1
ATOM 3249 N N . THR B 1 154 ? -9.406 -13.266 -9.594 1 98 154 THR B N 1
ATOM 3250 C CA . THR B 1 154 ? -9.039 -14.594 -9.109 1 98 154 THR B CA 1
ATOM 3251 C C . THR B 1 154 ? -10.227 -15.258 -8.422 1 98 154 THR B C 1
ATOM 3253 O O . THR B 1 154 ? -10.516 -16.438 -8.664 1 98 154 THR B O 1
ATOM 3256 N N . LEU B 1 155 ? -10.945 -14.508 -7.629 1 97.56 155 LEU B N 1
ATOM 3257 C CA . LEU B 1 155 ? -12.094 -15.039 -6.895 1 97.56 155 LEU B CA 1
ATOM 3258 C C . LEU B 1 155 ? -13.219 -15.422 -7.852 1 97.56 155 LEU B C 1
ATOM 3260 O O . LEU B 1 155 ? -13.836 -16.469 -7.703 1 97.56 155 LEU B O 1
ATOM 3264 N N . LYS B 1 156 ? -13.461 -14.57 -8.82 1 96.69 156 LYS B N 1
ATOM 3265 C CA . LYS B 1 156 ? -14.5 -14.852 -9.805 1 96.69 156 LYS B CA 1
ATOM 3266 C C . LYS B 1 156 ? -14.164 -16.094 -10.625 1 96.69 156 LYS B C 1
ATOM 3268 O O . LYS B 1 156 ? -15.047 -16.891 -10.953 1 96.69 156 LYS B O 1
ATOM 3273 N N . HIS B 1 157 ? -12.945 -16.25 -10.938 1 96.56 157 HIS B N 1
ATOM 3274 C CA . HIS B 1 157 ? -12.5 -17.422 -11.688 1 96.56 157 HIS B CA 1
ATOM 3275 C C . HIS B 1 157 ? -12.758 -18.703 -10.906 1 96.56 157 HIS B C 1
ATOM 3277 O O . HIS B 1 157 ? -13.234 -19.688 -11.469 1 96.56 157 HIS B O 1
ATOM 3283 N N . VAL B 1 158 ? -12.461 -18.703 -9.672 1 96.69 158 VAL B N 1
ATOM 3284 C CA . VAL B 1 158 ? -12.633 -19.875 -8.828 1 96.69 158 VAL B CA 1
ATOM 3285 C C . VAL B 1 158 ? -14.125 -20.203 -8.703 1 96.69 158 VAL B C 1
ATOM 3287 O O . VAL B 1 158 ? -14.516 -21.375 -8.766 1 96.69 158 VAL B O 1
ATOM 3290 N N . GLU B 1 159 ? -14.859 -19.141 -8.539 1 95.69 159 GLU B N 1
ATOM 3291 C CA . GLU B 1 159 ? -16.297 -19.328 -8.469 1 95.69 159 GLU B CA 1
ATOM 3292 C C . GLU B 1 159 ? -16.844 -19.953 -9.758 1 95.69 159 GLU B C 1
ATOM 3294 O O . GLU B 1 159 ? -17.703 -20.828 -9.719 1 95.69 159 GLU B O 1
ATOM 3299 N N . ALA B 1 160 ? -16.391 -19.484 -10.828 1 94.31 160 ALA B N 1
ATOM 3300 C CA . ALA B 1 160 ? -16.828 -19.984 -12.125 1 94.31 160 ALA B CA 1
ATOM 3301 C C . ALA B 1 160 ? -16.438 -21.453 -12.305 1 94.31 160 ALA B C 1
ATOM 3303 O O . ALA B 1 160 ? -17.203 -22.234 -12.867 1 94.31 160 ALA B O 1
ATOM 3304 N N . VAL B 1 161 ? -15.273 -21.844 -11.875 1 91.81 161 VAL B N 1
ATOM 3305 C CA . VAL B 1 161 ? -14.812 -23.219 -11.969 1 91.81 161 VAL B CA 1
ATOM 3306 C C . VAL B 1 161 ? -15.68 -24.109 -11.086 1 91.81 161 VAL B C 1
ATOM 3308 O O . VAL B 1 161 ? -16.078 -25.203 -11.5 1 91.81 161 VAL B O 1
ATOM 3311 N N . GLN B 1 162 ? -16 -23.594 -9.945 1 90.56 162 GLN B N 1
ATOM 3312 C CA . GLN B 1 162 ? -16.812 -24.359 -9.008 1 90.56 162 GLN B CA 1
ATOM 3313 C C . GLN B 1 162 ? -18.234 -24.547 -9.531 1 90.56 162 GLN B C 1
ATOM 3315 O O . GLN B 1 162 ? -18.859 -25.594 -9.297 1 90.56 162 GLN B O 1
ATOM 3320 N N . LEU B 1 163 ? -18.719 -23.562 -10.281 1 90.19 163 LEU B N 1
ATOM 3321 C CA . LEU B 1 163 ? -20.047 -23.625 -10.859 1 90.19 163 LEU B CA 1
ATOM 3322 C C . LEU B 1 163 ? -20.047 -24.391 -12.172 1 90.19 163 LEU B C 1
ATOM 3324 O O . LEU B 1 163 ? -21.109 -24.625 -12.758 1 90.19 163 LEU B O 1
ATOM 3328 N N . GLY B 1 164 ? -18.922 -24.922 -12.516 1 81.56 164 GLY B N 1
ATOM 3329 C CA . GLY B 1 164 ? -18.812 -25.719 -13.727 1 81.56 164 GLY B CA 1
ATOM 3330 C C . GLY B 1 164 ? -18.828 -24.875 -14.992 1 81.56 164 GLY B C 1
ATOM 3331 O O . GLY B 1 164 ? -19.078 -25.391 -16.078 1 81.56 164 GLY B O 1
ATOM 3332 N N . GLU B 1 165 ? -18.875 -23.609 -14.836 1 73.31 165 GLU B N 1
ATOM 3333 C CA . GLU B 1 165 ? -18.938 -22.719 -15.984 1 73.31 165 GLU B CA 1
ATOM 3334 C C . GLU B 1 165 ? -17.625 -22.719 -16.75 1 73.31 165 GLU B C 1
ATOM 3336 O O . GLU B 1 165 ? -17.609 -22.438 -17.953 1 73.31 165 GLU B O 1
ATOM 3341 N N . ILE B 1 166 ? -16.562 -22.812 -16.188 1 63.34 166 ILE B N 1
ATOM 3342 C CA . ILE B 1 166 ? -15.234 -22.875 -16.797 1 63.34 166 ILE B CA 1
ATOM 3343 C C . ILE B 1 166 ? -14.695 -24.297 -16.703 1 63.34 166 ILE B C 1
ATOM 3345 O O . ILE B 1 166 ? -14.633 -24.891 -15.625 1 63.34 166 ILE B O 1
ATOM 3349 N N . VAL B 1 167 ? -14.906 -25.047 -17.734 1 51.28 167 VAL B N 1
ATOM 3350 C CA . VAL B 1 167 ? -14.391 -26.422 -17.797 1 51.28 167 VAL B CA 1
ATOM 3351 C C . VAL B 1 167 ? -12.875 -26.406 -17.641 1 51.28 167 VAL B C 1
ATOM 3353 O O . VAL B 1 167 ? -12.18 -25.625 -18.297 1 51.28 167 VAL B O 1
ATOM 3356 N N . ASN B 1 168 ? -12.414 -26.734 -16.547 1 50.97 168 ASN B N 1
ATOM 3357 C CA . ASN B 1 168 ? -10.984 -26.953 -16.375 1 50.97 168 ASN B CA 1
ATOM 3358 C C . ASN B 1 168 ? -10.391 -27.719 -17.547 1 50.97 168 ASN B C 1
ATOM 3360 O O . ASN B 1 168 ? -11.023 -28.641 -18.078 1 50.97 168 ASN B O 1
ATOM 3364 N N . PRO B 1 169 ? -9.562 -27.219 -18.234 1 44.09 169 PRO B N 1
ATOM 3365 C CA . PRO B 1 169 ? -9.031 -27.984 -19.359 1 44.09 169 PRO B CA 1
ATOM 3366 C C . PRO B 1 169 ? -8.852 -29.469 -19.031 1 44.09 169 PRO B C 1
ATOM 3368 O O . PRO B 1 169 ? -9.07 -30.328 -19.891 1 44.09 169 PRO B O 1
ATOM 3371 N N . ALA B 1 170 ? -8.547 -29.688 -17.859 1 41.5 170 ALA B N 1
ATOM 3372 C CA . ALA B 1 170 ? -8.352 -31.078 -17.469 1 41.5 170 ALA B CA 1
ATOM 3373 C C . ALA B 1 170 ? -9.672 -31.828 -17.438 1 41.5 170 ALA B C 1
ATOM 3375 O O . ALA B 1 170 ? -9.742 -33 -17.828 1 41.5 170 ALA B O 1
ATOM 3376 N N . GLN B 1 171 ? -10.719 -31.172 -17.031 1 45.88 171 GLN B N 1
ATOM 3377 C CA . GLN B 1 171 ? -12.016 -31.844 -17.016 1 45.88 171 GLN B CA 1
ATOM 3378 C C . GLN B 1 171 ? -12.617 -31.922 -18.406 1 45.88 171 GLN B C 1
ATOM 3380 O O . GLN B 1 171 ? -13.352 -32.844 -18.719 1 45.88 171 GLN B O 1
ATOM 3385 N N . GLN B 1 172 ? -12.336 -30.953 -19.156 1 44.94 172 GLN B N 1
ATOM 3386 C CA . GLN B 1 172 ? -12.766 -31.031 -20.547 1 44.94 172 GLN B CA 1
ATOM 3387 C C . GLN B 1 172 ? -12.156 -32.25 -21.234 1 44.94 172 GLN B C 1
ATOM 3389 O O . GLN B 1 172 ? -12.812 -32.906 -22.062 1 44.94 172 GLN B O 1
ATOM 3394 N N . LYS B 1 173 ? -10.875 -32.562 -20.797 1 43.44 173 LYS B N 1
ATOM 3395 C CA . LYS B 1 173 ? -10.258 -33.781 -21.359 1 43.44 173 LYS B CA 1
ATOM 3396 C C . LYS B 1 173 ? -10.984 -35.031 -20.891 1 43.44 173 LYS B C 1
ATOM 3398 O O . LYS B 1 173 ? -11.156 -35.969 -21.656 1 43.44 173 LYS B O 1
ATOM 3403 N N . SER B 1 174 ? -11.438 -34.938 -19.609 1 44.34 174 SER B N 1
ATOM 3404 C CA . SER B 1 174 ? -12.133 -36.125 -19.125 1 44.34 174 SER B CA 1
ATOM 3405 C C . SER B 1 174 ? -13.516 -36.281 -19.734 1 44.34 174 SER B C 1
ATOM 3407 O O . SER B 1 174 ? -13.984 -37.375 -20 1 44.34 174 SER B O 1
ATOM 3409 N N . LEU B 1 175 ? -14.195 -35.094 -19.891 1 47.25 175 LEU B N 1
ATOM 3410 C CA . LEU B 1 175 ? -15.492 -35.156 -20.547 1 47.25 175 LEU B CA 1
ATOM 3411 C C . LEU B 1 175 ? -15.336 -35.531 -22.016 1 47.25 175 LEU B C 1
ATOM 3413 O O . LEU B 1 175 ? -16.125 -36.281 -22.562 1 47.25 175 LEU B O 1
ATOM 3417 N N . GLN B 1 176 ? -14.211 -34.938 -22.594 1 44.03 176 GLN B N 1
ATOM 3418 C CA . GLN B 1 176 ? -13.961 -35.344 -23.984 1 44.03 176 GLN B CA 1
ATOM 3419 C C . GLN B 1 176 ? -13.555 -36.781 -24.094 1 44.03 176 GLN B C 1
ATOM 3421 O O . GLN B 1 176 ? -13.969 -37.5 -25.016 1 44.03 176 GLN B O 1
ATOM 3426 N N . SER B 1 177 ? -12.742 -37.156 -23.062 1 45.97 177 SER B N 1
ATOM 3427 C CA . SER B 1 177 ? -12.344 -38.562 -23.094 1 45.97 177 SER B CA 1
ATOM 3428 C C . SER B 1 177 ? -13.523 -39.5 -22.75 1 45.97 177 SER B C 1
ATOM 3430 O O . SER B 1 177 ? -13.648 -40.562 -23.312 1 45.97 177 SER B O 1
ATOM 3432 N N . LEU B 1 178 ? -14.375 -39 -21.828 1 46.69 178 LEU B N 1
ATOM 3433 C CA . LEU B 1 178 ? -15.562 -39.781 -21.516 1 46.69 178 LEU B CA 1
ATOM 3434 C C . LEU B 1 178 ? -16.547 -39.75 -22.672 1 46.69 178 LEU B C 1
ATOM 3436 O O . LEU B 1 178 ? -17.156 -40.781 -23 1 46.69 178 LEU B O 1
ATOM 3440 N N . LYS B 1 179 ? -16.641 -38.5 -23.172 1 42.72 179 LYS B N 1
ATOM 3441 C CA . LYS B 1 179 ? -17.484 -38.406 -24.359 1 42.72 179 LYS B CA 1
ATOM 3442 C C . LYS B 1 179 ? -16.938 -39.219 -25.516 1 42.72 179 LYS B C 1
ATOM 3444 O O . LYS B 1 179 ? -17.688 -39.844 -26.25 1 42.72 179 LYS B O 1
ATOM 3449 N N . GLU B 1 180 ? -15.555 -39.031 -25.578 1 43.97 180 GLU B N 1
ATOM 3450 C CA . GLU B 1 180 ? -14.898 -39.844 -26.609 1 43.97 180 GLU B CA 1
ATOM 3451 C C . GLU B 1 180 ? -14.984 -41.312 -26.281 1 43.97 180 GLU B C 1
ATOM 3453 O O . GLU B 1 180 ? -15.117 -42.156 -27.188 1 43.97 180 GLU B O 1
ATOM 3458 N N . LYS B 1 181 ? -14.867 -41.531 -24.953 1 42.53 181 LYS B N 1
ATOM 3459 C CA . LYS B 1 181 ? -15.023 -42.906 -24.578 1 42.53 181 LYS B CA 1
ATOM 3460 C C . LYS B 1 181 ? -16.484 -43.375 -24.672 1 42.53 181 LYS B C 1
ATOM 3462 O O . LYS B 1 181 ? -16.766 -44.531 -24.906 1 42.53 181 LYS B O 1
ATOM 3467 N N . GLU B 1 182 ? -17.375 -42.281 -24.203 1 42.69 182 GLU B N 1
ATOM 3468 C CA . GLU B 1 182 ? -18.75 -42.719 -24.484 1 42.69 182 GLU B CA 1
ATOM 3469 C C . GLU B 1 182 ? -19.078 -42.594 -25.969 1 42.69 182 GLU B C 1
ATOM 3471 O O . GLU B 1 182 ? -18.859 -41.531 -26.562 1 42.69 182 GLU B O 1
ATOM 3476 N N . GLY B 1 183 ? -18.594 -43.344 -26.891 1 39.62 183 GLY B N 1
ATOM 3477 C CA . GLY B 1 183 ? -18.797 -43.75 -28.266 1 39.62 183 GLY B CA 1
ATOM 3478 C C . GLY B 1 183 ? -19.969 -43.062 -28.938 1 39.62 183 GLY B C 1
ATOM 3479 O O . GLY B 1 183 ? -20.531 -43.562 -29.906 1 39.62 183 GLY B O 1
ATOM 3480 N N . ILE B 1 184 ? -20.672 -42.031 -28.203 1 39.62 184 ILE B N 1
ATOM 3481 C CA . ILE B 1 184 ? -21.875 -41.594 -28.875 1 39.62 184 ILE B CA 1
ATOM 3482 C C . ILE B 1 184 ? -21.516 -40.844 -30.172 1 39.62 184 ILE B C 1
ATOM 3484 O O . ILE B 1 184 ? -21.031 -39.719 -30.125 1 39.62 184 ILE B O 1
ATOM 3488 N N . SER B 1 185 ? -20.797 -41.344 -31.141 1 36.38 185 SER B N 1
ATOM 3489 C CA . SER B 1 185 ? -20.703 -41 -32.562 1 36.38 185 SER B CA 1
ATOM 3490 C C . SER B 1 185 ? -22.078 -40.688 -33.125 1 36.38 185 SER B C 1
ATOM 3492 O O . SER B 1 185 ? -22.969 -41.531 -33.094 1 36.38 185 SER B O 1
ATOM 3494 N N . GLY B 1 186 ? -22.672 -39.5 -32.875 1 35.06 186 GLY B N 1
ATOM 3495 C CA . GLY B 1 186 ? -23.906 -39 -33.469 1 35.06 186 GLY B CA 1
ATOM 3496 C C . GLY B 1 186 ? -24.078 -39.406 -34.906 1 35.06 186 GLY B C 1
ATOM 3497 O O . GLY B 1 186 ? -24.875 -38.812 -35.625 1 35.06 186 GLY B O 1
ATOM 3498 N N . ASP B 1 187 ? -23.344 -40.25 -35.5 1 31 187 ASP B N 1
ATOM 3499 C CA . ASP B 1 187 ? -23.641 -40.656 -36.875 1 31 187 ASP B CA 1
ATOM 3500 C C . ASP B 1 187 ? -25.062 -41.219 -36.969 1 31 187 ASP B C 1
ATOM 3502 O O . ASP B 1 187 ? -25.422 -41.812 -38 1 31 187 ASP B O 1
ATOM 3506 N N . ALA B 1 188 ? -25.672 -41.406 -35.75 1 30.66 188 ALA B N 1
ATOM 3507 C CA . ALA B 1 188 ? -26.781 -42.344 -35.969 1 30.66 188 ALA B CA 1
ATOM 3508 C C . ALA B 1 188 ? -27.938 -41.656 -36.688 1 30.66 188 ALA B C 1
ATOM 3510 O O . ALA B 1 188 ? -28.922 -42.312 -37.062 1 30.66 188 ALA B O 1
ATOM 3511 N N . GLU B 1 189 ? -28.078 -40.344 -36.688 1 29.86 189 GLU B N 1
ATOM 3512 C CA . GLU B 1 189 ? -29.469 -40 -36.906 1 29.86 189 GLU B CA 1
ATOM 3513 C C . GLU B 1 189 ? -29.859 -40.188 -38.375 1 29.86 189 GLU B C 1
ATOM 3515 O O . GLU B 1 189 ? -30.953 -39.781 -38.781 1 29.86 189 GLU B O 1
ATOM 3520 N N . LYS B 1 190 ? -28.938 -40.25 -39.281 1 28.77 190 LYS B N 1
ATOM 3521 C CA . LYS B 1 190 ? -29.484 -40.219 -40.625 1 28.77 190 LYS B CA 1
ATOM 3522 C C . LYS B 1 190 ? -30.453 -41.375 -40.875 1 28.77 190 LYS B C 1
ATOM 3524 O O . LYS B 1 190 ? -30.906 -41.562 -42 1 28.77 190 LYS B O 1
ATOM 3529 N N . ARG B 1 191 ? -30.609 -42.406 -40 1 27.92 191 ARG B N 1
ATOM 3530 C CA . ARG B 1 191 ? -31.281 -43.594 -40.562 1 27.92 191 ARG B CA 1
ATOM 3531 C C . ARG B 1 191 ? -32.781 -43.375 -40.594 1 27.92 191 ARG B C 1
ATOM 3533 O O . ARG B 1 191 ? -33.5 -43.688 -39.625 1 27.92 191 ARG B O 1
ATOM 3540 N N . GLY B 1 192 ? -33.281 -42.312 -40.875 1 24.02 192 GLY B N 1
ATOM 3541 C CA . GLY B 1 192 ? -34.75 -42.25 -40.906 1 24.02 192 GLY B CA 1
ATOM 3542 C C . GLY B 1 192 ? -35.375 -43.344 -41.75 1 24.02 192 GLY B C 1
ATOM 3543 O O . GLY B 1 192 ? -36.219 -44.125 -41.281 1 24.02 192 GLY B O 1
ATOM 3544 N N . ARG B 1 193 ? -35.906 -43.094 -43.094 1 25.14 193 ARG B N 1
ATOM 3545 C CA . ARG B 1 193 ? -37.219 -43.438 -43.625 1 25.14 193 ARG B CA 1
ATOM 3546 C C . ARG B 1 193 ? -37.219 -44.875 -44.156 1 25.14 193 ARG B C 1
ATOM 3548 O O . ARG B 1 193 ? -38.125 -45.281 -44.875 1 25.14 193 ARG B O 1
ATOM 3555 N N . LYS B 1 194 ? -36.312 -45.75 -44.094 1 20.47 194 LYS B N 1
ATOM 3556 C CA . LYS B 1 194 ? -36.438 -46.812 -45.125 1 20.47 194 LYS B CA 1
ATOM 3557 C C . LYS B 1 194 ? -37.781 -47.531 -44.969 1 20.47 194 LYS B C 1
ATOM 3559 O O . LYS B 1 194 ? -38.344 -47.594 -43.875 1 20.47 194 LYS B O 1
ATOM 3564 N N . ARG B 1 195 ? -38.219 -48.562 -46.062 1 21.42 195 ARG B N 1
ATOM 3565 C CA . ARG B 1 195 ? -39.219 -49.25 -46.906 1 21.42 195 ARG B CA 1
ATOM 3566 C C . ARG B 1 195 ? -39.938 -50.344 -46.156 1 21.42 195 ARG B C 1
ATOM 3568 O O . ARG B 1 195 ? -39.438 -50.812 -45.094 1 21.42 195 ARG B O 1
ATOM 3575 N N . LYS B 1 196 ? -40.969 -51.281 -46.969 1 21.72 196 LYS B N 1
ATOM 3576 C CA . LYS B 1 196 ? -42.094 -52.188 -47.094 1 21.72 196 LYS B CA 1
ATOM 3577 C C . LYS B 1 196 ? -41.781 -53.562 -46.562 1 21.72 196 LYS B C 1
ATOM 3579 O O . LYS B 1 196 ? -42.5 -54.125 -45.75 1 21.72 196 LYS B O 1
ATOM 3584 N N . ARG B 1 197 ? -41.375 -54.75 -47.406 1 22.05 197 ARG B N 1
ATOM 3585 C CA . ARG B 1 197 ? -42.125 -56 -47.281 1 22.05 197 ARG B CA 1
ATOM 3586 C C . ARG B 1 197 ? -41.625 -56.812 -46.094 1 22.05 197 ARG B C 1
ATOM 3588 O O . ARG B 1 197 ? -42.312 -57.75 -45.656 1 22.05 197 ARG B O 1
ATOM 3595 N N . LYS B 1 198 ? -40.875 -56.688 -45.062 1 21.2 198 LYS B N 1
ATOM 3596 C CA . LYS B 1 198 ? -40.031 -57.875 -44.969 1 21.2 198 LYS B CA 1
ATOM 3597 C C . LYS B 1 198 ? -40.812 -59.094 -44.5 1 21.2 198 LYS B C 1
ATOM 3599 O O . LYS B 1 198 ? -40.312 -59.875 -43.688 1 21.2 198 LYS B O 1
ATOM 3604 N N . GLN B 1 199 ? -42.156 -59.312 -44.562 1 19.55 199 GLN B N 1
ATOM 3605 C CA . GLN B 1 199 ? -42.562 -60.344 -43.625 1 19.55 199 GLN B CA 1
ATOM 3606 C C . GLN B 1 199 ? -41.844 -61.656 -43.938 1 19.55 199 GLN B C 1
ATOM 3608 O O . GLN B 1 199 ? -41.531 -62.438 -43.031 1 19.55 199 GLN B O 1
ATOM 3613 N N . SER B 1 200 ? -41.688 -62.156 -45.219 1 19.7 200 SER B N 1
ATOM 3614 C CA . SER B 1 200 ? -42.094 -63.531 -45.344 1 19.7 200 SER B CA 1
ATOM 3615 C C . SER B 1 200 ? -41 -64.5 -44.844 1 19.7 200 SER B C 1
ATOM 3617 O O . SER B 1 200 ? -41.281 -65.562 -44.281 1 19.7 200 SER B O 1
ATOM 3619 N N . ASN B 1 201 ? -39.625 -64.312 -45.062 1 18.45 201 ASN B N 1
ATOM 3620 C CA . ASN B 1 201 ? -39.156 -65.5 -45.812 1 18.45 201 ASN B CA 1
ATOM 3621 C C . ASN B 1 201 ? -39 -66.688 -44.906 1 18.45 201 ASN B C 1
ATOM 3623 O O . ASN B 1 201 ? -38.719 -66.562 -43.719 1 18.45 201 ASN B O 1
ATOM 3627 N N . PRO 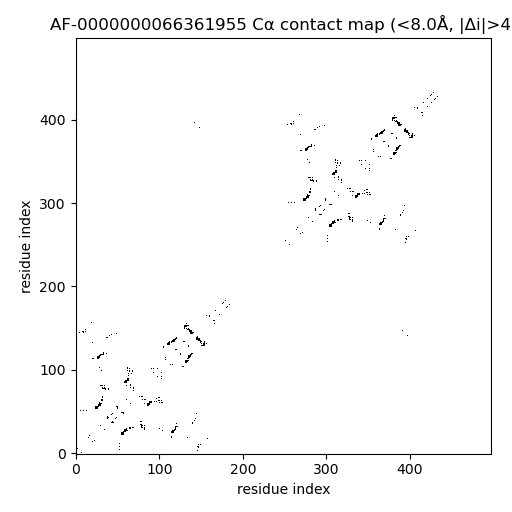B 1 202 ? -38.75 -67.938 -45.594 1 20.58 202 PRO B N 1
ATOM 3628 C CA . PRO B 1 202 ? -38.969 -69.375 -45.406 1 20.58 202 PRO B CA 1
ATOM 3629 C C . PRO B 1 202 ? -38.031 -70 -44.344 1 20.58 202 PRO B C 1
ATOM 3631 O O . PRO B 1 202 ? -37.094 -69.312 -43.906 1 20.58 202 PRO B O 1
ATOM 3634 N N . ASN B 1 203 ? -37.375 -71.25 -44.75 1 17.95 203 ASN B N 1
ATOM 3635 C CA . ASN B 1 203 ? -37.438 -72.625 -44.281 1 17.95 203 ASN B CA 1
ATOM 3636 C C . ASN B 1 203 ? -36.219 -72.938 -43.438 1 17.95 203 ASN B C 1
ATOM 3638 O O . ASN B 1 203 ? -36.344 -73.5 -42.344 1 17.95 203 ASN B O 1
ATOM 3642 N N . PRO B 1 204 ? -34.875 -73.25 -44.094 1 18.84 204 PRO B N 1
ATOM 3643 C CA . PRO B 1 204 ? -34.562 -74.688 -44.25 1 18.84 204 PRO B CA 1
ATOM 3644 C C . PRO B 1 204 ? -33.75 -75.188 -43.062 1 18.84 204 PRO B C 1
ATOM 3646 O O . PRO B 1 204 ? -33.375 -74.438 -42.188 1 18.84 204 PRO B O 1
ATOM 3649 N N . LEU B 1 205 ? -32.312 -75.75 -43.406 1 18.25 205 LEU B N 1
ATOM 3650 C CA . LEU B 1 205 ? -31.828 -77.125 -43.312 1 18.25 205 LEU B CA 1
ATOM 3651 C C . LEU B 1 205 ? -31.156 -77.312 -41.969 1 18.25 205 LEU B C 1
ATOM 3653 O O . LEU B 1 205 ? -30.75 -76.375 -41.281 1 18.25 205 LEU B O 1
ATOM 3657 N N . SER B 1 206 ? -30.406 -78.812 -41.75 1 16.08 206 SER B N 1
ATOM 3658 C CA . SER B 1 206 ? -30.203 -80.062 -41.062 1 16.08 206 SER B CA 1
ATOM 3659 C C . SER B 1 206 ? -28.906 -80.125 -40.281 1 16.08 206 SER B C 1
ATOM 3661 O O . SER B 1 206 ? -28.859 -80.562 -39.156 1 16.08 206 SER B O 1
ATOM 3663 N N . CYS B 1 207 ? -27.578 -80.062 -40.812 1 16.47 207 CYS B N 1
ATOM 3664 C CA . CYS B 1 207 ? -26.844 -81.312 -40.688 1 16.47 207 CYS B CA 1
ATOM 3665 C C . CYS B 1 207 ? -26.203 -81.438 -39.312 1 16.47 207 CYS B C 1
ATOM 3667 O O . CYS B 1 207 ? -26.016 -80.5 -38.625 1 16.47 207 CYS B O 1
ATOM 3669 N N . LEU B 1 208 ? -25.016 -82.438 -39.25 1 15.47 208 LEU B N 1
ATOM 3670 C CA . LEU B 1 208 ? -24.609 -83.75 -38.688 1 15.47 208 LEU B CA 1
ATOM 3671 C C . LEU B 1 208 ? -23.766 -83.562 -37.438 1 15.47 208 LEU B C 1
ATOM 3673 O O . LEU B 1 208 ? -23.141 -82.562 -37.25 1 15.47 208 LEU B O 1
ATOM 3677 N N . LYS B 1 209 ? -22.984 -84.875 -36.969 1 14.89 209 LYS B N 1
ATOM 3678 C CA . LYS B 1 209 ? -22.906 -85.812 -35.812 1 14.89 209 LYS B CA 1
ATOM 3679 C C . LYS B 1 209 ? -21.672 -85.5 -34.969 1 14.89 209 LYS B C 1
ATOM 3681 O O . LYS B 1 209 ? -21.766 -85.375 -33.75 1 14.89 209 LYS B O 1
ATOM 3686 N N . LYS B 1 210 ? -20.188 -86 -35.219 1 14.58 210 LYS B N 1
ATOM 3687 C CA . LYS B 1 210 ? -19.672 -87.25 -34.656 1 14.58 210 LYS B CA 1
ATOM 3688 C C . LYS B 1 210 ? -18.984 -87.062 -33.312 1 14.58 210 LYS B C 1
ATOM 3690 O O . LYS B 1 210 ? -18.516 -85.938 -33.031 1 14.58 210 LYS B O 1
ATOM 3695 N N . LYS B 1 211 ? -18.156 -88.375 -32.625 1 15.14 211 LYS B N 1
ATOM 3696 C CA . LYS B 1 211 ? -18.125 -89.25 -31.469 1 15.14 211 LYS B CA 1
ATOM 3697 C C . LYS B 1 211 ? -17.062 -88.75 -30.469 1 15.14 211 LYS B C 1
ATOM 3699 O O . LYS B 1 211 ? -17.359 -88.562 -29.297 1 15.14 211 LYS B O 1
ATOM 3704 N N . LYS B 1 212 ? -15.734 -89.812 -30.016 1 15 212 LYS B N 1
ATOM 3705 C CA . LYS B 1 212 ? -15.633 -90.75 -28.953 1 15 212 LYS B CA 1
ATOM 3706 C C . LYS B 1 212 ? -14.695 -90.312 -27.844 1 15 212 LYS B C 1
ATOM 3708 O O . LYS B 1 212 ? -15.062 -90.312 -26.656 1 15 212 LYS B O 1
ATOM 3713 N N . LYS B 1 213 ? -13.039 -90.812 -27.578 1 15.73 213 LYS B N 1
ATOM 3714 C CA . LYS B 1 213 ? -12.484 -91.938 -26.812 1 15.73 21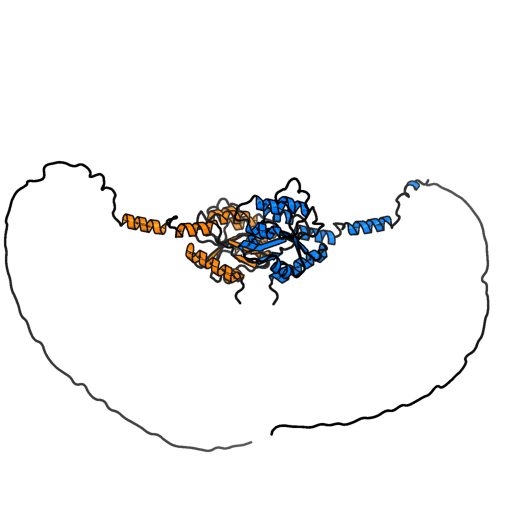3 LYS B CA 1
ATOM 3715 C C . LYS B 1 213 ? -11.852 -91.438 -25.516 1 15.73 213 LYS B C 1
ATOM 3717 O O . LYS B 1 213 ? -11.453 -90.25 -25.406 1 15.73 213 LYS B O 1
ATOM 3722 N N . LYS B 1 214 ? -11.07 -92.562 -24.516 1 15.61 214 LYS B N 1
ATOM 3723 C CA . LYS B 1 214 ? -11.055 -93.188 -23.203 1 15.61 214 LYS B CA 1
ATOM 3724 C C . LYS B 1 214 ? -9.992 -92.562 -22.297 1 15.61 214 LYS B C 1
ATOM 3726 O O . LYS B 1 214 ? -10.281 -92.188 -21.156 1 15.61 214 LYS B O 1
ATOM 3731 N N . ALA B 1 215 ? -8.391 -93 -22.094 1 15.35 215 ALA B N 1
ATOM 3732 C CA . ALA B 1 215 ? -7.848 -94 -21.219 1 15.35 215 ALA B CA 1
ATOM 3733 C C . ALA B 1 215 ? -7.215 -93.438 -19.969 1 15.35 215 ALA B C 1
ATOM 3735 O O . ALA B 1 215 ? -6.984 -92.188 -19.906 1 15.35 215 ALA B O 1
ATOM 3736 N N . THR B 1 216 ? -5.711 -93.875 -19.438 1 15.25 216 THR B N 1
ATOM 3737 C CA . THR B 1 216 ? -5.23 -94.75 -18.422 1 15.25 216 THR B CA 1
ATOM 3738 C C . THR B 1 216 ? -4.859 -94 -17.141 1 15.25 216 THR B C 1
ATOM 3740 O O . THR B 1 216 ? -4.582 -92.812 -17.172 1 15.25 216 THR B O 1
ATOM 3743 N N . PRO B 1 217 ? -4.051 -94.875 -15.891 1 15.3 217 PRO B N 1
ATOM 3744 C CA . PRO B 1 217 ? -4.16 -95.375 -14.516 1 15.3 217 PRO B CA 1
ATOM 3745 C C . PRO B 1 217 ? -3.367 -94.5 -13.523 1 15.3 217 PRO B C 1
ATOM 3747 O O . PRO B 1 217 ? -3.871 -94.188 -12.445 1 15.3 217 PRO B O 1
ATOM 3750 N N . GLN B 1 218 ? -1.792 -94.438 -13.406 1 15.45 218 GLN B N 1
ATOM 3751 C CA . GLN B 1 218 ? -0.899 -95.25 -12.578 1 15.45 218 GLN B CA 1
ATOM 3752 C C . GLN B 1 218 ? -0.567 -94.5 -11.273 1 15.45 218 GLN B C 1
ATOM 3754 O O . GLN B 1 218 ? -0.663 -93.312 -11.195 1 15.45 218 GLN B O 1
ATOM 3759 N N . GLN B 1 219 ? 0.516 -95.25 -10.336 1 15.89 219 GLN B N 1
ATOM 3760 C CA . GLN B 1 219 ? 0.58 -95.812 -9 1 15.89 219 GLN B CA 1
ATOM 3761 C C . GLN B 1 219 ? 0.981 -94.75 -7.969 1 15.89 219 GLN B C 1
ATOM 3763 O O . GLN B 1 219 ? 1.045 -93.562 -8.281 1 15.89 219 GLN B O 1
ATOM 3768 N N . PRO B 1 220 ? 2.143 -95.25 -6.984 1 15.48 220 PRO B N 1
ATOM 3769 C CA . PRO B 1 220 ? 2.215 -95.75 -5.629 1 15.48 220 PRO B CA 1
ATOM 3770 C C . PRO B 1 220 ? 2.744 -94.75 -4.609 1 15.48 220 PRO B C 1
ATOM 3772 O O . PRO B 1 220 ? 2.244 -94.688 -3.482 1 15.48 220 PRO B O 1
ATOM 3775 N N . LYS B 1 221 ? 4.07 -94.188 -4.688 1 15.77 221 LYS B N 1
ATOM 3776 C CA . LYS B 1 221 ? 5.172 -94.688 -3.869 1 15.77 221 LYS B CA 1
ATOM 3777 C C . LYS B 1 221 ? 5.215 -94 -2.514 1 15.77 221 LYS B C 1
ATOM 3779 O O . LYS B 1 221 ? 4.711 -92.875 -2.367 1 15.77 221 LYS B O 1
ATOM 3784 N N . ASN B 1 222 ? 6.379 -94.5 -1.668 1 15.44 222 ASN B N 1
ATOM 3785 C CA . ASN B 1 222 ? 6.633 -95 -0.341 1 15.44 222 ASN B CA 1
ATOM 3786 C C . ASN B 1 222 ? 6.719 -93.938 0.715 1 15.44 222 ASN B C 1
ATOM 3788 O O . ASN B 1 222 ? 6.832 -92.75 0.382 1 15.44 222 ASN B O 1
ATOM 3792 N N . PRO B 1 223 ? 7.805 -94.188 1.612 1 15.43 223 PRO B N 1
ATOM 3793 C CA . PRO B 1 223 ? 7.953 -94.688 2.99 1 15.43 223 PRO B CA 1
ATOM 3794 C C . PRO B 1 223 ? 8.172 -93.562 3.984 1 15.43 223 PRO B C 1
ATOM 3796 O O . PRO B 1 223 ? 7.414 -93.375 4.949 1 15.43 223 PRO B O 1
ATOM 3799 N N . ASP B 1 224 ? 9.438 -93.688 4.52 1 14.99 224 ASP B N 1
ATOM 3800 C CA . ASP B 1 224 ? 9.797 -93.938 5.902 1 14.99 224 ASP B CA 1
ATOM 3801 C C . ASP B 1 224 ? 9.984 -92.688 6.707 1 14.99 224 ASP B C 1
ATOM 3803 O O . ASP B 1 224 ? 9.367 -92.5 7.762 1 14.99 224 ASP B O 1
ATOM 3807 N N . GLY B 1 225 ? 11.328 -92.375 6.941 1 15.1 225 GLY B N 1
ATOM 3808 C CA . GLY B 1 225 ? 12.031 -92.75 8.18 1 15.1 225 GLY B CA 1
ATOM 3809 C C . GLY B 1 225 ? 12.031 -91.562 9.172 1 15.1 225 GLY B C 1
ATOM 3810 O O . GLY B 1 225 ? 11.391 -91.688 10.227 1 15.1 225 GLY B O 1
ATOM 3811 N N . GLU B 1 226 ? 13.281 -91.188 9.523 1 15.3 226 GLU B N 1
ATOM 3812 C CA . GLU B 1 226 ? 13.992 -91.312 10.789 1 15.3 226 GLU B CA 1
ATOM 3813 C C . GLU B 1 226 ? 13.773 -90.062 11.672 1 15.3 226 GLU B C 1
ATOM 3815 O O . GLU B 1 226 ? 13.438 -89 11.172 1 15.3 226 GLU B O 1
ATOM 3820 N N . LYS B 1 227 ? 14.289 -90.375 12.93 1 14.74 227 LYS B N 1
ATOM 3821 C CA . LYS B 1 227 ? 14.148 -90.188 14.367 1 14.74 227 LYS B CA 1
ATOM 3822 C C . LYS B 1 227 ? 14.617 -88.812 14.789 1 14.74 227 LYS B C 1
ATOM 3824 O O . LYS B 1 227 ? 14.195 -88.25 15.82 1 14.74 227 LYS B O 1
ATOM 3829 N N . LYS B 1 228 ? 15.672 -88.125 14.109 1 15.52 228 LYS B N 1
ATOM 3830 C CA . LYS B 1 228 ? 16.828 -88.125 15.008 1 15.52 228 LYS B CA 1
ATOM 3831 C C . LYS B 1 228 ? 16.547 -87.25 16.219 1 15.52 228 LYS B C 1
ATOM 3833 O O . LYS B 1 228 ? 15.789 -86.25 16.125 1 15.52 228 LYS B O 1
ATOM 3838 N N . ARG B 1 229 ? 17.531 -87.438 17.266 1 15.5 229 ARG B N 1
ATOM 3839 C CA . ARG B 1 229 ? 17.766 -87.625 18.703 1 15.5 229 ARG B CA 1
ATOM 3840 C C . ARG B 1 229 ? 17.641 -86.25 19.422 1 15.5 229 ARG B C 1
ATOM 3842 O O . ARG B 1 229 ? 17.562 -85.188 18.766 1 15.5 229 ARG B O 1
ATOM 3849 N N . LYS B 1 230 ? 18.641 -86.188 20.453 1 14.56 230 LYS B N 1
ATOM 3850 C CA . LYS B 1 230 ? 18.766 -86.312 21.906 1 14.56 230 LYS B CA 1
ATOM 3851 C C . LYS B 1 230 ? 18.969 -84.875 22.516 1 14.56 230 LYS B C 1
ATOM 3853 O O . LYS B 1 230 ? 18.328 -84.562 23.516 1 14.56 230 LYS B O 1
ATOM 3858 N N . ARG B 1 231 ? 20.281 -84.188 22.297 1 15.46 231 ARG B N 1
ATOM 3859 C CA . ARG B 1 231 ? 21.234 -84.188 23.406 1 15.46 231 ARG B CA 1
ATOM 3860 C C . ARG B 1 231 ? 20.875 -83.062 24.422 1 15.46 231 ARG B C 1
ATOM 3862 O O . ARG B 1 231 ? 20.219 -82.125 24.078 1 15.46 231 ARG B O 1
ATOM 3869 N N . SER B 1 232 ? 21.562 -83.188 25.766 1 15.05 232 SER B N 1
ATOM 3870 C CA . SER B 1 232 ? 21.656 -83.25 27.234 1 15.05 232 SER B CA 1
ATOM 3871 C C . SER B 1 232 ? 21.953 -81.938 27.828 1 15.05 232 SER B C 1
ATOM 3873 O O . SER B 1 232 ? 21.266 -81.438 28.75 1 15.05 232 SER B O 1
ATOM 3875 N N . ARG B 1 233 ? 23.391 -81.438 27.828 1 14.75 233 ARG B N 1
ATOM 3876 C CA . ARG B 1 233 ? 24.203 -81.438 29.047 1 14.75 233 ARG B CA 1
ATOM 3877 C C . ARG B 1 233 ? 23.891 -80.188 29.891 1 14.75 233 ARG B C 1
ATOM 3879 O O . ARG B 1 233 ? 23.375 -79.188 29.391 1 14.75 233 ARG B O 1
ATOM 3886 N N . HIS B 1 234 ? 25.062 -79.812 30.844 1 15.48 234 HIS B N 1
ATOM 3887 C CA . HIS B 1 234 ? 25.484 -79.875 32.219 1 15.48 234 HIS B CA 1
ATOM 3888 C C . HIS B 1 234 ? 25.312 -78.562 32.938 1 15.48 234 HIS B C 1
ATOM 3890 O O . HIS B 1 234 ? 24.688 -78.438 34 1 15.48 234 HIS B O 1
ATOM 3896 N N . ARG B 1 235 ? 26.656 -77.938 33.625 1 15.21 235 ARG B N 1
ATOM 3897 C CA . ARG B 1 235 ? 27.203 -77.938 34.969 1 15.21 235 ARG B CA 1
ATOM 3898 C C . ARG B 1 235 ? 26.984 -76.625 35.688 1 15.21 235 ARG B C 1
ATOM 3900 O O . ARG B 1 235 ? 26.703 -75.625 35.031 1 15.21 235 ARG B O 1
ATOM 3907 N N . LYS B 1 236 ? 28.266 -76.062 36.469 1 15.62 236 LYS B N 1
ATOM 3908 C CA . LYS B 1 236 ? 28.703 -75.938 37.875 1 15.62 236 LYS B CA 1
ATOM 3909 C C . LYS B 1 236 ? 28.422 -74.562 38.438 1 15.62 236 LYS B C 1
ATOM 3911 O O . LYS B 1 236 ? 28.234 -73.625 37.688 1 15.62 236 LYS B O 1
ATOM 3916 N N . HIS B 1 237 ? 29.422 -74.125 39.719 1 15.52 237 HIS B N 1
ATOM 3917 C CA . HIS B 1 237 ? 29.547 -73.938 41.156 1 15.52 237 HIS B CA 1
ATOM 3918 C C . HIS B 1 237 ? 29.797 -72.438 41.531 1 15.52 237 HIS B C 1
ATOM 3920 O O . HIS B 1 237 ? 29.141 -71.938 42.406 1 15.52 237 HIS B O 1
ATOM 3926 N N . LYS B 1 238 ? 31.25 -71.812 41.469 1 16.31 238 LYS B N 1
ATOM 3927 C CA . LYS B 1 238 ? 32.125 -71.625 42.625 1 16.31 238 LYS B CA 1
ATOM 3928 C C . LYS B 1 238 ? 31.703 -70.438 43.469 1 16.31 238 LYS B C 1
ATOM 3930 O O . LYS B 1 238 ? 31.109 -69.5 42.938 1 16.31 238 LYS B O 1
ATOM 3935 N N . PRO B 1 239 ? 32.938 -69.812 44.625 1 17.14 239 PRO B N 1
ATOM 3936 C CA . PRO B 1 239 ? 33.406 -69.812 46 1 17.14 239 PRO B CA 1
ATOM 3937 C C . PRO B 1 239 ? 33.344 -68.375 46.625 1 17.14 239 PRO B C 1
ATOM 3939 O O . PRO B 1 239 ? 33.094 -67.438 45.938 1 17.14 239 PRO B O 1
ATOM 3942 N N . ALA B 1 240 ? 34.812 -67.938 47.406 1 16.23 240 ALA B N 1
ATOM 3943 C CA . ALA B 1 240 ? 35.375 -67.688 48.719 1 16.23 240 ALA B CA 1
ATOM 3944 C C . ALA B 1 240 ? 35.562 -66.188 48.969 1 16.23 240 ALA B C 1
ATOM 3946 O O . ALA B 1 240 ? 35.094 -65.688 50 1 16.23 240 ALA B O 1
ATOM 3947 N N . GLY B 1 241 ? 37 -65.562 48.938 1 15.91 241 GLY B N 1
ATOM 3948 C CA . GLY B 1 241 ? 38 -65.312 49.969 1 15.91 241 GLY B CA 1
ATOM 3949 C C . GLY B 1 241 ? 37.969 -63.875 50.438 1 15.91 241 GLY B C 1
ATOM 3950 O O . GLY B 1 241 ? 37.406 -63.562 51.469 1 15.91 241 GLY B O 1
ATOM 3951 N N . GLY B 1 242 ? 39.281 -63.094 50.344 1 17.17 242 GLY B N 1
ATOM 3952 C CA . GLY B 1 242 ? 40.375 -62.75 51.219 1 17.17 242 GLY B CA 1
ATOM 3953 C C . GLY B 1 242 ? 40.25 -61.344 51.781 1 17.17 242 GLY B C 1
ATOM 3954 O O . GLY B 1 242 ? 39.406 -60.562 51.375 1 17.17 242 GLY B O 1
ATOM 3955 N N . GLU B 1 243 ? 41.562 -60.625 51.906 1 17.94 243 GLU B N 1
ATOM 3956 C CA . GLU B 1 243 ? 42.562 -60.156 52.875 1 17.94 243 GLU B CA 1
ATOM 3957 C C . GLU B 1 243 ? 42.406 -58.688 53.156 1 17.94 243 GLU B C 1
ATOM 3959 O O . GLU B 1 243 ? 41.719 -57.969 52.438 1 17.94 243 GLU B O 1
ATOM 3964 N N . GLN B 1 244 ? 43.719 -57.969 53.344 1 17.94 244 GLN B N 1
ATOM 3965 C CA . GLN B 1 244 ? 44.625 -57.406 54.344 1 17.94 244 GLN B CA 1
ATOM 3966 C C . GLN B 1 244 ? 44.562 -55.875 54.344 1 17.94 244 GLN B C 1
ATOM 3968 O O . GLN B 1 244 ? 44.344 -55.25 55.375 1 17.94 244 GLN B O 1
ATOM 3973 N N . THR B 1 245 ? 45.5 -55.25 53.562 1 19.5 245 THR B N 1
ATOM 3974 C CA . THR B 1 245 ? 46.688 -54.594 54.062 1 19.5 245 THR B CA 1
ATOM 3975 C C . THR B 1 245 ? 46.375 -53.188 54.531 1 19.5 245 THR B C 1
ATOM 3977 O O . THR B 1 245 ? 45.375 -52.594 54.125 1 19.5 245 THR B O 1
ATOM 3980 N N . GLU B 1 246 ? 47.531 -52.406 54.625 1 19.36 246 GLU B N 1
ATOM 3981 C CA . GLU B 1 246 ? 48.469 -51.688 55.5 1 19.36 246 GLU B CA 1
ATOM 3982 C C . GLU B 1 246 ? 48.156 -50.188 55.531 1 19.36 246 GLU B C 1
ATOM 3984 O O . GLU B 1 246 ? 48 -49.625 56.594 1 19.36 246 GLU B O 1
ATOM 3989 N N . VAL B 1 247 ? 49.219 -49.5 55 1 19.56 247 VAL B N 1
ATOM 3990 C CA . VAL B 1 247 ? 50.25 -48.75 55.656 1 19.56 247 VAL B CA 1
ATOM 3991 C C . VAL B 1 247 ? 49.781 -47.312 55.906 1 19.56 247 VAL B C 1
ATOM 3993 O O . VAL B 1 247 ? 48.781 -46.875 55.312 1 19.56 247 VAL B O 1
ATOM 3996 N N . ARG B 1 248 ? 50.875 -46.438 55.688 1 20.97 248 ARG B N 1
ATOM 3997 C CA . ARG B 1 248 ? 51.75 -45.562 56.438 1 20.97 248 ARG B CA 1
ATOM 3998 C C . ARG B 1 248 ? 51.188 -44.125 56.469 1 20.97 248 ARG B C 1
ATOM 4000 O O . ARG B 1 248 ? 50.25 -43.812 55.719 1 20.97 248 ARG B O 1
ATOM 4007 N N . SER B 1 249 ? 52.281 -43.156 56.188 1 22.44 249 SER B N 1
ATOM 4008 C CA . SER B 1 249 ? 53.062 -42.031 56.656 1 22.44 249 SER B CA 1
ATOM 4009 C C . SER B 1 249 ? 52.406 -40.719 56.219 1 22.44 249 SER B C 1
ATOM 4011 O O . SER B 1 249 ? 51.875 -40.594 55.125 1 22.44 249 SER B O 1
#

InterPro domains:
  IPR006984 Fcf1/UTP23 [PF04900] (51-149)
  IPR029060 PIN-like domain superfamily [SSF88723] (25-150)
  IPR057776 UTP23, sensor motif region [PF24779] (193-212)

Foldseek 3Di:
DPDPQLVVLQVQVVVLCVQVVDDPPAEEEEALQQLLLCVVQVHDCVPVVCVSNVGHYAYEYEPLRLVLLVPDDPSSVSSSVVRVVGHYDDFPQVPPRDHRLVGVLVCCPQARNVQYEYEHPDPVSVVVVLLRASYWYWYDDRNDIHTDHRHPNNVVVSVCVVVVNDQDVVNVVVVVVVVVVVPPPVPPPPPPPDDDDDDDDDDDDDDDDDDDDDYDDDDDDDDDDDDDDDYDDDDDDDDDDDDDDDDDD/DPDPQLVVLQVQVVVLCVQVVDDPPAEEEEALQQLLLCVVQVHDCVPVVCVSNVGHYAYEYEPLRLVVLVPDDPSSVSSSVVRVVGHYDDFPQVPPRDHRLVGVLVCCPQARNVQYEYEHPDPVSVVVVLLHASYWYWYDDRNDIHTDHRHPNNVVVSVCVVVVNDQDPVNVVVCCVVVVVVVPPVPPPVPPDDDDDPPDDDDDDDDDDDDDDDDDDDDDDYDDDDDDDDDDDDYDDDDDYDDDDDDDD

Secondary structure (DSSP, 8-state):
---HHHHHHHHHHHHHHHHH---SSEEEEE-HHHHHHHHHTT--HHHHHHHHHTS-EEEEEEHHHHHHHHSS-GGGHHHHHHHTTSEEEP-TTSSS---HHHHHHHHHTTT-TT-EEEE---HHHHHHHTTSTT--EEEEETTEEEEPPPPHHHHHHHHHHHTT-S--HHHHHHHHHHHHHTT---GGGGGG---------------------------------------------------------/---HHHHHHHHHHHHHHHHH---SSEEEEE-HHHHHHHHHTT--HHHHHHHHHTS-EEEEEEHHHHHHHHSS-GGGHHHHHHHTTSEEEP-TTSSS---HHHHHHHHHTTT-TT-EEEE---HHHHHHHTTSTT--EEEEETTEEEEPPPPHHHHHHHHHHHTTSS--HHHHHHHHHHHHHTT--SGGGG-----S-----------------------------------------------------

pLDDT: mean 71.06, std 34.33, range [14.56, 98.94]

Solvent-accessible surface area (backbone atoms only — not comparable to full-atom values): 31296 Å² total; per-residue (Å²): 130,86,57,73,65,46,56,52,33,49,55,50,50,50,50,40,32,71,74,65,64,48,59,80,57,36,37,33,39,42,38,49,55,32,38,40,48,27,60,77,39,74,48,56,60,85,68,46,48,35,63,58,67,69,46,56,64,42,62,28,25,38,63,32,27,52,52,54,41,67,76,46,59,79,88,38,51,68,20,42,61,58,55,68,72,34,45,73,45,90,64,98,37,78,91,60,66,48,57,36,60,60,48,56,51,59,73,30,60,74,56,27,87,84,49,46,32,40,31,42,64,51,62,72,48,49,60,56,47,41,68,31,34,61,52,54,41,33,38,72,58,75,78,37,79,44,69,52,75,81,33,71,44,29,52,52,49,51,52,33,42,73,69,59,71,44,68,49,70,68,52,46,48,48,50,45,47,46,48,61,63,45,67,80,68,77,77,66,70,77,68,65,81,70,82,80,85,80,86,79,82,87,84,85,92,87,93,87,94,94,87,89,81,90,92,84,95,88,85,91,92,84,88,86,88,95,83,93,86,90,95,86,95,89,95,91,86,95,92,86,93,87,91,86,86,70,76,69,115,130,85,56,72,65,45,56,52,35,51,54,51,50,51,50,39,33,71,76,64,64,50,58,78,57,36,37,33,38,44,38,50,55,32,37,40,48,26,59,76,37,72,48,57,60,85,71,47,47,34,63,57,66,69,46,56,62,40,61,28,26,38,64,31,29,53,52,53,42,67,74,46,59,82,88,37,50,68,19,42,60,57,54,68,72,35,45,72,44,89,66,99,38,79,90,60,65,48,58,37,60,61,47,56,51,60,74,31,61,75,56,26,87,83,48,47,31,40,30,43,65,50,62,71,47,49,59,57,47,41,67,31,36,60,53,52,41,32,38,72,57,75,79,38,79,43,69,53,75,81,31,70,42,27,52,51,49,52,49,34,42,73,70,59,70,44,65,48,68,68,51,44,47,48,50,45,45,42,48,59,63,45,66,75,66,75,77,62,71,79,76,66,81,86,94,82,75,83,73,77,81,89,84,88,96,82,91,93,89,96,94,91,99,92,93,96,93,89,94,87,86,93,85,79,84,85,80,82,91,83,93,84,93,88,89,97,86,95,98,88,89,90,92,84,90,82,84,88,132

Organism: Danio rerio (NCBI:txid7955)